Protein AF-A0AAV9QMZ0-F1 (afdb_monomer_lite)

pLDDT: mean 71.25, std 24.31, range [28.06, 98.62]

Foldseek 3Di:
DDDDDDDDDDDDDDDDDDDDDDDDDDDDDDDDPDDDDDDDDDDDDDDDDDDDDDDDDDDDDDDDDDDDDDDDDDDDDDDDDDDDDDDDDDDDDDDDDDDDDDDPPDDPDPPDDDDPPDDPDPPPDPPPDDDDDDDDDDPPPPCPDADAQPFDPVLLVVVLVVQDQDPVLVPDDPVLLVQLLVQLLVLLLLLLVLQLVVLVPQDLVCVVPPPFALFDPQSSVCSPPDDSVVLSVVLSSFFRSLLSNLLSDQVAPVSVLSFAQPQQQDQFKFKKKKWKAFPLFPFPSRTAIDIDIFLGSRGRNVVVVVLVCLLVVVDPFDPPQLVSVSSNDPTIDIRMHTGGGDHNVPDDPVSRLSSSQSVCLSNVQEACDADPQGHPNNSVSSVSSRDPPHDPDGGRHRRPHRSRSDAQADFDFDCAQQQQRDRDDDGQGALGGHDPPGGSHDPVQSVCCSVPVDGDDNVVVVVVVQLPDQPPLQFWPAPPTRAGFDAQAPLVSTGHDPVCNPPNDRPDDDPPDDDPDDQQDQDADPVRHGDFAPDPPGRDHFDHQQPQVRTGHHPVCNPDNDDDDDDDDDDDD

InterPro domains:
  IPR000679 Zinc finger, GATA-type [PS50114] (411-468)
  IPR013088 Zinc finger, NHR/GATA-type [G3DSA:3.30.50.10] (409-474)

Radius of gyration: 40.05 Å; chains: 1; bounding box: 124×95×105 Å

Sequence (573 aa):
MPPRTSLTQRVAGKPQAGRMSRDGDRSEYVPILADVPLDYGLGEGDTTDEEDWPVGHTPVNFRPPGLNHQRVDESEHEDEGKGEDEDEDEGEEEAGAEDEEDGVYLSKDLKIAPKPTDFVVDDEDEEVEEQEQEVGKKRKRSTKAYIPNSTTLLDRQNFLNSCPIPKELSALLWIERQHRLMKYELRLKSILESLQHSAQTISWENFRTGRENGMTVGWWHFLFNMSIKLVLPMLLKAAPETVCLVLGGPLSRKELLLLPAKWKAVTLFGIYLDVVTGETVENDDAMEGYVGSATGATGLNQRLSRYPAVNNRTCKPDPKSAHERLISLKGSNINLRVLAVFDAASTSRPYVMLSELCHTILLQTWEDRPGQHLSPACIDLMRAATPKDIAVKKFKGLNRASQLQQALSAPRKGRFCDNCKRQDPPQYSNAIRGLAFQTIICQPCAMYQNSHGKPRPAELEQRRAERGPKPADGKCGRQDCDRPVVSFNRHLQVWTCIKHRMSTTIVREPRKQRSKTLRDTVPKSADGQPAKCGRPGCDRRATNFNNHMQVWTCRNHSRVKSFPSHKSPANKK

Structure (mmCIF, N/CA/C/O backbone):
data_AF-A0AAV9QMZ0-F1
#
_entry.id   AF-A0AAV9QMZ0-F1
#
loop_
_atom_site.group_PDB
_atom_site.id
_atom_site.type_symbol
_atom_site.label_atom_id
_atom_site.label_alt_id
_atom_site.label_comp_id
_atom_site.label_asym_id
_atom_site.label_entity_id
_atom_site.label_seq_id
_atom_site.pdbx_PDB_ins_code
_atom_site.Cartn_x
_atom_site.Cartn_y
_atom_site.Cartn_z
_atom_site.occupancy
_atom_site.B_iso_or_equiv
_atom_site.auth_seq_id
_atom_site.auth_comp_id
_atom_site.auth_asym_id
_atom_site.auth_atom_id
_atom_site.pdbx_PDB_model_num
ATOM 1 N N . MET A 1 1 ? -49.185 -33.148 0.143 1.00 33.88 1 MET A N 1
ATOM 2 C CA . MET A 1 1 ? -49.763 -34.475 -0.181 1.00 33.88 1 MET A CA 1
ATOM 3 C C . MET A 1 1 ? -50.662 -34.320 -1.400 1.00 33.88 1 MET A C 1
ATOM 5 O O . MET A 1 1 ? -51.379 -33.327 -1.388 1.00 33.88 1 MET A O 1
ATOM 9 N N . PRO A 1 2 ? -50.763 -35.269 -2.355 1.00 50.75 2 PRO A N 1
ATOM 10 C CA . PRO A 1 2 ? -49.819 -36.257 -2.930 1.00 50.75 2 PRO A CA 1
ATOM 11 C C . PRO A 1 2 ? -49.602 -35.964 -4.461 1.00 50.75 2 PRO A C 1
ATOM 13 O O . PRO A 1 2 ? -49.987 -34.874 -4.877 1.00 50.75 2 PRO A O 1
ATOM 16 N N . PRO A 1 3 ? -49.065 -36.853 -5.341 1.00 56.94 3 PRO A N 1
ATOM 17 C CA . PRO A 1 3 ? -48.264 -38.071 -5.153 1.00 56.94 3 PRO A CA 1
ATOM 18 C C . PRO A 1 3 ? -46.901 -38.086 -5.901 1.00 56.94 3 PRO A C 1
ATOM 20 O O . PRO A 1 3 ? -46.615 -37.301 -6.800 1.00 56.94 3 PRO A O 1
ATOM 23 N N . ARG A 1 4 ? -46.082 -39.076 -5.515 1.00 46.41 4 ARG A N 1
ATOM 24 C CA . ARG A 1 4 ? -44.913 -39.623 -6.227 1.00 46.41 4 ARG A CA 1
ATOM 25 C C . ARG A 1 4 ? -45.357 -40.543 -7.376 1.00 46.41 4 ARG A C 1
ATOM 27 O O . ARG A 1 4 ? -46.252 -41.349 -7.152 1.00 46.41 4 ARG A O 1
ATOM 34 N N . THR A 1 5 ? -44.598 -40.580 -8.473 1.00 39.00 5 THR A N 1
ATOM 35 C CA . THR A 1 5 ? -44.352 -41.807 -9.261 1.00 39.00 5 THR A CA 1
ATOM 36 C C . THR A 1 5 ? -42.945 -41.799 -9.852 1.00 39.00 5 THR A C 1
ATOM 38 O O . THR A 1 5 ? -42.325 -40.759 -10.048 1.00 39.00 5 THR A O 1
ATOM 41 N N . SER A 1 6 ? -42.441 -43.005 -10.061 1.00 34.31 6 SER A N 1
ATOM 42 C CA . SER A 1 6 ? -41.044 -43.406 -10.119 1.00 34.31 6 SER A CA 1
ATOM 43 C C . SER A 1 6 ? -40.678 -44.115 -11.430 1.00 34.31 6 SER A C 1
ATOM 45 O O . SER A 1 6 ? -41.556 -44.647 -12.097 1.00 34.31 6 SER A O 1
ATOM 47 N N . LEU A 1 7 ? -39.363 -44.258 -11.642 1.00 30.62 7 LEU A N 1
ATOM 48 C CA . LEU A 1 7 ? -38.644 -45.296 -12.410 1.00 30.62 7 LEU A CA 1
ATOM 49 C C . LEU A 1 7 ? -38.584 -45.236 -13.961 1.00 30.62 7 LEU A C 1
ATOM 51 O O . LEU A 1 7 ? -39.502 -45.603 -14.679 1.00 30.62 7 LEU A O 1
ATOM 55 N N . THR A 1 8 ? -37.381 -44.867 -14.428 1.00 35.12 8 THR A N 1
ATOM 56 C CA . THR A 1 8 ? -36.467 -45.567 -15.370 1.00 35.12 8 THR A CA 1
ATOM 57 C C . THR A 1 8 ? -36.998 -46.547 -16.435 1.00 35.12 8 THR A C 1
ATOM 59 O O . THR A 1 8 ? -37.546 -47.583 -16.076 1.00 35.12 8 THR A O 1
ATOM 62 N N . GLN A 1 9 ? -36.515 -46.402 -17.685 1.00 31.88 9 GLN A N 1
ATOM 63 C CA . GLN A 1 9 ? -35.757 -47.462 -18.383 1.00 31.88 9 GLN A CA 1
ATOM 64 C C . GLN A 1 9 ? -34.946 -46.940 -19.591 1.00 31.88 9 GLN A C 1
ATOM 66 O O . GLN A 1 9 ? -35.307 -45.971 -20.248 1.00 31.88 9 GLN A O 1
ATOM 71 N N . ARG A 1 10 ? -33.798 -47.594 -19.818 1.00 33.94 10 ARG A N 1
ATOM 72 C CA . ARG A 1 10 ? -32.760 -47.341 -20.834 1.00 33.94 10 ARG A CA 1
ATOM 73 C C . ARG A 1 10 ? -33.202 -47.774 -22.236 1.00 33.94 10 ARG A C 1
ATOM 75 O O . ARG A 1 10 ? -33.766 -48.854 -22.352 1.00 33.94 10 ARG A O 1
ATOM 82 N N . VAL A 1 11 ? -32.728 -47.084 -23.280 1.00 33.38 11 VAL A N 1
ATOM 83 C CA . VAL A 1 11 ? -32.398 -47.711 -24.578 1.00 33.38 11 VAL A CA 1
ATOM 84 C C . VAL A 1 11 ? -31.105 -47.106 -25.137 1.00 33.38 11 VAL A C 1
ATOM 86 O O . VAL A 1 11 ? -30.850 -45.910 -25.029 1.00 33.38 11 VAL A O 1
ATOM 89 N N . ALA A 1 12 ? -30.265 -47.992 -25.666 1.00 32.25 12 ALA A N 1
ATOM 90 C CA . ALA A 1 12 ? -28.951 -47.752 -26.238 1.00 32.25 12 ALA A CA 1
ATOM 91 C C . ALA A 1 12 ? -28.998 -47.061 -27.612 1.00 32.25 12 ALA A C 1
ATOM 93 O O . ALA A 1 12 ? -29.906 -47.291 -28.403 1.00 32.25 12 ALA A O 1
ATOM 94 N N . GLY A 1 13 ? -27.943 -46.309 -27.932 1.00 31.12 13 GLY A N 1
ATOM 95 C CA . GLY A 1 13 ? -27.683 -45.828 -29.287 1.00 31.12 13 GLY A CA 1
ATOM 96 C C . GLY A 1 13 ? -26.361 -45.071 -29.387 1.00 31.12 13 GLY A C 1
ATOM 97 O O . GLY A 1 13 ? -26.309 -43.876 -29.125 1.00 31.12 13 GLY A O 1
ATOM 98 N N . LYS A 1 14 ? -25.280 -45.763 -29.770 1.00 36.00 14 LYS A N 1
ATOM 99 C CA . LYS A 1 14 ? -24.125 -45.116 -30.424 1.00 36.00 14 LYS A CA 1
ATOM 100 C C . LYS A 1 14 ? -24.576 -44.688 -31.827 1.00 36.00 14 LYS A C 1
ATOM 102 O O . LYS A 1 14 ? -25.297 -45.459 -32.459 1.00 36.00 14 LYS A O 1
ATOM 107 N N . PRO A 1 15 ? -24.093 -43.552 -32.357 1.00 38.06 15 PRO A N 1
ATOM 108 C CA . PRO A 1 15 ? -23.100 -43.715 -33.420 1.00 38.06 15 PRO A CA 1
ATOM 109 C C . PRO A 1 15 ? -22.004 -42.633 -33.498 1.00 38.06 15 PRO A C 1
ATOM 111 O O . PRO A 1 15 ? -22.190 -41.466 -33.186 1.00 38.06 15 PRO A O 1
ATOM 114 N N . GLN A 1 16 ? -20.858 -43.130 -33.965 1.00 31.42 16 GLN A N 1
ATOM 115 C CA . GLN A 1 16 ? -19.933 -42.588 -34.965 1.00 31.42 16 GLN A CA 1
ATOM 116 C C . GLN A 1 16 ? -19.343 -41.176 -34.840 1.00 31.42 16 GLN A C 1
ATOM 118 O O . GLN A 1 16 ? -19.992 -40.141 -34.926 1.00 31.42 16 GLN A O 1
ATOM 123 N N . ALA A 1 17 ? -18.009 -41.206 -34.807 1.00 34.00 17 ALA A N 1
ATOM 124 C CA . ALA A 1 17 ? -17.108 -40.123 -35.127 1.00 34.00 17 ALA A CA 1
ATOM 125 C C . ALA A 1 17 ? -17.350 -39.588 -36.548 1.00 34.00 17 ALA A C 1
ATOM 127 O O . ALA A 1 17 ? -17.206 -40.317 -37.529 1.00 34.00 17 ALA A O 1
ATOM 128 N N . GLY A 1 18 ? -17.632 -38.291 -36.639 1.00 28.84 18 GLY A N 1
ATOM 129 C CA . GLY A 1 18 ? -17.548 -37.506 -37.863 1.00 28.84 18 GLY A CA 1
ATOM 130 C C . GLY A 1 18 ? -16.492 -36.420 -37.695 1.00 28.84 18 GLY A C 1
ATOM 131 O O . GLY A 1 18 ? -16.692 -35.461 -36.955 1.00 28.84 18 GLY A O 1
ATOM 132 N N . ARG A 1 19 ? -15.354 -36.573 -38.382 1.00 36.16 19 ARG A N 1
ATOM 133 C CA . ARG A 1 19 ? -14.450 -35.461 -38.697 1.00 36.16 19 ARG A CA 1
ATOM 134 C C . ARG A 1 19 ? -15.232 -34.465 -39.552 1.00 36.16 19 ARG A C 1
ATOM 136 O O . ARG A 1 19 ? -15.618 -34.811 -40.663 1.00 36.16 19 ARG A O 1
ATOM 143 N N . MET A 1 20 ? -15.387 -33.234 -39.082 1.00 30.38 20 MET A N 1
ATOM 144 C CA . MET A 1 20 ? -15.682 -32.102 -39.955 1.00 30.38 20 MET A CA 1
ATOM 145 C C . MET A 1 20 ? -14.699 -30.977 -39.668 1.00 30.38 20 MET A C 1
ATOM 147 O O . MET A 1 20 ? -14.664 -30.408 -38.578 1.00 30.38 20 MET A O 1
ATOM 151 N N . SER A 1 21 ? -13.883 -30.701 -40.680 1.00 35.75 21 SER A N 1
ATOM 152 C CA . SER A 1 21 ? -13.169 -29.449 -40.865 1.00 35.75 21 SER A CA 1
ATOM 153 C C . SER A 1 21 ? -14.159 -28.286 -40.826 1.00 35.75 21 SER A C 1
ATOM 155 O O . SER A 1 21 ? -15.197 -28.342 -41.485 1.00 35.75 21 SER A O 1
ATOM 157 N N . ARG A 1 22 ? -13.820 -27.218 -40.105 1.00 34.44 22 ARG A N 1
ATOM 158 C CA . ARG A 1 22 ? -14.378 -25.889 -40.353 1.00 34.44 22 ARG A CA 1
ATOM 159 C C . ARG A 1 22 ? -13.256 -24.867 -40.324 1.00 34.44 22 ARG A C 1
ATOM 161 O O . ARG A 1 22 ? -12.743 -24.503 -39.269 1.00 34.44 22 ARG A O 1
ATOM 168 N N . ASP A 1 23 ? -12.882 -24.481 -41.534 1.00 31.28 23 ASP A N 1
ATOM 169 C CA . ASP A 1 23 ? -12.266 -23.207 -41.840 1.00 31.28 23 ASP A CA 1
ATOM 170 C C . ASP A 1 23 ? -13.194 -22.056 -41.441 1.00 31.28 23 ASP A C 1
ATOM 172 O O . ASP A 1 23 ? -14.414 -22.160 -41.559 1.00 31.28 23 ASP A O 1
ATOM 176 N N . GLY A 1 24 ? -12.559 -20.964 -41.016 1.00 32.78 24 GLY A N 1
ATOM 177 C CA . GLY A 1 24 ? -12.990 -19.595 -41.274 1.00 32.78 24 GLY A CA 1
ATOM 178 C C . GLY A 1 24 ? -14.311 -19.143 -40.666 1.00 32.78 24 GLY A C 1
ATOM 179 O O . GLY A 1 24 ? -15.341 -19.219 -41.320 1.00 32.78 24 GLY A O 1
ATOM 180 N N . ASP A 1 25 ? -14.236 -18.476 -39.512 1.00 30.33 25 ASP A N 1
ATOM 181 C CA . ASP A 1 25 ? -14.899 -17.175 -39.435 1.00 30.33 25 ASP A CA 1
ATOM 182 C C . ASP A 1 25 ? -14.147 -16.212 -38.509 1.00 30.33 25 ASP A C 1
ATOM 184 O O . ASP A 1 25 ? -13.870 -16.493 -37.340 1.00 30.33 25 ASP A O 1
ATOM 188 N N . ARG A 1 26 ? -13.733 -15.084 -39.089 1.00 34.81 26 ARG A N 1
ATOM 189 C CA . ARG A 1 26 ? -13.071 -13.962 -38.419 1.00 34.81 26 ARG A CA 1
ATOM 190 C C . ARG A 1 26 ? -14.183 -13.058 -37.893 1.00 34.81 26 ARG A C 1
ATOM 192 O O . ARG A 1 26 ? -14.663 -12.201 -38.622 1.00 34.81 26 ARG A O 1
ATOM 199 N N . SER A 1 27 ? -14.570 -13.216 -36.630 1.00 31.44 27 SER A N 1
ATOM 200 C CA . SER A 1 27 ? -15.386 -12.203 -35.959 1.00 31.44 27 SER A CA 1
ATOM 201 C C . SER A 1 27 ? -14.487 -11.044 -35.527 1.00 31.44 27 SER A C 1
ATOM 203 O O . SER A 1 27 ? -13.652 -11.184 -34.626 1.00 31.44 27 SER A O 1
ATOM 205 N N . GLU A 1 28 ? -14.639 -9.910 -36.200 1.00 31.58 28 GLU A N 1
ATOM 206 C CA . GLU A 1 28 ? -14.086 -8.621 -35.805 1.00 31.58 28 GLU A CA 1
ATOM 207 C C . GLU A 1 28 ? -14.613 -8.237 -34.417 1.00 31.58 28 GLU A C 1
ATOM 209 O O . GLU A 1 28 ? -15.815 -8.118 -34.189 1.00 31.58 28 GLU A O 1
ATOM 214 N N . TYR A 1 29 ? -13.699 -8.076 -33.462 1.00 28.06 29 TYR A N 1
ATOM 215 C CA . TYR A 1 29 ? -14.005 -7.534 -32.144 1.00 28.06 29 TYR A CA 1
ATOM 216 C C . TYR A 1 29 ? -13.976 -6.006 -32.252 1.00 28.06 29 TYR A C 1
ATOM 218 O O . TYR A 1 29 ? -12.907 -5.394 -32.235 1.00 28.06 29 TYR A O 1
ATOM 226 N N . VAL A 1 30 ? -15.152 -5.397 -32.390 1.00 30.64 30 VAL A N 1
ATOM 227 C CA . VAL A 1 30 ? -15.355 -3.952 -32.229 1.00 30.64 30 VAL A CA 1
ATOM 228 C C . VAL A 1 30 ? -15.586 -3.684 -30.737 1.00 30.64 30 VAL A C 1
ATOM 230 O O . VAL A 1 30 ? -16.527 -4.242 -30.170 1.00 30.64 30 VAL A O 1
ATOM 233 N N . PRO A 1 31 ? -14.761 -2.875 -30.048 1.00 32.69 31 PRO A N 1
ATOM 234 C CA . PRO A 1 31 ? -15.091 -2.440 -28.700 1.00 32.69 31 PRO A CA 1
ATOM 235 C C . PRO A 1 31 ? -16.211 -1.395 -28.770 1.00 32.69 31 PRO A C 1
ATOM 237 O O . PRO A 1 31 ? -16.013 -0.284 -29.256 1.00 32.69 31 PRO A O 1
ATOM 240 N N . ILE A 1 32 ? -17.388 -1.777 -28.275 1.00 28.78 32 ILE A N 1
ATOM 241 C CA . ILE A 1 32 ? -18.517 -0.883 -28.013 1.00 28.78 32 ILE A CA 1
ATOM 242 C C . ILE A 1 32 ? -18.110 0.041 -26.856 1.00 28.78 32 ILE A C 1
ATOM 244 O O . ILE A 1 32 ? -18.040 -0.387 -25.703 1.00 28.78 32 ILE A O 1
ATOM 248 N N . LEU A 1 33 ? -17.811 1.300 -27.173 1.00 30.50 33 LEU A N 1
ATOM 249 C CA . LEU A 1 33 ? -17.896 2.403 -26.221 1.00 30.50 33 LEU A CA 1
ATOM 250 C C . LEU A 1 33 ? -19.381 2.749 -26.107 1.00 30.50 33 LEU A C 1
ATOM 252 O O . LEU A 1 33 ? -19.984 3.217 -27.066 1.00 30.50 33 LEU A O 1
ATOM 256 N N . ALA A 1 34 ? -19.983 2.429 -24.965 1.00 30.95 34 ALA A N 1
ATOM 257 C CA . ALA A 1 34 ? -21.322 2.892 -24.647 1.00 30.95 34 ALA A CA 1
ATOM 258 C C . ALA A 1 34 ? -21.224 4.350 -24.183 1.00 30.95 34 ALA A C 1
ATOM 260 O O . ALA A 1 34 ? -20.704 4.624 -23.099 1.00 30.95 34 ALA A O 1
ATOM 261 N N . ASP A 1 35 ? -21.708 5.256 -25.028 1.00 30.66 35 ASP A N 1
ATOM 262 C CA . ASP A 1 35 ? -22.036 6.629 -24.670 1.00 30.66 35 ASP A CA 1
ATOM 263 C C . ASP A 1 35 ? -23.177 6.618 -23.644 1.00 30.66 35 ASP A C 1
ATOM 265 O O . ASP A 1 35 ? -24.263 6.093 -23.896 1.00 30.66 35 ASP A O 1
ATOM 269 N N . VAL A 1 36 ? -22.919 7.189 -22.469 1.00 33.41 36 VAL A N 1
ATOM 270 C CA . VAL A 1 36 ? -23.947 7.514 -21.477 1.00 33.41 36 VAL A CA 1
ATOM 271 C C . VAL A 1 36 ? -24.183 9.022 -21.572 1.00 33.41 36 VAL A C 1
ATOM 273 O O . VAL A 1 36 ? -23.241 9.777 -21.320 1.00 33.41 36 VAL A O 1
ATOM 276 N N . PRO A 1 37 ? -25.391 9.491 -21.928 1.00 31.78 37 PRO A N 1
ATOM 277 C CA . PRO A 1 37 ? -25.689 10.914 -21.919 1.00 31.78 37 PRO A CA 1
ATOM 278 C C . PRO A 1 37 ? -25.860 11.384 -20.469 1.00 31.78 37 PRO A C 1
ATOM 280 O O . PRO A 1 37 ? -26.714 10.887 -19.735 1.00 31.78 37 PRO A O 1
ATOM 283 N N . LEU A 1 38 ? -25.019 12.331 -20.051 1.00 33.62 38 LEU A N 1
ATOM 284 C CA . LEU A 1 38 ? -25.239 13.131 -18.849 1.00 33.62 38 LEU A CA 1
ATOM 285 C C . LEU A 1 38 ? -26.172 14.281 -19.222 1.00 33.62 38 LEU A C 1
ATOM 287 O O . LEU A 1 38 ? -25.750 15.266 -19.823 1.00 33.62 38 LEU A O 1
ATOM 291 N N . ASP A 1 39 ? -27.441 14.105 -18.884 1.00 29.86 39 ASP A N 1
ATOM 292 C CA . ASP A 1 39 ? -28.481 15.119 -18.972 1.00 29.86 39 ASP A CA 1
ATOM 293 C C . ASP A 1 39 ? -28.348 16.047 -17.751 1.00 29.86 39 ASP A C 1
ATOM 295 O O . ASP A 1 39 ? -28.677 15.669 -16.624 1.00 29.86 39 ASP A O 1
ATOM 299 N N . TYR A 1 40 ? -27.776 17.236 -17.951 1.00 35.25 40 TYR A N 1
ATOM 300 C CA . TYR A 1 40 ? -27.818 18.323 -16.974 1.00 35.25 40 TYR A CA 1
ATOM 301 C C . TYR A 1 40 ? -28.791 19.376 -17.492 1.00 35.25 40 TYR A C 1
ATOM 303 O O . TYR A 1 40 ? -28.468 20.148 -18.394 1.00 35.25 40 TYR A O 1
ATOM 311 N N . GLY A 1 41 ? -29.981 19.404 -16.892 1.00 30.77 41 GLY A N 1
ATOM 312 C CA . GLY A 1 41 ? -30.932 20.493 -17.054 1.00 30.77 41 GLY A CA 1
ATOM 313 C C . GLY A 1 41 ? -30.337 21.790 -16.514 1.00 30.77 41 GLY A C 1
ATOM 314 O O . GLY A 1 41 ? -30.177 21.952 -15.304 1.00 30.77 41 GLY A O 1
ATOM 315 N N . LEU A 1 42 ? -30.002 22.702 -17.422 1.00 34.66 42 LEU A N 1
ATOM 316 C CA . LEU A 1 42 ? -29.725 24.096 -17.111 1.00 34.66 42 LEU A CA 1
ATOM 317 C C . LEU A 1 42 ? -31.053 24.851 -17.164 1.00 34.66 42 LEU A C 1
ATOM 319 O O . LEU A 1 42 ? -31.670 24.963 -18.221 1.00 34.66 42 LEU A O 1
ATOM 323 N N . GLY A 1 43 ? -31.497 25.319 -16.000 1.00 32.25 43 GLY A N 1
ATOM 324 C CA . GLY A 1 43 ? -32.547 26.320 -15.896 1.00 32.25 43 GLY A 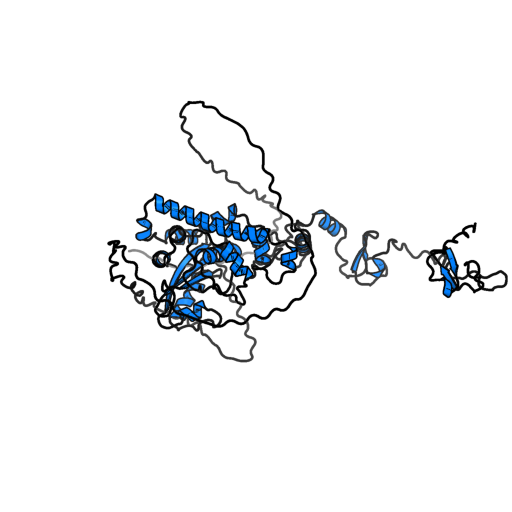CA 1
ATOM 325 C C . GLY A 1 43 ? -31.983 27.684 -16.278 1.00 32.25 43 GLY A C 1
ATOM 326 O O . GLY A 1 43 ? -30.954 28.103 -15.750 1.00 32.25 43 GLY A O 1
ATOM 327 N N . GLU A 1 44 ? -32.661 28.335 -17.214 1.00 36.38 44 GLU A N 1
ATOM 328 C CA . GLU A 1 44 ? -32.452 29.721 -17.611 1.00 36.38 44 GLU A CA 1
ATOM 329 C C . GLU A 1 44 ? -32.785 30.664 -16.444 1.00 36.38 44 GLU A C 1
ATOM 331 O O . GLU A 1 44 ? -33.793 30.496 -15.754 1.00 36.38 44 GLU A O 1
ATOM 336 N N . GLY A 1 45 ? -31.928 31.661 -16.231 1.00 32.19 45 GLY A N 1
ATOM 337 C CA . GLY A 1 45 ? -32.125 32.752 -15.285 1.00 32.19 45 GLY A CA 1
ATOM 338 C C . GLY A 1 45 ? -31.245 33.930 -15.691 1.00 32.19 45 GLY A C 1
ATOM 339 O O . GLY A 1 45 ? -30.024 33.810 -15.716 1.00 32.19 45 GLY A O 1
ATOM 340 N N . ASP A 1 46 ? -31.918 35.006 -16.078 1.00 29.41 46 ASP A N 1
ATOM 341 C CA . ASP A 1 46 ? -31.455 36.213 -16.763 1.00 29.41 46 ASP A CA 1
ATOM 342 C C . ASP A 1 46 ? -30.517 37.124 -15.938 1.00 29.41 46 ASP A C 1
ATOM 344 O O . ASP A 1 46 ? -30.575 37.139 -14.710 1.00 29.41 46 ASP A O 1
ATOM 348 N N . THR A 1 47 ? -29.700 37.875 -16.692 1.00 35.75 47 THR A N 1
ATOM 349 C CA . THR A 1 47 ? -29.027 39.198 -16.522 1.00 35.75 47 THR A CA 1
ATOM 350 C C . THR A 1 47 ? -29.276 40.006 -15.227 1.00 35.75 47 THR A C 1
ATOM 352 O O . THR A 1 47 ? -30.378 39.960 -14.700 1.00 35.75 47 THR A O 1
ATOM 355 N N . THR A 1 48 ? -28.409 40.856 -14.662 1.00 33.00 48 THR A N 1
ATOM 356 C CA . THR A 1 48 ? -27.323 41.780 -15.084 1.00 33.00 48 THR A CA 1
ATOM 357 C C . THR A 1 48 ? -26.333 41.901 -13.882 1.00 33.00 48 THR A C 1
ATOM 359 O O . THR A 1 48 ? -26.628 41.388 -12.809 1.00 33.00 48 THR A O 1
ATOM 362 N N . ASP A 1 49 ? -25.088 42.375 -13.947 1.00 31.17 49 ASP A N 1
ATOM 363 C CA . ASP A 1 49 ? -24.618 43.747 -14.171 1.00 31.17 49 ASP A CA 1
ATOM 364 C C . ASP A 1 49 ? -23.092 43.733 -14.393 1.00 31.17 49 ASP A C 1
ATOM 366 O O . ASP A 1 49 ? -22.358 42.909 -13.837 1.00 31.17 49 ASP A O 1
ATOM 370 N N . GLU A 1 50 ? -22.649 44.664 -15.232 1.00 39.09 50 GLU A N 1
ATOM 371 C CA . GLU A 1 50 ? -21.263 45.047 -15.487 1.00 39.09 50 GLU A CA 1
ATOM 372 C C . GLU A 1 50 ? -20.634 45.689 -14.242 1.00 39.09 50 GLU A C 1
ATOM 374 O O . GLU A 1 50 ? -21.281 46.512 -13.606 1.00 39.09 50 GLU A O 1
ATOM 379 N N . GLU A 1 51 ? -19.360 45.405 -13.949 1.00 33.66 51 GLU A N 1
ATOM 380 C CA . GLU A 1 51 ? -18.446 46.421 -13.411 1.00 33.66 51 GLU A CA 1
ATOM 381 C C . GLU A 1 51 ? -16.965 46.039 -13.614 1.00 33.66 51 GLU A C 1
ATOM 383 O O . GLU A 1 51 ? -16.560 44.877 -13.554 1.00 33.66 51 GLU A O 1
ATOM 388 N N . ASP A 1 52 ? -16.199 47.078 -13.937 1.00 33.91 52 ASP A N 1
ATOM 389 C CA . ASP A 1 52 ? -14.849 47.151 -14.497 1.00 33.91 52 ASP A CA 1
ATOM 390 C C . ASP A 1 52 ? -13.677 46.816 -13.537 1.00 33.91 52 ASP A C 1
ATOM 392 O O . ASP A 1 52 ? -13.829 46.776 -12.317 1.00 33.91 52 ASP A O 1
ATOM 396 N N . TRP A 1 53 ? -12.473 46.755 -14.146 1.00 32.31 53 TRP A N 1
ATOM 397 C CA . TRP A 1 53 ? -11.100 46.968 -13.608 1.00 32.31 53 TRP A CA 1
ATOM 398 C C . TRP A 1 53 ? -10.197 45.723 -13.372 1.00 32.31 53 TRP A C 1
ATOM 400 O O . TRP A 1 53 ? -10.670 44.621 -13.123 1.00 32.31 53 TRP A O 1
ATOM 410 N N . PRO A 1 54 ? -8.849 45.851 -13.463 1.00 39.47 54 PRO A N 1
ATOM 411 C CA . PRO A 1 54 ? -8.106 45.943 -14.717 1.00 39.47 54 PRO A CA 1
ATOM 412 C C . PRO A 1 54 ? -6.968 44.902 -14.830 1.00 39.47 54 PRO A C 1
ATOM 414 O O . PRO A 1 54 ? -6.502 44.292 -13.869 1.00 39.47 54 PRO A O 1
ATOM 417 N N . VAL A 1 55 ? -6.473 44.752 -16.057 1.00 34.34 55 VAL A N 1
ATOM 418 C CA . VAL A 1 55 ? -5.366 43.873 -16.450 1.00 34.34 55 VAL A CA 1
ATOM 419 C C . VAL A 1 55 ? -4.011 44.450 -16.028 1.00 34.34 55 VAL A C 1
ATOM 421 O O . VAL A 1 55 ? -3.646 45.552 -16.430 1.00 34.34 55 VAL A O 1
ATOM 424 N N . GLY A 1 56 ? -3.208 43.647 -15.327 1.00 29.56 56 GLY A N 1
ATOM 425 C CA . GLY A 1 56 ? -1.765 43.850 -15.215 1.00 29.56 56 GLY A CA 1
ATOM 426 C C . GLY A 1 56 ? -1.122 42.924 -14.187 1.00 29.56 56 GLY A C 1
ATOM 427 O O . GLY A 1 56 ? -1.408 43.049 -13.009 1.00 29.56 56 GLY A O 1
ATOM 428 N N . HIS A 1 57 ? -0.274 41.987 -14.626 1.00 31.50 57 HIS A N 1
ATOM 429 C CA . HIS A 1 57 ? 1.105 41.818 -14.143 1.00 31.50 57 HIS A CA 1
ATOM 430 C C . HIS A 1 57 ? 1.787 40.592 -14.780 1.00 31.50 57 HIS A C 1
ATOM 432 O O . HIS A 1 57 ? 1.215 39.524 -14.983 1.00 31.50 57 HIS A O 1
ATOM 438 N N . THR A 1 58 ? 3.043 40.828 -15.138 1.00 32.94 58 THR A N 1
ATOM 439 C CA . THR A 1 58 ? 4.038 39.985 -15.804 1.00 32.94 58 THR A CA 1
ATOM 440 C C . THR A 1 58 ? 4.604 38.870 -14.906 1.00 32.94 58 THR A C 1
ATOM 442 O O . THR A 1 58 ? 4.508 38.950 -13.683 1.00 32.94 58 THR A O 1
ATOM 445 N N . PRO A 1 59 ? 5.241 37.829 -15.484 1.00 32.50 59 PRO A N 1
ATOM 446 C CA . PRO A 1 59 ? 5.720 36.673 -14.729 1.00 32.50 59 PRO A CA 1
ATOM 447 C C . PRO A 1 59 ? 7.088 36.921 -14.069 1.00 32.50 59 PRO A C 1
ATOM 449 O O . PRO A 1 59 ? 8.050 37.341 -14.716 1.00 32.50 59 PRO A O 1
ATOM 452 N N . VAL A 1 60 ? 7.186 36.599 -12.777 1.00 30.88 60 VAL A N 1
ATOM 453 C CA . VAL A 1 60 ? 8.429 36.642 -11.993 1.00 30.88 60 VAL A CA 1
ATOM 454 C C . VAL A 1 60 ? 9.231 35.356 -12.216 1.00 30.88 60 VAL A C 1
ATOM 456 O O . VAL A 1 60 ? 8.800 34.260 -11.864 1.00 30.88 60 VAL A O 1
ATOM 459 N N . ASN A 1 61 ? 10.428 35.507 -12.787 1.00 28.77 61 ASN A N 1
ATOM 460 C CA . ASN A 1 61 ? 11.462 34.476 -12.863 1.00 28.77 61 ASN A CA 1
ATOM 461 C C . ASN A 1 61 ? 12.177 34.346 -11.509 1.00 28.77 61 ASN A C 1
ATOM 463 O O . ASN A 1 61 ? 12.852 35.282 -11.083 1.00 28.77 61 ASN A O 1
ATOM 467 N N . PHE A 1 62 ? 12.117 33.173 -10.876 1.00 30.77 62 PHE A N 1
ATOM 468 C CA . PHE A 1 62 ? 12.979 32.839 -9.738 1.00 30.77 62 PHE A CA 1
ATOM 469 C C . PHE A 1 62 ? 14.268 32.153 -10.221 1.00 30.77 62 PHE A C 1
ATOM 471 O O . PHE A 1 62 ? 14.239 31.062 -10.791 1.00 30.77 62 PHE A O 1
ATOM 478 N N . ARG A 1 63 ? 15.413 32.808 -9.985 1.00 30.28 63 ARG A N 1
ATOM 479 C CA . ARG A 1 63 ? 16.770 32.235 -10.070 1.00 30.28 63 ARG A CA 1
ATOM 480 C C . ARG A 1 63 ? 17.170 31.662 -8.700 1.00 30.28 63 ARG A C 1
ATOM 482 O O . ARG A 1 63 ? 16.919 32.331 -7.700 1.00 30.28 63 ARG A O 1
ATOM 489 N N . PRO A 1 64 ? 17.853 30.506 -8.627 1.00 33.91 64 PRO A N 1
ATOM 490 C CA . PRO A 1 64 ? 18.464 30.035 -7.387 1.00 33.91 64 PRO A CA 1
ATOM 491 C C . PRO A 1 64 ? 19.808 30.749 -7.116 1.00 33.91 64 PRO A C 1
ATOM 493 O O . PRO A 1 64 ? 20.540 31.036 -8.071 1.00 33.91 64 PRO A O 1
ATOM 496 N N . PRO A 1 65 ? 20.161 31.034 -5.847 1.00 38.50 65 PRO A N 1
ATOM 497 C CA . PRO A 1 65 ? 21.436 31.653 -5.497 1.00 38.50 65 PRO A CA 1
ATOM 498 C C . PRO A 1 65 ? 22.595 30.648 -5.558 1.00 38.50 65 PRO A C 1
ATOM 500 O O . PRO A 1 65 ? 22.471 29.486 -5.173 1.00 38.50 65 PRO A O 1
ATOM 503 N N . GLY A 1 66 ? 23.724 31.130 -6.082 1.00 31.55 66 GLY A N 1
ATOM 504 C CA . GLY A 1 66 ? 24.958 30.380 -6.278 1.00 31.55 66 GLY A CA 1
ATOM 505 C C . GLY A 1 66 ? 25.802 30.253 -5.011 1.00 31.55 66 GLY A C 1
ATOM 506 O O . GLY A 1 66 ? 25.914 31.184 -4.218 1.00 31.55 66 GLY A O 1
ATOM 507 N N . LEU A 1 67 ? 26.436 29.089 -4.876 1.00 34.56 67 LEU A N 1
ATOM 508 C CA . LEU A 1 67 ? 27.520 28.817 -3.938 1.00 34.56 67 LEU A CA 1
ATOM 509 C C . LEU A 1 67 ? 28.827 29.381 -4.509 1.00 34.56 67 LEU A C 1
ATOM 511 O O . LEU A 1 67 ? 29.329 28.888 -5.519 1.00 34.56 67 LEU A O 1
ATOM 515 N N . ASN A 1 68 ? 29.374 30.403 -3.852 1.00 33.34 68 ASN A N 1
ATOM 516 C CA . ASN A 1 68 ? 30.737 30.869 -4.079 1.00 33.34 68 ASN A CA 1
ATOM 517 C C . ASN A 1 68 ? 31.695 30.087 -3.175 1.00 33.34 68 ASN A C 1
ATOM 519 O O . ASN A 1 68 ? 31.606 30.146 -1.952 1.00 33.34 68 ASN A O 1
ATOM 523 N N . HIS A 1 69 ? 32.635 29.381 -3.799 1.00 37.53 69 HIS A N 1
ATOM 524 C CA . HIS A 1 69 ? 33.854 28.920 -3.152 1.00 37.53 69 HIS A CA 1
ATOM 525 C C . HIS A 1 69 ? 34.762 30.122 -2.881 1.00 37.53 69 HIS A C 1
ATOM 527 O O . HIS A 1 69 ? 35.242 30.753 -3.823 1.00 37.53 69 HIS A O 1
ATOM 533 N N . GLN A 1 70 ? 35.065 30.385 -1.612 1.00 32.16 70 GLN A N 1
ATOM 534 C CA . GLN A 1 70 ? 36.288 31.081 -1.234 1.00 32.16 70 GLN A CA 1
ATOM 535 C C . GLN A 1 70 ? 37.083 30.221 -0.259 1.00 32.16 70 GLN A C 1
ATOM 537 O O . GLN A 1 70 ? 36.572 29.672 0.712 1.00 32.16 70 GLN A O 1
ATOM 542 N N . ARG A 1 71 ? 38.340 30.060 -0.648 1.00 36.34 71 ARG A N 1
ATOM 543 C CA . ARG A 1 71 ? 39.424 29.328 -0.022 1.00 36.34 71 ARG A CA 1
ATOM 544 C C . ARG A 1 71 ? 40.216 30.366 0.766 1.00 36.34 71 ARG A C 1
ATOM 546 O O . ARG A 1 71 ? 40.644 31.342 0.156 1.00 36.34 71 ARG A O 1
ATOM 553 N N . VAL A 1 72 ? 40.388 30.163 2.066 1.00 37.66 72 VAL A N 1
ATOM 554 C CA . VAL A 1 72 ? 41.332 30.924 2.891 1.00 37.66 72 VAL A CA 1
ATOM 555 C C . VAL A 1 72 ? 42.058 29.906 3.769 1.00 37.66 72 VAL A C 1
ATOM 557 O O . VAL A 1 72 ? 41.416 29.134 4.479 1.00 37.66 72 VAL A O 1
ATOM 560 N N . ASP A 1 73 ? 43.373 29.843 3.569 1.00 39.91 73 ASP A N 1
ATOM 561 C CA . ASP A 1 73 ? 44.368 29.171 4.408 1.00 39.91 73 ASP A CA 1
ATOM 562 C C . ASP A 1 73 ? 44.685 30.040 5.645 1.00 39.91 73 ASP A C 1
ATOM 564 O O . ASP A 1 73 ? 44.350 31.223 5.651 1.00 39.91 73 ASP A O 1
ATOM 568 N N . GLU A 1 74 ? 45.439 29.455 6.590 1.00 35.09 74 GLU A N 1
ATOM 569 C CA . GLU A 1 74 ? 46.132 30.087 7.740 1.00 35.09 74 GLU A CA 1
ATOM 570 C C . GLU A 1 74 ? 45.245 30.305 8.986 1.00 35.09 74 GLU A C 1
ATOM 572 O O . GLU A 1 74 ? 44.092 30.699 8.879 1.00 35.09 74 GLU A O 1
ATOM 577 N N . SER A 1 75 ? 45.665 30.069 10.230 1.00 36.34 75 SER A N 1
ATOM 578 C CA . SER A 1 75 ? 46.904 29.572 10.842 1.00 36.34 75 SER A CA 1
ATOM 579 C C . SER A 1 75 ? 46.620 29.324 12.335 1.00 36.34 75 SER A C 1
ATOM 581 O O . SER A 1 75 ? 45.622 29.794 12.876 1.00 36.34 75 SER A O 1
ATOM 583 N N . GLU A 1 76 ? 47.519 28.587 12.975 1.00 47.09 76 GLU A N 1
ATOM 584 C CA . GLU A 1 76 ? 47.618 28.296 14.409 1.00 47.09 76 GLU A CA 1
ATOM 585 C C . GLU A 1 76 ? 47.484 29.539 15.313 1.00 47.09 76 GLU A C 1
ATOM 587 O O . GLU A 1 76 ? 48.030 30.592 14.991 1.00 47.09 76 GLU A O 1
ATOM 592 N N . HIS A 1 77 ? 46.824 29.392 16.469 1.00 41.78 77 HIS A N 1
ATOM 593 C CA . HIS A 1 77 ? 47.354 29.855 17.757 1.00 41.78 77 HIS A CA 1
ATOM 594 C C . HIS A 1 77 ? 46.577 29.245 18.933 1.00 41.78 77 HIS A C 1
ATOM 596 O O . HIS A 1 77 ? 45.348 29.252 18.976 1.00 41.78 77 HIS A O 1
ATOM 602 N N . GLU A 1 78 ? 47.354 28.682 19.853 1.00 47.00 78 GLU A N 1
ATOM 603 C CA . GLU A 1 78 ? 47.002 28.302 21.218 1.00 47.00 78 GLU A CA 1
ATOM 604 C C . GLU A 1 78 ? 46.540 29.536 22.006 1.00 47.00 78 GLU A C 1
ATOM 606 O O . GLU A 1 78 ? 47.130 30.602 21.838 1.00 47.00 78 GLU A O 1
ATOM 611 N N . ASP A 1 79 ? 45.558 29.386 22.898 1.00 46.62 79 ASP A N 1
ATOM 612 C CA . ASP A 1 79 ? 45.642 30.078 24.185 1.00 46.62 79 ASP A CA 1
ATOM 613 C C . ASP A 1 79 ? 44.825 29.369 25.271 1.00 46.62 79 ASP A C 1
ATOM 615 O O . ASP A 1 79 ? 43.693 28.920 25.069 1.00 46.62 79 ASP A O 1
ATOM 619 N N . GLU A 1 80 ? 45.478 29.235 26.418 1.00 45.38 80 GLU A N 1
ATOM 620 C CA . GLU A 1 80 ? 44.995 28.646 27.657 1.00 45.38 80 GLU A CA 1
ATOM 621 C C . GLU A 1 80 ? 44.087 29.639 28.400 1.00 45.38 80 GLU A C 1
ATOM 623 O O . GLU A 1 80 ? 44.297 30.848 28.360 1.00 45.38 80 GLU A O 1
ATOM 628 N N . GLY A 1 81 ? 43.102 29.144 29.151 1.00 40.22 81 GLY A N 1
ATOM 629 C CA . GLY A 1 81 ? 42.270 30.003 29.995 1.00 40.22 81 GLY A CA 1
ATOM 630 C C . GLY A 1 81 ? 41.472 29.219 31.026 1.00 40.22 81 GLY A C 1
ATOM 631 O O . GLY A 1 81 ? 40.370 28.759 30.746 1.00 40.22 81 GLY A O 1
ATOM 632 N N . LYS A 1 82 ? 42.069 29.056 32.210 1.00 45.12 82 LYS A N 1
ATOM 633 C CA . LYS A 1 82 ? 41.448 28.587 33.459 1.00 45.12 82 LYS A CA 1
ATOM 634 C C . LYS A 1 82 ? 40.556 29.670 34.092 1.00 45.12 82 LYS A C 1
ATOM 636 O O . LYS A 1 82 ? 40.811 30.854 33.897 1.00 45.12 82 LYS A O 1
ATOM 641 N N . GLY A 1 83 ? 39.618 29.228 34.930 1.00 40.19 83 GLY A N 1
ATOM 642 C CA . GLY A 1 83 ? 38.771 30.012 35.845 1.00 40.19 83 GLY A CA 1
ATOM 643 C C . GLY A 1 83 ? 37.441 29.267 35.988 1.00 40.19 83 GLY A C 1
ATOM 644 O O . GLY A 1 83 ? 36.661 29.285 35.043 1.00 40.19 83 GLY A O 1
ATOM 645 N N . GLU A 1 84 ? 37.242 28.333 36.922 1.00 43.28 84 GLU A N 1
ATOM 646 C CA . GLU A 1 84 ? 37.168 28.469 38.393 1.00 43.28 84 GLU A CA 1
ATOM 647 C C . GLU A 1 84 ? 36.161 29.535 38.861 1.00 43.28 84 GLU A C 1
ATOM 649 O O . GLU A 1 84 ? 36.280 30.705 38.502 1.00 43.28 84 GLU A O 1
ATOM 654 N N . ASP A 1 85 ? 35.226 29.029 39.679 1.00 37.75 85 ASP A N 1
ATOM 655 C CA . ASP A 1 85 ? 34.411 29.696 40.700 1.00 37.75 85 ASP A CA 1
ATOM 656 C C . ASP A 1 85 ? 33.212 30.523 40.196 1.00 37.75 85 ASP A C 1
ATOM 658 O O . ASP A 1 85 ? 33.256 31.130 39.133 1.00 37.75 85 ASP A O 1
ATOM 662 N N . GLU A 1 86 ? 32.067 30.629 40.862 1.00 41.66 86 GLU A N 1
ATOM 663 C CA . GLU A 1 86 ? 31.433 30.023 42.038 1.00 41.66 86 GLU A CA 1
ATOM 664 C C . GLU A 1 86 ? 29.983 30.591 42.030 1.00 41.66 86 GLU A C 1
ATOM 666 O O . GLU A 1 86 ? 29.657 31.474 41.233 1.00 41.66 86 GLU A O 1
ATOM 671 N N . ASP A 1 87 ? 29.153 30.089 42.940 1.00 46.91 87 ASP A N 1
ATOM 672 C CA . ASP A 1 87 ? 27.989 30.757 43.539 1.00 46.91 87 ASP A CA 1
ATOM 673 C C . ASP A 1 87 ? 26.578 30.645 42.924 1.00 46.91 87 ASP A C 1
ATOM 675 O O . ASP A 1 87 ? 26.206 31.165 41.871 1.00 46.91 87 ASP A O 1
ATOM 679 N N . GLU A 1 88 ? 25.807 29.899 43.718 1.00 49.09 88 GLU A N 1
ATOM 680 C CA . GLU A 1 88 ? 24.423 30.059 44.150 1.00 49.09 88 GLU A CA 1
ATOM 681 C C . GLU A 1 88 ? 23.816 31.452 43.918 1.00 49.09 88 GLU A C 1
ATOM 683 O O . GLU A 1 88 ? 24.397 32.464 44.299 1.00 49.09 88 GLU A O 1
ATOM 688 N N . ASP A 1 89 ? 22.577 31.488 43.421 1.00 51.47 89 ASP A N 1
ATOM 689 C CA . ASP A 1 89 ? 21.643 32.512 43.884 1.00 51.47 89 ASP A CA 1
ATOM 690 C C . ASP A 1 89 ? 20.218 31.950 43.933 1.00 51.47 89 ASP A C 1
ATOM 692 O O . ASP A 1 89 ? 19.673 31.418 42.957 1.00 51.47 89 ASP A O 1
ATOM 696 N N . GLU A 1 90 ? 19.664 32.017 45.138 1.00 52.78 90 GLU A N 1
ATOM 697 C CA . GLU A 1 90 ? 18.261 31.823 45.466 1.00 52.78 90 GLU A CA 1
ATOM 698 C C . GLU A 1 90 ? 17.481 33.052 44.983 1.00 52.78 90 GLU A C 1
ATOM 700 O O . GLU A 1 90 ? 17.970 34.174 45.080 1.00 52.78 90 GLU A O 1
ATOM 705 N N . GLY A 1 91 ? 16.245 32.892 44.503 1.00 36.81 91 GLY A N 1
ATOM 706 C CA . GLY A 1 91 ? 15.473 34.080 44.148 1.00 36.81 91 GLY A CA 1
ATOM 707 C C . GLY A 1 91 ? 14.094 33.843 43.562 1.00 36.81 91 GLY A C 1
ATOM 708 O O . GLY A 1 91 ? 13.940 33.740 42.353 1.00 36.81 91 GLY A O 1
ATOM 709 N N . GLU A 1 92 ? 13.119 33.859 44.466 1.00 46.16 92 GLU A N 1
ATOM 710 C CA . GLU A 1 92 ? 11.829 34.549 44.326 1.00 46.16 92 GLU A CA 1
ATOM 711 C C . GLU A 1 92 ? 10.711 33.935 43.458 1.00 46.16 92 GLU A C 1
ATOM 713 O O . GLU A 1 92 ? 10.678 33.946 42.230 1.00 46.16 92 GLU A O 1
ATOM 718 N N . GLU A 1 93 ? 9.736 33.428 44.215 1.00 44.94 93 GLU A N 1
ATOM 719 C CA . GLU A 1 93 ? 8.292 33.633 44.092 1.00 44.94 93 GLU A CA 1
ATOM 720 C C . GLU A 1 93 ? 7.838 34.712 43.087 1.00 44.94 93 GLU A C 1
ATOM 722 O O . GLU A 1 93 ? 8.105 35.895 43.270 1.00 44.94 93 GLU A O 1
ATOM 727 N N . GLU A 1 94 ? 6.971 34.334 42.143 1.00 47.41 94 GLU A N 1
ATOM 728 C CA . GLU A 1 94 ? 5.860 35.207 41.760 1.00 47.41 94 GLU A CA 1
ATOM 729 C C . GLU A 1 94 ? 4.544 34.434 41.679 1.00 47.41 94 GLU A C 1
ATOM 731 O O . GLU A 1 94 ? 4.447 33.291 41.224 1.00 47.41 94 GLU A O 1
ATOM 736 N N . ALA A 1 95 ? 3.535 35.110 42.210 1.00 37.28 95 ALA A N 1
ATOM 737 C CA . ALA A 1 95 ? 2.179 34.672 42.418 1.00 37.28 95 ALA A CA 1
ATOM 738 C C . ALA A 1 95 ? 1.320 34.781 41.150 1.00 37.28 95 ALA A C 1
ATOM 740 O O . ALA A 1 95 ? 1.516 35.655 40.314 1.00 37.28 95 ALA A O 1
ATOM 741 N N . GLY A 1 96 ? 0.255 33.979 41.131 1.00 36.75 96 GLY A N 1
ATOM 742 C CA . GLY A 1 96 ? -1.053 34.441 40.671 1.00 36.75 96 GLY A CA 1
ATOM 743 C C . GLY A 1 96 ? -1.335 34.362 39.172 1.00 36.75 96 GLY A C 1
ATOM 744 O O . GLY A 1 96 ? -1.120 35.314 38.434 1.00 36.75 96 GLY A O 1
ATOM 745 N N . ALA A 1 97 ? -2.008 33.287 38.774 1.00 40.66 97 ALA A N 1
ATOM 746 C CA . ALA A 1 97 ? -3.163 33.400 37.890 1.00 40.66 97 ALA A CA 1
ATOM 747 C C . ALA A 1 97 ? -4.104 32.230 38.196 1.00 40.66 97 ALA A C 1
ATOM 749 O O . ALA A 1 97 ? -3.853 31.081 37.834 1.00 40.66 97 ALA A O 1
ATOM 750 N N . GLU A 1 98 ? -5.142 32.548 38.961 1.00 42.72 98 GLU A N 1
ATOM 751 C CA . GLU A 1 98 ? -6.361 31.764 39.063 1.00 42.72 98 GLU A CA 1
ATOM 752 C C . GLU A 1 98 ? -7.032 31.785 37.686 1.00 42.72 98 GLU A C 1
ATOM 754 O O . GLU A 1 98 ? -7.373 32.859 37.202 1.00 42.72 98 GLU A O 1
ATOM 759 N N . ASP A 1 99 ? -7.219 30.619 37.071 1.00 48.16 99 ASP A N 1
ATOM 760 C CA . ASP A 1 99 ? -8.240 30.431 36.044 1.00 48.16 99 ASP A CA 1
ATOM 761 C C . ASP A 1 99 ? -9.067 29.205 36.434 1.00 48.16 99 ASP A C 1
ATOM 763 O O . ASP A 1 99 ? -8.594 28.064 36.498 1.00 48.16 99 ASP A O 1
ATOM 767 N N . GLU A 1 100 ? -10.311 29.511 36.780 1.00 40.78 100 GLU A N 1
ATOM 768 C CA . GLU A 1 100 ? -11.374 28.600 37.153 1.00 40.78 100 GLU A CA 1
ATOM 769 C C . GLU A 1 100 ? -11.794 27.706 35.971 1.00 40.78 100 GLU A C 1
ATOM 771 O O . GLU A 1 100 ? -11.924 28.141 34.832 1.00 40.78 100 GLU A O 1
ATOM 776 N N . GLU A 1 101 ? -12.018 26.437 36.313 1.00 39.34 101 GLU A N 1
ATOM 777 C CA . GLU A 1 101 ? -13.091 25.553 35.842 1.00 39.34 101 GLU A CA 1
ATOM 778 C C . GLU A 1 101 ? -13.426 25.459 34.337 1.00 39.34 101 GLU A C 1
ATOM 780 O O . GLU A 1 101 ? -14.107 26.293 33.758 1.00 39.34 101 GLU A O 1
ATOM 785 N N . ASP A 1 102 ? -13.156 24.277 33.767 1.00 32.25 102 ASP A N 1
ATOM 786 C CA . ASP A 1 102 ? -14.250 23.461 33.216 1.00 32.25 102 ASP A CA 1
ATOM 787 C C . ASP A 1 102 ? -13.858 21.971 33.205 1.00 32.25 102 ASP A C 1
ATOM 789 O O . ASP A 1 102 ? -13.377 21.378 32.231 1.00 32.25 102 ASP A O 1
ATOM 793 N N . GLY A 1 103 ? -14.021 21.348 34.373 1.00 29.72 103 GLY A N 1
ATOM 794 C CA . GLY A 1 103 ? -13.811 19.921 34.581 1.00 29.72 103 GLY A CA 1
ATOM 795 C C . GLY A 1 103 ? -14.938 19.100 33.960 1.00 29.72 103 GLY A C 1
ATOM 796 O O . GLY A 1 103 ? -15.934 18.793 34.614 1.00 29.72 103 GLY A O 1
ATOM 797 N N . VAL A 1 104 ? -14.760 18.659 32.714 1.00 31.52 104 VAL A N 1
ATOM 798 C CA . VAL A 1 104 ? -15.597 17.601 32.133 1.00 31.52 104 VAL A CA 1
ATOM 799 C C . VAL A 1 104 ? -15.312 16.293 32.876 1.00 31.52 104 VAL A C 1
ATOM 801 O O . VAL A 1 104 ? -14.322 15.604 32.624 1.00 31.52 104 VAL A O 1
ATOM 804 N N . TYR A 1 105 ? -16.210 15.935 33.795 1.00 30.53 105 TYR A N 1
ATOM 805 C CA . TYR A 1 105 ? -16.264 14.621 34.431 1.00 30.53 105 TYR A CA 1
ATOM 806 C C . TYR A 1 105 ? -16.435 13.532 33.360 1.00 30.53 105 TYR A C 1
ATOM 808 O O . TYR A 1 105 ? -17.538 13.239 32.894 1.00 30.53 105 TYR A O 1
ATOM 816 N N . LEU A 1 106 ? -15.330 12.898 32.968 1.00 33.66 106 LEU A N 1
ATOM 817 C CA . LEU A 1 106 ? -15.359 11.675 32.175 1.00 33.66 106 LEU A CA 1
ATOM 818 C C . LEU A 1 106 ? -15.824 10.521 33.070 1.00 33.66 106 LEU A C 1
ATOM 820 O O . LEU A 1 106 ? -15.140 10.095 34.000 1.00 33.66 106 LEU A O 1
ATOM 824 N N . SER A 1 107 ? -17.020 10.019 32.772 1.00 35.84 107 SER A N 1
ATOM 825 C CA . SER A 1 107 ? -17.630 8.847 33.396 1.00 35.84 107 SER A CA 1
ATOM 826 C C . SER A 1 107 ? -16.668 7.650 33.420 1.00 35.84 107 SER A C 1
ATOM 828 O O . SER A 1 107 ? -16.226 7.186 32.367 1.00 35.84 107 SER A O 1
ATOM 830 N N . LYS A 1 108 ? -16.419 7.096 34.614 1.00 34.19 108 LYS A N 1
ATOM 831 C CA . LYS A 1 108 ? -15.604 5.892 34.885 1.00 34.19 108 LYS A CA 1
ATOM 832 C C . LYS A 1 108 ? -16.201 4.565 34.364 1.00 34.19 108 LYS A C 1
ATOM 834 O O . LYS A 1 108 ? -15.684 3.504 34.691 1.00 34.19 108 LYS A O 1
ATOM 839 N N . ASP A 1 109 ? -17.220 4.602 33.503 1.00 33.75 109 ASP A N 1
ATOM 840 C CA . ASP A 1 109 ? -17.992 3.424 33.076 1.00 33.75 109 ASP A CA 1
ATOM 841 C C . ASP A 1 109 ? -17.890 3.109 31.571 1.00 33.75 109 ASP A C 1
ATOM 843 O O . ASP A 1 109 ? -18.875 2.759 30.915 1.00 33.75 109 ASP A O 1
ATOM 847 N N . LEU A 1 110 ? -16.684 3.156 30.995 1.00 31.75 110 LEU A N 1
ATOM 848 C CA . LEU A 1 110 ? -16.431 2.468 29.722 1.00 31.75 110 LEU A CA 1
ATOM 849 C C . LEU A 1 110 ? -16.310 0.962 29.985 1.00 31.75 110 LEU A C 1
ATOM 851 O O . LEU A 1 110 ? -15.222 0.410 30.140 1.00 31.75 110 LEU A O 1
ATOM 855 N N . LYS A 1 111 ? -17.466 0.293 30.047 1.00 30.17 111 LYS A N 1
ATOM 856 C CA . LYS A 1 111 ? -17.553 -1.168 30.092 1.00 30.17 111 LYS A CA 1
ATOM 857 C C . LYS A 1 111 ? -16.817 -1.757 28.887 1.00 30.17 111 LYS A C 1
ATOM 859 O O . LYS A 1 111 ? -17.138 -1.464 27.736 1.00 30.17 111 LYS A O 1
ATOM 864 N N . ILE A 1 112 ? -15.832 -2.595 29.197 1.00 33.84 112 ILE A N 1
ATOM 865 C CA . ILE A 1 112 ? -15.133 -3.505 28.288 1.00 33.84 112 ILE A CA 1
ATOM 866 C C . ILE A 1 112 ? -16.163 -4.142 27.346 1.00 33.84 112 ILE A C 1
ATOM 868 O O . ILE A 1 112 ? -17.179 -4.670 27.805 1.00 33.84 112 ILE A O 1
ATOM 872 N N . ALA A 1 113 ? -15.915 -4.070 26.034 1.00 32.84 113 ALA A N 1
ATOM 873 C CA . ALA A 1 113 ? -16.757 -4.724 25.039 1.00 32.84 113 ALA A CA 1
ATOM 874 C C . ALA A 1 113 ? -16.952 -6.203 25.426 1.00 32.84 113 ALA A C 1
ATOM 876 O O . ALA A 1 113 ? -15.972 -6.856 25.802 1.00 32.84 113 ALA A O 1
ATOM 877 N N . PRO A 1 114 ? -18.183 -6.743 25.370 1.00 29.97 114 PRO A N 1
ATOM 878 C CA . PRO A 1 114 ? -18.423 -8.129 25.738 1.00 29.97 114 PRO A CA 1
ATOM 879 C C . PRO A 1 114 ? -17.509 -9.035 24.911 1.00 29.97 114 PRO A C 1
ATOM 881 O O . PRO A 1 114 ? -17.431 -8.897 23.686 1.00 29.97 114 PRO A O 1
ATOM 884 N N . LYS A 1 115 ? -16.802 -9.950 25.592 1.00 31.05 115 LYS A N 1
ATOM 885 C CA . LYS A 1 115 ? -16.105 -11.053 24.925 1.00 31.05 115 LYS A CA 1
ATOM 886 C C . LYS A 1 115 ? -17.099 -11.695 23.949 1.00 31.05 115 LYS A C 1
ATOM 888 O O . LYS A 1 115 ? -18.248 -11.905 24.348 1.00 31.05 115 LYS A O 1
ATOM 893 N N . PRO A 1 116 ? -16.702 -11.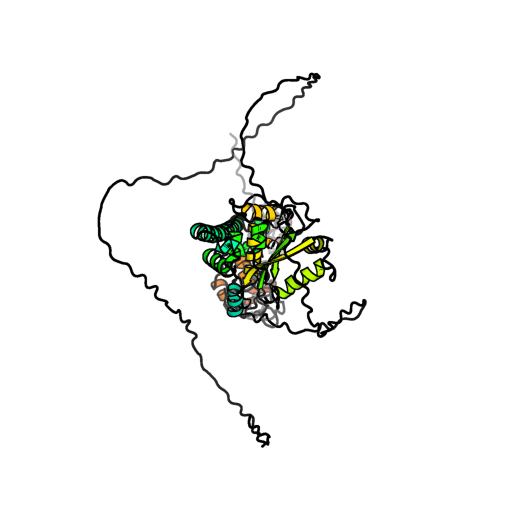979 22.696 1.00 32.88 116 PRO A N 1
ATOM 894 C CA . PRO A 1 116 ? -17.564 -12.717 21.793 1.00 32.88 116 PRO A CA 1
ATOM 895 C C . PRO A 1 116 ? -17.916 -14.028 22.488 1.00 32.88 116 PRO A C 1
ATOM 897 O O . PRO A 1 116 ? -17.026 -14.802 22.826 1.00 32.88 116 PRO A O 1
ATOM 900 N N . THR A 1 117 ? -19.202 -14.203 22.778 1.00 29.30 117 THR A N 1
ATOM 901 C CA . THR A 1 117 ? -19.752 -15.423 23.359 1.00 29.30 117 THR A CA 1
ATOM 902 C C . THR A 1 117 ? -19.306 -16.606 22.519 1.00 29.30 117 THR A C 1
ATOM 904 O O . THR A 1 117 ? -19.409 -16.545 21.289 1.00 29.30 117 THR A O 1
ATOM 907 N N . ASP A 1 118 ? -18.812 -17.639 23.199 1.00 33.00 118 ASP A N 1
ATOM 908 C CA . ASP A 1 118 ? -18.459 -18.935 22.637 1.00 33.00 118 ASP A CA 1
ATOM 909 C C . ASP A 1 118 ? -19.622 -19.452 21.785 1.00 33.00 118 ASP A C 1
ATOM 911 O O . ASP A 1 118 ? -20.615 -19.979 22.282 1.00 33.00 118 ASP A O 1
ATOM 915 N N . PHE A 1 119 ? -19.515 -19.251 20.474 1.00 29.92 119 PHE A N 1
ATOM 916 C CA . PHE A 1 119 ? -20.250 -20.060 19.526 1.00 29.92 119 PHE A CA 1
ATOM 917 C C . PHE A 1 119 ? -19.501 -21.380 19.464 1.00 29.92 119 PHE A C 1
ATOM 919 O O . PHE A 1 119 ? -18.384 -21.432 18.948 1.00 29.92 119 PHE A O 1
ATOM 926 N N . VAL A 1 120 ? -20.124 -22.412 20.028 1.00 30.75 120 VAL A N 1
ATOM 927 C CA . VAL A 1 120 ? -19.792 -23.805 19.748 1.00 30.75 120 VAL A CA 1
ATOM 928 C C . VAL A 1 120 ? -19.907 -23.961 18.235 1.00 30.75 120 VAL A C 1
ATOM 930 O O . VAL A 1 120 ? -20.998 -23.903 17.669 1.00 30.75 120 VAL A O 1
ATOM 933 N N . VAL A 1 121 ? -18.758 -24.013 17.571 1.00 37.81 121 VAL A N 1
ATOM 934 C CA . VAL A 1 121 ? -18.668 -24.541 16.219 1.00 37.81 121 VAL A CA 1
ATOM 935 C C . VAL A 1 121 ? -18.726 -26.046 16.421 1.00 37.81 121 VAL A C 1
ATOM 937 O O . VAL A 1 121 ? -17.874 -26.591 17.119 1.00 37.81 121 VAL A O 1
ATOM 940 N N . ASP A 1 122 ? -19.768 -26.691 15.899 1.00 31.00 122 ASP A N 1
ATOM 941 C CA . ASP A 1 122 ? -19.738 -28.134 15.681 1.00 31.00 122 ASP A CA 1
ATOM 942 C C . ASP A 1 122 ? -18.605 -28.392 14.679 1.00 31.00 122 ASP A C 1
ATOM 944 O O . ASP A 1 122 ? -18.768 -28.240 13.465 1.00 31.00 122 ASP A O 1
ATOM 948 N N . ASP A 1 123 ? -17.420 -28.668 15.221 1.00 40.25 123 ASP A N 1
ATOM 949 C CA . ASP A 1 123 ? -16.268 -29.183 14.499 1.00 40.25 123 ASP A CA 1
ATOM 950 C C . ASP A 1 123 ? -16.599 -30.631 14.098 1.00 40.25 123 ASP A C 1
ATOM 952 O O . ASP A 1 123 ? -16.242 -31.584 14.783 1.00 40.25 123 ASP A O 1
ATOM 956 N N . GLU A 1 124 ? -17.319 -30.808 12.987 1.00 37.72 124 GLU A N 1
ATOM 957 C CA . GLU A 1 124 ? -17.226 -32.053 12.222 1.00 37.72 124 GLU A CA 1
ATOM 958 C C . GLU A 1 124 ? -15.895 -32.038 11.456 1.00 37.72 124 GLU A C 1
ATOM 960 O O . GLU A 1 124 ? -15.775 -31.542 10.335 1.00 37.72 124 GLU A O 1
ATOM 965 N N . ASP A 1 125 ? -14.882 -32.523 12.171 1.00 42.31 125 ASP A N 1
ATOM 966 C CA . ASP A 1 125 ? -13.587 -33.065 11.768 1.00 42.31 125 ASP A CA 1
ATOM 967 C C . ASP A 1 125 ? -13.315 -33.204 10.250 1.00 42.31 125 ASP A C 1
ATOM 969 O O . ASP A 1 125 ? -13.623 -34.216 9.617 1.00 42.31 125 ASP A O 1
ATOM 973 N N . GLU A 1 126 ? -12.563 -32.254 9.682 1.00 40.38 126 GLU A N 1
ATOM 974 C CA . GLU A 1 126 ? -11.531 -32.587 8.689 1.00 40.38 126 GLU A CA 1
ATOM 975 C C . GLU A 1 126 ? -10.168 -32.487 9.384 1.00 40.38 126 GLU A C 1
ATOM 977 O O . GLU A 1 126 ? -9.524 -31.434 9.405 1.00 40.38 126 GLU A O 1
ATOM 982 N N . GLU A 1 127 ? -9.729 -33.604 9.971 1.00 36.06 127 GLU A N 1
ATOM 983 C CA . GLU A 1 127 ? -8.368 -33.800 10.468 1.00 36.06 127 GLU A CA 1
ATOM 984 C C . GLU A 1 127 ? -7.355 -33.540 9.340 1.00 36.06 127 GLU A C 1
ATOM 986 O O . GLU A 1 127 ? -7.057 -34.389 8.495 1.00 36.06 127 GLU A O 1
ATOM 991 N N . VAL A 1 128 ? -6.787 -32.336 9.313 1.00 40.34 128 VAL A N 1
ATOM 992 C CA . VAL A 1 128 ? -5.583 -32.057 8.533 1.00 40.34 128 VAL A CA 1
ATOM 993 C C . VAL A 1 128 ? -4.401 -32.548 9.362 1.00 40.34 128 VAL A C 1
ATOM 995 O O . VAL A 1 128 ? -3.853 -31.806 10.170 1.00 40.34 128 VAL A O 1
ATOM 998 N N . GLU A 1 129 ? -4.024 -33.815 9.172 1.00 38.38 129 GLU A N 1
ATOM 999 C CA . GLU A 1 129 ? -2.830 -34.413 9.778 1.00 38.38 129 GLU A CA 1
ATOM 1000 C C . GLU A 1 129 ? -1.577 -33.550 9.515 1.00 38.38 129 GLU A C 1
ATOM 1002 O O . GLU A 1 129 ? -0.996 -33.537 8.422 1.00 38.38 129 GLU A O 1
ATOM 1007 N N . GLU A 1 130 ? -1.112 -32.852 10.551 1.00 47.50 130 GLU A N 1
ATOM 1008 C CA . GLU A 1 130 ? 0.228 -32.280 10.611 1.00 47.50 130 GLU A CA 1
ATOM 1009 C C . GLU A 1 130 ? 1.234 -33.381 10.978 1.00 47.50 130 GLU A C 1
ATOM 1011 O O . GLU A 1 130 ? 1.508 -33.647 12.144 1.00 47.50 130 GLU A O 1
ATOM 1016 N N . GLN A 1 131 ? 1.837 -34.021 9.971 1.00 34.94 131 GLN A N 1
ATOM 1017 C CA . GLN A 1 131 ? 3.058 -34.808 10.176 1.00 34.94 131 GLN A CA 1
ATOM 1018 C C . GLN A 1 131 ? 4.307 -33.952 9.930 1.00 34.94 131 GLN A C 1
ATOM 1020 O O . GLN A 1 131 ? 4.824 -33.851 8.805 1.00 34.94 131 GLN A O 1
ATOM 1025 N N . GLU A 1 132 ? 4.831 -33.390 11.018 1.00 48.38 132 GLU A N 1
ATOM 1026 C CA . GLU A 1 132 ? 6.262 -33.151 11.193 1.00 48.38 132 GLU A CA 1
ATOM 1027 C C . GLU A 1 132 ? 6.927 -34.447 11.676 1.00 48.38 132 GLU A C 1
ATOM 1029 O O . GLU A 1 132 ? 6.801 -34.835 12.832 1.00 48.38 132 GLU A O 1
ATOM 1034 N N . GLN A 1 133 ? 7.672 -35.112 10.790 1.00 35.09 133 GLN A N 1
ATOM 1035 C CA . GLN A 1 133 ? 8.822 -35.909 11.206 1.00 35.09 133 GLN A CA 1
ATOM 1036 C C . GLN A 1 133 ? 9.936 -35.831 10.162 1.00 35.09 133 GLN A C 1
ATOM 1038 O O . GLN A 1 133 ? 9.726 -35.806 8.946 1.00 35.09 133 GLN A O 1
ATOM 1043 N N . GLU A 1 134 ? 11.127 -35.708 10.718 1.00 42.81 134 GLU A N 1
ATOM 1044 C CA . GLU A 1 134 ? 12.403 -35.375 10.122 1.00 42.81 134 GLU A CA 1
ATOM 1045 C C . GLU A 1 134 ? 13.008 -36.463 9.212 1.00 42.81 134 GLU A C 1
ATOM 1047 O O . GLU A 1 134 ? 12.721 -37.652 9.305 1.00 42.81 134 GLU A O 1
ATOM 1052 N N . VAL A 1 135 ? 13.941 -35.986 8.380 1.00 42.66 135 VAL A N 1
ATOM 1053 C CA . VAL A 1 135 ? 15.054 -36.696 7.723 1.00 42.66 135 VAL A CA 1
ATOM 1054 C C . VAL A 1 135 ? 14.719 -37.584 6.506 1.00 42.66 135 VAL A C 1
ATOM 1056 O O . VAL A 1 135 ? 14.350 -38.752 6.576 1.00 42.66 135 VAL A O 1
ATOM 1059 N N . GLY A 1 136 ? 15.029 -37.040 5.321 1.00 44.41 136 GLY A N 1
ATOM 1060 C CA . GLY A 1 136 ? 15.702 -37.827 4.278 1.00 44.41 136 GLY A CA 1
ATOM 1061 C C . GLY A 1 136 ? 14.876 -38.428 3.137 1.00 44.41 136 GLY A C 1
ATOM 1062 O O . GLY A 1 136 ? 15.448 -39.147 2.320 1.00 44.41 136 GLY A O 1
ATOM 1063 N N . LYS A 1 137 ? 13.579 -38.132 2.986 1.00 42.22 137 LYS A N 1
ATOM 1064 C CA . LYS A 1 137 ? 12.802 -38.587 1.813 1.00 42.22 137 LYS A CA 1
ATOM 1065 C C . LYS A 1 137 ? 12.261 -37.405 1.018 1.00 42.22 137 LYS A C 1
ATOM 1067 O O . LYS A 1 137 ? 11.529 -36.571 1.541 1.00 42.22 137 LYS A O 1
ATOM 1072 N N . LYS A 1 138 ? 12.623 -37.333 -0.273 1.00 45.03 138 LYS A N 1
ATOM 1073 C CA . LYS A 1 138 ? 12.077 -36.383 -1.257 1.00 45.03 138 LYS A CA 1
ATOM 1074 C C . LYS A 1 138 ? 10.546 -36.496 -1.263 1.00 45.03 138 LYS A C 1
ATOM 1076 O O . LYS A 1 138 ? 9.994 -37.338 -1.968 1.00 45.03 138 LYS A O 1
ATOM 1081 N N . ARG A 1 139 ? 9.865 -35.662 -0.468 1.00 41.31 139 ARG A N 1
ATOM 1082 C CA . ARG A 1 139 ? 8.404 -35.543 -0.473 1.00 41.31 139 ARG A CA 1
ATOM 1083 C C . ARG A 1 139 ? 7.977 -35.204 -1.901 1.00 41.31 139 ARG A C 1
ATOM 1085 O O . ARG A 1 139 ? 8.338 -34.150 -2.430 1.00 41.31 139 ARG A O 1
ATOM 1092 N N . LYS A 1 140 ? 7.223 -36.112 -2.532 1.00 44.16 140 LYS A N 1
ATOM 1093 C CA . LYS A 1 140 ? 6.424 -35.803 -3.720 1.00 44.16 140 LYS A CA 1
ATOM 1094 C C . LYS A 1 140 ? 5.503 -34.663 -3.301 1.00 44.16 140 LYS A C 1
ATOM 1096 O O . LYS A 1 140 ? 4.552 -34.888 -2.561 1.00 44.16 140 LYS A O 1
ATOM 1101 N N . ARG A 1 141 ? 5.841 -33.429 -3.690 1.00 40.84 141 ARG A N 1
ATOM 1102 C CA . ARG A 1 141 ? 4.968 -32.272 -3.494 1.00 40.84 141 ARG A CA 1
ATOM 1103 C C . ARG A 1 141 ? 3.651 -32.618 -4.174 1.00 40.84 141 ARG A C 1
ATOM 1105 O O . ARG A 1 141 ? 3.602 -32.671 -5.399 1.00 40.84 141 ARG A O 1
ATOM 1112 N N . SER A 1 142 ? 2.630 -32.904 -3.373 1.00 39.34 142 SER A N 1
ATOM 1113 C CA . SER A 1 142 ? 1.251 -32.919 -3.831 1.00 39.34 142 SER A CA 1
ATOM 1114 C C . SER A 1 142 ? 1.002 -31.550 -4.455 1.00 39.34 142 SER A C 1
ATOM 1116 O O . SER A 1 142 ? 0.926 -30.536 -3.763 1.00 39.34 142 SER A O 1
ATOM 1118 N N . THR A 1 143 ? 0.992 -31.495 -5.784 1.00 41.38 143 THR A N 1
ATOM 1119 C CA . THR A 1 143 ? 0.497 -30.359 -6.555 1.00 41.38 143 THR A CA 1
ATOM 1120 C C . THR A 1 143 ? -1.013 -30.310 -6.361 1.00 41.38 143 THR A C 1
ATOM 1122 O O . THR A 1 143 ? -1.766 -30.636 -7.275 1.00 41.38 143 THR A O 1
ATOM 1125 N N . LYS A 1 144 ? -1.463 -29.943 -5.152 1.00 47.00 144 LYS A N 1
ATOM 1126 C CA . LYS A 1 144 ? -2.839 -29.501 -4.929 1.00 47.00 144 LYS A CA 1
ATOM 1127 C C . LYS A 1 144 ? -3.036 -28.352 -5.917 1.00 47.00 144 LYS A C 1
ATOM 1129 O O . LYS A 1 144 ? -2.279 -27.377 -5.888 1.00 47.00 144 LYS A O 1
ATOM 1134 N N . ALA A 1 145 ? -3.919 -28.558 -6.892 1.00 45.47 145 ALA A N 1
ATOM 1135 C CA . ALA A 1 145 ? -4.110 -27.622 -7.986 1.00 45.47 145 ALA A CA 1
ATOM 1136 C C . ALA A 1 145 ? -4.402 -26.235 -7.403 1.00 45.47 145 ALA A C 1
ATOM 1138 O O . ALA A 1 145 ? -5.194 -26.105 -6.472 1.00 45.47 145 ALA A O 1
ATOM 1139 N N . TYR A 1 146 ? -3.719 -25.211 -7.914 1.00 48.50 146 TYR A N 1
ATOM 1140 C CA . TYR A 1 146 ? -3.996 -23.829 -7.546 1.00 48.50 146 TYR A CA 1
ATOM 1141 C C . TYR A 1 146 ? -5.435 -23.517 -7.961 1.00 48.50 146 TYR A C 1
ATOM 1143 O O . TYR A 1 146 ? -5.702 -23.377 -9.153 1.00 48.50 146 TYR A O 1
ATOM 1151 N N . ILE A 1 147 ? -6.352 -23.460 -6.995 1.00 52.31 147 ILE A N 1
ATOM 1152 C CA . ILE A 1 147 ? -7.713 -22.981 -7.227 1.00 52.31 147 ILE A CA 1
ATOM 1153 C C . ILE A 1 147 ? -7.608 -21.452 -7.279 1.00 52.31 147 ILE A C 1
ATOM 1155 O O . ILE A 1 147 ? -7.215 -20.842 -6.278 1.00 52.31 147 ILE A O 1
ATOM 1159 N N . PRO A 1 148 ? -7.859 -20.818 -8.437 1.00 57.44 148 PRO A N 1
ATOM 1160 C CA . PRO A 1 148 ? -7.849 -19.367 -8.533 1.00 57.44 148 PRO A CA 1
ATOM 1161 C C . PRO A 1 148 ? -8.912 -18.793 -7.598 1.00 57.44 148 PRO A C 1
ATOM 1163 O O . PRO A 1 148 ? -10.000 -19.353 -7.485 1.00 57.44 148 PRO A O 1
ATOM 1166 N N . ASN A 1 149 ? -8.606 -17.669 -6.952 1.00 63.94 149 ASN A N 1
ATOM 1167 C CA . ASN A 1 149 ? -9.610 -16.918 -6.207 1.00 63.94 149 ASN A CA 1
ATOM 1168 C C . ASN A 1 149 ? -10.719 -16.506 -7.194 1.00 63.94 149 ASN A C 1
ATOM 1170 O O . ASN A 1 149 ? -10.447 -15.747 -8.123 1.00 63.94 149 ASN A O 1
ATOM 1174 N N . SER A 1 150 ? -11.923 -17.060 -7.038 1.00 66.56 150 SER A N 1
ATOM 1175 C CA . SER A 1 150 ? -13.068 -16.842 -7.933 1.00 66.56 150 SER A CA 1
ATOM 1176 C C . SER A 1 150 ? -13.975 -15.703 -7.471 1.00 66.56 150 SER A C 1
ATOM 1178 O O . SER A 1 150 ? -15.131 -15.645 -7.884 1.00 66.56 150 SER A O 1
ATOM 1180 N N . THR A 1 151 ? -13.487 -14.845 -6.573 1.00 77.50 151 THR A N 1
ATOM 1181 C CA . THR A 1 151 ? -14.251 -13.687 -6.108 1.00 77.50 151 THR A CA 1
ATOM 1182 C C . THR A 1 151 ? -14.602 -12.754 -7.259 1.00 77.50 151 THR A C 1
ATOM 1184 O O . THR A 1 151 ? -13.875 -12.648 -8.246 1.00 77.50 151 THR A O 1
ATOM 1187 N N . THR A 1 152 ? -15.761 -12.119 -7.127 1.00 80.62 152 THR A N 1
ATOM 1188 C CA . THR A 1 152 ? -16.379 -11.279 -8.150 1.00 80.62 152 THR A CA 1
ATOM 1189 C C . THR A 1 152 ? -16.579 -9.847 -7.654 1.00 80.62 152 THR A C 1
ATOM 1191 O O . THR A 1 152 ? -16.543 -9.549 -6.456 1.00 80.62 152 THR A O 1
ATOM 1194 N N . LEU A 1 153 ? -16.879 -8.933 -8.584 1.00 85.00 153 LEU A N 1
ATOM 1195 C CA . LEU A 1 153 ? -17.335 -7.579 -8.248 1.00 85.00 153 LEU A CA 1
ATOM 1196 C C . LEU A 1 153 ? -18.605 -7.579 -7.379 1.00 85.00 153 LEU A C 1
ATOM 1198 O O . LEU A 1 153 ? -18.770 -6.674 -6.560 1.00 85.00 153 LEU A O 1
ATOM 1202 N N . LEU A 1 154 ? -19.474 -8.585 -7.528 1.00 87.62 154 LEU A N 1
ATOM 1203 C CA . LEU A 1 154 ? -20.682 -8.726 -6.718 1.00 87.62 154 LEU A CA 1
ATOM 1204 C C . LEU A 1 154 ? -20.338 -9.072 -5.266 1.00 87.62 154 LEU A C 1
ATOM 1206 O O . LEU A 1 154 ? -20.879 -8.447 -4.360 1.00 87.62 154 LEU A O 1
ATOM 1210 N N . ASP A 1 155 ? -19.389 -9.983 -5.032 1.00 87.19 155 ASP A N 1
ATOM 1211 C CA . ASP A 1 155 ? -18.931 -10.331 -3.676 1.00 87.19 155 ASP A CA 1
ATOM 1212 C C . ASP A 1 155 ? -18.364 -9.110 -2.949 1.00 87.19 155 ASP A C 1
ATOM 1214 O O . ASP A 1 155 ? -18.649 -8.871 -1.773 1.00 87.19 155 ASP A O 1
ATOM 1218 N N . ARG A 1 156 ? -17.607 -8.283 -3.680 1.00 90.69 156 ARG A N 1
ATOM 1219 C CA . ARG A 1 156 ? -17.124 -6.996 -3.180 1.00 90.69 156 ARG A CA 1
ATOM 1220 C C . ARG A 1 156 ? -18.275 -6.066 -2.812 1.00 90.69 156 ARG A C 1
ATOM 1222 O O . ARG A 1 156 ? -18.263 -5.518 -1.714 1.00 90.69 156 ARG A O 1
ATOM 1229 N N . GLN A 1 157 ? -19.249 -5.875 -3.698 1.00 90.81 157 GLN A N 1
ATOM 1230 C CA . GLN A 1 157 ? -20.377 -4.986 -3.419 1.00 90.81 157 GLN A CA 1
ATOM 1231 C C . GLN A 1 157 ? -21.210 -5.485 -2.231 1.00 90.81 157 GLN A C 1
ATOM 1233 O O . GLN A 1 157 ? -21.583 -4.691 -1.371 1.00 90.81 157 GLN A O 1
ATOM 1238 N N . ASN A 1 158 ? -21.434 -6.796 -2.140 1.00 92.00 158 ASN A N 1
ATOM 1239 C CA . ASN A 1 158 ? -22.127 -7.431 -1.023 1.00 92.00 158 ASN A CA 1
ATOM 1240 C C . ASN A 1 158 ? -21.404 -7.171 0.299 1.00 92.00 158 ASN A C 1
ATOM 1242 O O . ASN A 1 158 ? -22.044 -6.801 1.282 1.00 92.00 158 ASN A O 1
ATOM 1246 N N . PHE A 1 159 ? -20.072 -7.294 0.322 1.00 92.75 159 PHE A N 1
ATOM 1247 C CA . PHE A 1 159 ? -19.286 -6.946 1.502 1.00 92.75 159 PHE A CA 1
ATOM 1248 C C . PHE A 1 159 ? -19.467 -5.474 1.888 1.00 92.75 159 PHE A C 1
ATOM 1250 O O . PHE A 1 159 ? -19.833 -5.201 3.031 1.00 92.75 159 PHE A O 1
ATOM 1257 N N . LEU A 1 160 ? -19.272 -4.544 0.944 1.00 91.69 160 LEU A N 1
ATOM 1258 C CA . LEU A 1 160 ? -19.388 -3.103 1.201 1.00 91.69 160 LEU A CA 1
ATOM 1259 C C . LEU A 1 160 ? -20.781 -2.732 1.732 1.00 91.69 160 LEU A C 1
ATOM 1261 O O . LEU A 1 160 ? -20.885 -2.011 2.720 1.00 91.69 160 LEU A O 1
ATOM 1265 N N . ASN A 1 161 ? -21.840 -3.296 1.146 1.00 90.38 161 ASN A N 1
ATOM 1266 C CA . ASN A 1 161 ? -23.222 -3.092 1.591 1.00 90.38 161 ASN A CA 1
ATOM 1267 C C . ASN A 1 161 ? -23.496 -3.702 2.980 1.00 90.38 161 ASN A C 1
ATOM 1269 O O . ASN A 1 161 ? -24.381 -3.245 3.698 1.00 90.38 161 ASN A O 1
ATOM 1273 N N . SER A 1 162 ? -22.749 -4.738 3.374 1.00 90.88 162 SER A N 1
ATOM 1274 C CA . SER A 1 162 ? -22.909 -5.426 4.664 1.00 90.88 162 SER A CA 1
ATOM 1275 C C . SER A 1 162 ? -22.183 -4.753 5.840 1.00 90.88 162 SER A C 1
ATOM 1277 O O . SER A 1 162 ? -22.279 -5.240 6.980 1.00 90.88 162 SER A O 1
ATOM 1279 N N . CYS A 1 163 ? -21.441 -3.671 5.578 1.00 91.81 163 CYS A N 1
ATOM 1280 C CA . CYS A 1 163 ? -20.733 -2.861 6.565 1.00 91.81 163 CYS A CA 1
ATOM 1281 C C . CYS A 1 163 ? -21.618 -1.687 7.020 1.00 91.81 163 CYS A C 1
ATOM 1283 O O . CYS A 1 163 ? -21.526 -0.610 6.431 1.00 91.81 163 CYS A O 1
ATOM 1285 N N . PRO A 1 164 ? -22.468 -1.850 8.055 1.00 91.31 164 PRO A N 1
ATOM 1286 C CA . PRO A 1 164 ? -23.267 -0.739 8.551 1.00 91.31 164 PRO A CA 1
ATOM 1287 C C . PRO A 1 164 ? -22.358 0.370 9.086 1.00 91.31 164 PRO A C 1
ATOM 1289 O O . PRO A 1 164 ? -21.318 0.098 9.694 1.00 91.31 164 PRO A O 1
ATOM 1292 N N . ILE A 1 165 ? -22.782 1.616 8.890 1.00 95.56 165 ILE A N 1
ATOM 1293 C CA . ILE A 1 165 ? -22.165 2.775 9.533 1.00 95.56 165 ILE A CA 1
ATOM 1294 C C . ILE A 1 165 ? -22.546 2.727 11.025 1.00 95.56 165 ILE A C 1
ATOM 1296 O O . ILE A 1 165 ? -23.741 2.699 11.330 1.00 95.56 165 ILE A O 1
ATOM 1300 N N . PRO A 1 166 ? -21.577 2.678 11.960 1.00 96.62 166 PRO A N 1
ATOM 1301 C CA . PRO A 1 166 ? -21.848 2.706 13.398 1.00 96.62 166 PRO A CA 1
ATOM 1302 C C . PRO A 1 166 ? -22.664 3.931 13.816 1.00 96.62 166 PRO A C 1
ATOM 1304 O O . PRO A 1 166 ? -22.580 4.981 13.175 1.00 96.62 166 PRO A O 1
ATOM 1307 N N . LYS A 1 167 ? -23.427 3.814 14.911 1.00 96.94 167 LYS A N 1
ATOM 1308 C CA . LYS A 1 167 ? -24.345 4.871 15.370 1.00 96.94 167 LYS A CA 1
ATOM 1309 C C . LYS A 1 167 ? -23.626 6.205 15.569 1.00 96.94 167 LYS A C 1
ATOM 1311 O O . LYS A 1 167 ? -24.126 7.239 15.142 1.00 96.94 167 LYS A O 1
ATOM 1316 N N . GLU A 1 168 ? -22.426 6.152 16.131 1.00 96.75 168 GLU A N 1
ATOM 1317 C CA . GLU A 1 168 ? -21.541 7.284 16.390 1.00 96.75 168 GLU A CA 1
ATOM 1318 C C . GLU A 1 168 ? -21.188 8.048 15.109 1.00 96.75 168 GLU A C 1
ATOM 1320 O O . GLU A 1 168 ? -21.193 9.273 15.106 1.00 96.75 168 GLU A O 1
ATOM 1325 N N . LEU A 1 169 ? -20.931 7.336 14.006 1.00 96.81 169 LEU A N 1
ATOM 1326 C CA . LEU A 1 169 ? -20.636 7.955 12.710 1.00 96.81 169 LEU A CA 1
ATOM 1327 C C . LEU A 1 169 ? -21.910 8.371 11.966 1.00 96.81 169 LEU A C 1
ATOM 1329 O O . LEU A 1 169 ? -21.894 9.331 11.202 1.00 96.81 169 LEU A O 1
ATOM 1333 N N . SER A 1 170 ? -23.021 7.664 12.186 1.00 96.62 170 SER A N 1
ATOM 1334 C CA . SER A 1 170 ? -24.318 8.025 11.603 1.00 96.62 170 SER A CA 1
ATOM 1335 C C . SER A 1 170 ? -24.920 9.288 12.226 1.00 96.62 170 SER A C 1
ATOM 1337 O O . SER A 1 170 ? -25.707 9.964 11.573 1.00 96.62 170 SER A O 1
ATOM 1339 N N . ALA A 1 171 ? -24.532 9.604 13.465 1.00 97.19 171 ALA A N 1
ATOM 1340 C CA . ALA A 1 171 ? -24.961 10.790 14.199 1.00 97.19 171 ALA A CA 1
ATOM 1341 C C . ALA A 1 171 ? -24.163 12.053 13.833 1.00 97.19 171 ALA A C 1
ATOM 1343 O O . ALA A 1 171 ? -24.503 13.138 14.302 1.00 97.19 171 ALA A O 1
ATOM 1344 N N . LEU A 1 172 ? -23.111 11.928 13.014 1.00 97.56 172 LEU A N 1
ATOM 1345 C CA . LEU A 1 172 ? -22.355 13.081 12.535 1.00 97.56 172 LEU A CA 1
ATOM 1346 C C . LEU A 1 172 ? -23.266 14.013 11.739 1.00 97.56 172 LEU A C 1
ATOM 1348 O O . LEU A 1 172 ? -24.058 13.571 10.900 1.00 97.56 172 LEU A O 1
ATOM 1352 N N . LEU A 1 173 ? -23.098 15.318 11.955 1.00 98.00 173 LEU A N 1
ATOM 1353 C CA . LEU A 1 173 ? -23.749 16.324 11.127 1.00 98.00 173 LEU A CA 1
ATOM 1354 C C . LEU A 1 173 ? -23.354 16.112 9.662 1.00 98.00 173 LEU A C 1
ATOM 1356 O O . LEU A 1 173 ? -22.217 15.745 9.359 1.00 98.00 173 LEU A O 1
ATOM 1360 N N . TRP A 1 174 ? -24.277 16.386 8.737 1.00 97.56 174 TRP A N 1
ATOM 1361 C CA . TRP A 1 174 ? -24.031 16.189 7.305 1.00 97.56 174 TRP A CA 1
ATOM 1362 C C . TRP A 1 174 ? -22.753 16.902 6.831 1.00 97.56 174 TRP A C 1
ATOM 1364 O O . TRP A 1 174 ? -21.951 16.303 6.117 1.00 97.56 174 TRP A O 1
ATOM 1374 N N . ILE A 1 175 ? -22.519 18.134 7.300 1.00 98.12 175 ILE A N 1
ATOM 1375 C CA . ILE A 1 175 ? -21.319 18.923 6.978 1.00 98.12 175 ILE A CA 1
ATOM 1376 C C . ILE A 1 175 ? -20.049 18.211 7.462 1.00 98.12 175 ILE A C 1
ATOM 1378 O O . ILE A 1 175 ? -19.084 18.085 6.710 1.00 98.12 175 ILE A O 1
ATOM 1382 N N . GLU A 1 176 ? -20.049 17.697 8.694 1.00 98.06 176 GLU A N 1
ATOM 1383 C CA . GLU A 1 176 ? -18.900 16.975 9.242 1.00 98.06 176 GLU A CA 1
ATOM 1384 C C . GLU A 1 176 ? -18.643 15.668 8.481 1.00 98.06 176 GLU A C 1
ATOM 1386 O O . GLU A 1 176 ? -17.496 15.348 8.164 1.00 98.06 176 GLU A O 1
ATOM 1391 N N . ARG A 1 177 ? -19.706 14.937 8.123 1.00 98.12 177 ARG A N 1
ATOM 1392 C CA . ARG A 1 177 ? -19.611 13.725 7.302 1.00 98.12 177 ARG A CA 1
ATOM 1393 C C . ARG A 1 177 ? -18.942 14.024 5.960 1.00 98.12 177 ARG A C 1
ATOM 1395 O O . ARG A 1 177 ? -17.978 13.347 5.610 1.00 98.12 177 ARG A O 1
ATOM 1402 N N . GLN A 1 178 ? -19.401 15.051 5.238 1.00 98.31 178 GLN A N 1
ATOM 1403 C CA . GLN A 1 178 ? -18.796 15.457 3.962 1.00 98.31 178 GLN A CA 1
ATOM 1404 C C . GLN A 1 178 ? -17.338 15.884 4.133 1.00 98.31 178 GLN A C 1
ATOM 1406 O O . GLN A 1 178 ? -16.475 15.458 3.364 1.00 98.31 178 GLN A O 1
ATOM 1411 N N . HIS A 1 179 ? -17.042 16.661 5.177 1.00 98.38 179 HIS A N 1
ATOM 1412 C CA . HIS A 1 179 ? -15.680 17.086 5.469 1.00 98.38 179 HIS A CA 1
ATOM 1413 C C . HIS A 1 179 ? -14.749 15.888 5.702 1.00 98.38 179 HIS A C 1
ATOM 1415 O O . HIS A 1 179 ? -13.668 15.843 5.120 1.00 98.38 179 HIS A O 1
ATOM 1421 N N . ARG A 1 180 ? -15.172 14.878 6.475 1.00 98.25 180 ARG A N 1
ATOM 1422 C CA . ARG A 1 180 ? -14.383 13.655 6.702 1.00 98.25 180 ARG A CA 1
ATOM 1423 C C . ARG A 1 180 ? -14.176 12.857 5.411 1.00 98.25 180 ARG A C 1
ATOM 1425 O O . ARG A 1 180 ? -13.050 12.450 5.137 1.00 98.25 180 ARG A O 1
ATOM 1432 N N . LEU A 1 181 ? -15.212 12.677 4.587 1.00 98.38 181 LEU A N 1
ATOM 1433 C CA . LEU A 1 181 ? -15.082 11.990 3.293 1.00 98.38 181 LEU A CA 1
ATOM 1434 C C . LEU A 1 181 ? -14.063 12.689 2.380 1.00 98.38 181 LEU A C 1
ATOM 1436 O O . LEU A 1 181 ? -13.138 12.046 1.882 1.00 98.38 181 LEU A O 1
ATOM 1440 N N . MET A 1 182 ? -14.183 14.011 2.234 1.00 98.44 182 MET A N 1
ATOM 1441 C CA . MET A 1 182 ? -13.246 14.824 1.456 1.00 98.44 182 MET A CA 1
ATOM 1442 C C . MET A 1 182 ? -11.827 14.745 2.032 1.00 98.44 182 MET A C 1
ATOM 1444 O O . MET A 1 182 ? -10.854 14.606 1.294 1.00 98.44 182 MET A O 1
ATOM 1448 N N . LYS A 1 183 ? -11.689 14.796 3.359 1.00 98.31 183 LYS A N 1
ATOM 1449 C CA . LYS A 1 183 ? -10.394 14.746 4.040 1.00 98.31 183 LYS A CA 1
ATOM 1450 C C . LYS A 1 183 ? -9.694 13.401 3.847 1.00 98.31 183 LYS A C 1
ATOM 1452 O O . LYS A 1 183 ? -8.488 13.383 3.615 1.00 98.31 183 LYS A O 1
ATOM 1457 N N . TYR A 1 184 ? -10.424 12.285 3.866 1.00 98.50 184 TYR A N 1
ATOM 1458 C CA . TYR A 1 184 ? -9.869 10.971 3.524 1.00 98.50 184 TYR A CA 1
ATOM 1459 C C . TYR A 1 184 ? -9.329 10.932 2.088 1.00 98.50 184 TYR A C 1
ATOM 1461 O O . TYR A 1 184 ? -8.197 10.497 1.865 1.00 98.50 184 TYR A O 1
ATOM 1469 N N . GLU A 1 185 ? -10.101 11.443 1.126 1.00 98.56 185 GLU A N 1
ATOM 1470 C CA . GLU A 1 185 ? -9.665 11.552 -0.268 1.00 98.56 185 GLU A CA 1
ATOM 1471 C C . GLU A 1 185 ? -8.406 12.412 -0.414 1.00 98.56 185 GLU A C 1
ATOM 1473 O O . GLU A 1 185 ? -7.427 11.971 -1.023 1.00 98.56 185 GLU A O 1
ATOM 1478 N N . LEU A 1 186 ? -8.393 13.605 0.185 1.00 98.50 186 LEU A N 1
ATOM 1479 C CA . LEU A 1 186 ? -7.253 14.521 0.139 1.00 98.50 186 LEU A CA 1
ATOM 1480 C C . LEU A 1 186 ? -6.000 13.916 0.784 1.00 98.50 186 LEU A C 1
ATOM 1482 O O . LEU A 1 186 ? -4.906 14.058 0.236 1.00 98.50 186 LEU A O 1
ATOM 1486 N N . ARG A 1 187 ? -6.142 13.196 1.903 1.00 98.44 187 ARG A N 1
ATOM 1487 C CA . ARG A 1 187 ? -5.036 12.488 2.566 1.00 98.44 187 ARG A CA 1
ATOM 1488 C C . ARG A 1 187 ? -4.443 11.407 1.666 1.00 98.44 187 ARG A C 1
ATOM 1490 O O . ARG A 1 187 ? -3.227 11.371 1.486 1.00 98.44 187 ARG A O 1
ATOM 1497 N N . LEU A 1 188 ? -5.276 10.559 1.055 1.00 98.50 188 LEU A N 1
ATOM 1498 C CA . LEU A 1 188 ? -4.798 9.543 0.110 1.00 98.50 188 LEU A CA 1
ATOM 1499 C C . LEU A 1 188 ? -4.126 10.173 -1.110 1.00 98.50 188 LEU A C 1
ATOM 1501 O O . LEU A 1 188 ? -3.055 9.726 -1.517 1.00 98.50 188 LEU A O 1
ATOM 1505 N N . LYS A 1 189 ? -4.734 11.218 -1.678 1.00 98.50 189 LYS A N 1
ATOM 1506 C CA . LYS A 1 189 ? -4.170 11.958 -2.806 1.00 98.50 189 LYS A CA 1
ATOM 1507 C C . LYS A 1 189 ? -2.792 12.525 -2.461 1.00 98.50 189 LYS A C 1
ATOM 1509 O O . LYS A 1 189 ? -1.852 12.273 -3.206 1.00 98.50 189 LYS A O 1
ATOM 1514 N N . SER A 1 190 ? -2.664 13.188 -1.312 1.00 98.50 190 SER A N 1
ATOM 1515 C CA . SER A 1 190 ? -1.405 13.750 -0.809 1.00 98.50 190 SER A CA 1
ATOM 1516 C C . SER A 1 190 ? -0.313 12.684 -0.668 1.00 98.50 190 SER A C 1
ATOM 1518 O O . SER A 1 190 ? 0.796 12.865 -1.167 1.00 98.50 190 SER A O 1
ATOM 1520 N N . ILE A 1 191 ? -0.636 11.519 -0.089 1.00 98.62 191 ILE A N 1
ATOM 1521 C CA . ILE A 1 191 ? 0.311 10.396 0.019 1.00 98.62 191 ILE A CA 1
ATOM 1522 C C . ILE A 1 191 ? 0.780 9.941 -1.372 1.00 98.62 191 ILE A C 1
ATOM 1524 O O . ILE A 1 191 ? 1.977 9.758 -1.599 1.00 98.62 191 ILE A O 1
ATOM 1528 N N . LEU A 1 192 ? -0.151 9.748 -2.312 1.00 98.31 192 LEU A N 1
ATOM 1529 C CA . LEU A 1 192 ? 0.165 9.295 -3.669 1.00 98.31 192 LEU A CA 1
ATOM 1530 C C . LEU A 1 192 ? 1.019 10.315 -4.433 1.00 98.31 192 LEU A C 1
ATOM 1532 O O . LEU A 1 192 ? 1.977 9.916 -5.096 1.00 98.31 192 LEU A O 1
ATOM 1536 N N . GLU A 1 193 ? 0.684 11.603 -4.335 1.00 98.12 193 GLU A N 1
ATOM 1537 C CA . GLU A 1 193 ? 1.420 12.708 -4.959 1.00 98.12 193 GLU A CA 1
ATOM 1538 C C . GLU A 1 193 ? 2.838 12.804 -4.401 1.00 98.12 193 GLU A C 1
ATOM 1540 O O . GLU A 1 193 ? 3.789 12.841 -5.180 1.00 98.12 193 GLU A O 1
ATOM 1545 N N . SER A 1 194 ? 3.002 12.739 -3.079 1.00 98.19 194 SER A N 1
ATOM 1546 C CA . SER A 1 194 ? 4.314 12.762 -2.430 1.00 98.19 194 SER A CA 1
ATOM 1547 C C . SER A 1 194 ? 5.182 11.573 -2.840 1.00 98.19 194 SER A C 1
ATOM 1549 O O . SER A 1 194 ? 6.322 11.762 -3.261 1.00 98.19 194 SER A O 1
ATOM 1551 N N . LEU A 1 195 ? 4.646 10.347 -2.809 1.00 97.38 195 LEU A N 1
ATOM 1552 C CA . LEU A 1 195 ? 5.390 9.151 -3.226 1.00 97.38 195 LEU A CA 1
ATOM 1553 C C . LEU A 1 195 ? 5.769 9.187 -4.715 1.00 97.38 195 LEU A C 1
ATOM 1555 O O . LEU A 1 195 ? 6.885 8.805 -5.081 1.00 97.38 195 LEU A O 1
ATOM 1559 N N . GLN A 1 196 ? 4.858 9.642 -5.581 1.00 95.81 196 GLN A N 1
ATOM 1560 C CA . GLN A 1 196 ? 5.137 9.827 -7.005 1.00 95.81 196 GLN A CA 1
ATOM 1561 C C . GLN A 1 196 ? 6.208 10.897 -7.227 1.00 95.81 196 GLN A C 1
ATOM 1563 O O . GLN A 1 196 ? 7.145 10.665 -7.993 1.00 95.81 196 GLN A O 1
ATOM 1568 N N . HIS A 1 197 ? 6.097 12.035 -6.546 1.00 96.00 197 HIS A N 1
ATOM 1569 C CA . HIS A 1 197 ? 7.064 13.118 -6.634 1.00 96.00 197 HIS A CA 1
ATOM 1570 C C . HIS A 1 197 ? 8.456 12.641 -6.210 1.00 96.00 197 HIS A C 1
ATOM 1572 O O . HIS A 1 197 ? 9.414 12.828 -6.955 1.00 96.00 197 HIS A O 1
ATOM 1578 N N . SER A 1 198 ? 8.569 11.925 -5.087 1.00 94.06 198 SER A N 1
ATOM 1579 C CA . SER A 1 198 ? 9.837 11.330 -4.654 1.00 94.06 198 SER A CA 1
ATOM 1580 C C . SER A 1 198 ? 10.424 10.364 -5.685 1.00 94.06 198 SER A C 1
ATOM 1582 O O . SER A 1 198 ? 11.632 10.349 -5.899 1.00 94.06 198 SER A O 1
ATOM 1584 N N . ALA A 1 199 ? 9.600 9.561 -6.363 1.00 91.44 199 ALA A N 1
ATOM 1585 C CA . ALA A 1 199 ? 10.094 8.708 -7.441 1.00 91.44 199 ALA A CA 1
ATOM 1586 C C . ALA A 1 199 ? 10.594 9.532 -8.644 1.00 91.44 199 ALA A C 1
ATOM 1588 O O . ALA A 1 199 ? 11.603 9.182 -9.250 1.00 91.44 199 ALA A O 1
ATOM 1589 N N . GLN A 1 200 ? 9.923 10.634 -8.981 1.00 89.38 200 GLN A N 1
ATOM 1590 C CA . GLN A 1 200 ? 10.284 11.496 -10.111 1.00 89.38 200 GLN A CA 1
ATOM 1591 C C . GLN A 1 200 ? 11.537 12.346 -9.863 1.00 89.38 200 GLN A C 1
ATOM 1593 O O . GLN A 1 200 ? 12.256 12.646 -10.816 1.00 89.38 200 GLN A O 1
ATOM 1598 N N . THR A 1 201 ? 11.824 12.715 -8.613 1.00 90.31 201 THR A N 1
ATOM 1599 C CA . THR A 1 201 ? 13.011 13.511 -8.257 1.00 90.31 201 THR A CA 1
ATOM 1600 C C . THR A 1 201 ? 14.289 12.680 -8.177 1.00 90.31 201 THR A C 1
ATOM 1602 O O . THR A 1 201 ? 15.380 13.203 -8.411 1.00 90.31 201 THR A O 1
ATOM 1605 N N . ILE A 1 202 ? 14.187 11.377 -7.901 1.00 85.00 202 ILE A N 1
ATOM 1606 C CA . ILE A 1 202 ? 15.350 10.488 -7.893 1.00 85.00 202 ILE A CA 1
ATOM 1607 C C . ILE A 1 202 ? 15.747 10.160 -9.338 1.00 85.00 202 ILE A C 1
ATOM 1609 O O . ILE A 1 202 ? 15.031 9.462 -10.059 1.00 85.00 202 ILE A O 1
ATOM 1613 N N . SER A 1 203 ? 16.923 10.634 -9.762 1.00 81.06 203 SER A N 1
ATOM 1614 C CA . SER A 1 203 ? 17.459 10.313 -11.088 1.00 81.06 203 SER A CA 1
ATOM 1615 C C . SER A 1 203 ? 17.737 8.812 -11.221 1.00 81.06 203 SER A C 1
ATOM 1617 O O . SER A 1 203 ? 18.173 8.156 -10.273 1.00 81.06 203 SER A O 1
ATOM 1619 N N . TRP A 1 204 ? 17.538 8.259 -12.421 1.00 75.81 204 TRP A N 1
ATOM 1620 C CA . TRP A 1 204 ? 17.819 6.842 -12.676 1.00 75.81 204 TRP A CA 1
ATOM 1621 C C . TRP A 1 204 ? 19.275 6.467 -12.380 1.00 75.81 204 TRP A C 1
ATOM 1623 O O . TRP A 1 204 ? 19.537 5.375 -11.882 1.00 75.81 204 TRP A O 1
ATOM 1633 N N . GLU A 1 205 ? 20.229 7.361 -12.654 1.00 74.69 205 GLU A N 1
ATOM 1634 C CA . GLU A 1 205 ? 21.645 7.077 -12.407 1.00 74.69 205 GLU A CA 1
ATOM 1635 C C . GLU A 1 205 ? 21.956 7.033 -10.907 1.00 74.69 205 GLU A C 1
ATOM 1637 O O . GLU A 1 205 ? 22.643 6.112 -10.460 1.00 74.69 205 GLU A O 1
ATOM 1642 N N . ASN A 1 206 ? 21.365 7.934 -10.115 1.00 71.75 206 ASN A N 1
ATOM 1643 C CA . ASN A 1 206 ? 21.451 7.886 -8.653 1.00 71.75 206 ASN A CA 1
ATOM 1644 C C . ASN A 1 206 ? 20.768 6.627 -8.114 1.00 71.75 206 ASN A C 1
ATOM 1646 O O . ASN A 1 206 ? 21.311 5.955 -7.245 1.00 71.75 206 ASN A O 1
ATOM 1650 N N . PHE A 1 207 ? 19.624 6.246 -8.685 1.00 72.00 207 PHE A N 1
ATOM 1651 C CA . PHE A 1 207 ? 18.924 5.027 -8.295 1.00 72.00 207 PHE A CA 1
ATOM 1652 C C . PHE A 1 207 ? 19.749 3.766 -8.605 1.00 72.00 207 PHE A C 1
ATOM 1654 O O . PHE A 1 207 ? 19.819 2.837 -7.805 1.00 72.00 207 PHE A O 1
ATOM 1661 N N . ARG A 1 208 ? 20.405 3.718 -9.768 1.00 68.25 208 ARG A N 1
ATOM 1662 C CA . ARG A 1 208 ? 21.200 2.567 -10.222 1.00 68.25 208 ARG A CA 1
ATOM 1663 C C . ARG A 1 208 ? 22.503 2.397 -9.440 1.00 68.25 208 ARG A C 1
ATOM 1665 O O . ARG A 1 208 ? 22.977 1.270 -9.303 1.00 68.25 208 ARG A O 1
ATOM 1672 N N . THR A 1 209 ? 23.097 3.498 -8.989 1.00 68.81 209 THR A N 1
ATOM 1673 C CA . THR A 1 209 ? 24.406 3.518 -8.317 1.00 68.81 209 THR A CA 1
ATOM 1674 C C . THR A 1 209 ? 24.302 3.617 -6.792 1.00 68.81 209 THR A C 1
ATOM 1676 O O . THR A 1 209 ? 25.235 3.217 -6.094 1.00 68.81 209 THR A O 1
ATOM 1679 N N . GLY A 1 210 ? 23.172 4.098 -6.269 1.00 59.94 210 GLY A N 1
ATOM 1680 C CA . GLY A 1 210 ? 22.942 4.343 -4.850 1.00 59.94 210 GLY A CA 1
ATOM 1681 C C . GLY A 1 210 ? 22.640 3.078 -4.045 1.00 59.94 210 GLY A C 1
ATOM 1682 O O . GLY A 1 210 ? 21.855 2.223 -4.455 1.00 59.94 210 GLY A O 1
ATOM 1683 N N . ARG A 1 211 ? 23.252 2.974 -2.858 1.00 56.16 211 ARG A N 1
ATOM 1684 C CA . ARG A 1 211 ? 23.012 1.894 -1.880 1.00 56.16 211 ARG A CA 1
ATOM 1685 C C . ARG A 1 211 ? 21.847 2.176 -0.920 1.00 56.16 211 ARG A C 1
ATOM 1687 O O . ARG A 1 211 ? 21.510 1.309 -0.124 1.00 56.16 211 ARG A O 1
ATOM 1694 N N . GLU A 1 212 ? 21.212 3.343 -1.018 1.00 65.19 212 GLU A N 1
ATOM 1695 C CA . GLU A 1 212 ? 20.259 3.848 -0.016 1.00 65.19 212 GLU A CA 1
ATOM 1696 C C . GLU A 1 212 ? 18.913 4.263 -0.616 1.00 65.19 212 GLU A C 1
ATOM 1698 O O . GLU A 1 212 ? 18.256 5.188 -0.149 1.00 65.19 212 GLU A O 1
ATOM 1703 N N . ASN A 1 213 ? 18.455 3.580 -1.663 1.00 73.50 213 ASN A N 1
ATOM 1704 C CA . ASN A 1 213 ? 17.130 3.884 -2.189 1.00 73.50 213 ASN A CA 1
ATOM 1705 C C . ASN A 1 213 ? 16.063 3.423 -1.184 1.00 73.50 213 ASN A C 1
ATOM 1707 O O . ASN A 1 213 ? 15.966 2.242 -0.839 1.00 73.50 213 ASN A O 1
ATOM 1711 N N . GLY A 1 214 ? 15.215 4.353 -0.744 1.00 86.69 214 GLY A N 1
ATOM 1712 C CA . GLY A 1 214 ? 14.073 4.064 0.128 1.00 86.69 214 GLY A CA 1
ATOM 1713 C C . GLY A 1 214 ? 12.999 3.168 -0.509 1.00 86.69 214 GLY A C 1
ATOM 1714 O O . GLY A 1 214 ? 12.034 2.806 0.156 1.00 86.69 214 GLY A O 1
ATOM 1715 N N . MET A 1 215 ? 13.175 2.738 -1.764 1.00 90.69 215 MET A N 1
ATOM 1716 C CA . MET A 1 215 ? 12.281 1.828 -2.483 1.00 90.69 215 MET A CA 1
ATOM 1717 C C . MET A 1 215 ? 13.040 0.919 -3.465 1.00 90.69 215 MET A C 1
ATOM 1719 O O . MET A 1 215 ? 14.164 1.224 -3.861 1.00 90.69 215 MET A O 1
ATOM 1723 N N . THR A 1 216 ? 12.429 -0.187 -3.903 1.00 86.69 216 THR A N 1
ATOM 1724 C CA . THR A 1 216 ? 12.987 -1.056 -4.959 1.00 86.69 216 THR A CA 1
ATOM 1725 C C . THR A 1 216 ? 12.813 -0.457 -6.360 1.00 86.69 216 THR A C 1
ATOM 1727 O O . THR A 1 216 ? 11.942 0.381 -6.583 1.00 86.69 216 THR A O 1
ATOM 1730 N N . VAL A 1 217 ? 13.588 -0.940 -7.347 1.00 82.38 217 VAL A N 1
ATOM 1731 C CA . VAL A 1 217 ? 13.439 -0.561 -8.776 1.00 82.38 217 VAL A CA 1
ATOM 1732 C C . VAL A 1 217 ? 11.988 -0.719 -9.253 1.00 82.38 217 VAL A C 1
ATOM 1734 O O . VAL A 1 217 ? 11.482 0.103 -10.015 1.00 82.38 217 VAL A O 1
ATOM 1737 N N . GLY A 1 218 ? 11.312 -1.780 -8.792 1.00 81.94 218 GLY A N 1
ATOM 1738 C CA . GLY A 1 218 ? 9.913 -2.052 -9.117 1.00 81.94 218 GLY A CA 1
ATOM 1739 C C . GLY A 1 218 ? 8.983 -0.937 -8.663 1.00 81.94 218 GLY A C 1
ATOM 1740 O O . GLY A 1 218 ? 8.181 -0.449 -9.457 1.00 81.94 218 GLY A O 1
ATOM 1741 N N . TRP A 1 219 ? 9.130 -0.513 -7.409 1.00 88.88 219 TRP A N 1
ATOM 1742 C CA . TRP A 1 219 ? 8.356 0.585 -6.838 1.00 88.88 219 TRP A CA 1
ATOM 1743 C C . TRP A 1 219 ? 8.692 1.934 -7.450 1.00 88.88 219 TRP A C 1
ATOM 1745 O O . TRP A 1 219 ? 7.773 2.686 -7.757 1.00 88.88 219 TRP A O 1
ATOM 1755 N N . TRP A 1 220 ? 9.971 2.210 -7.704 1.00 88.50 220 TRP A N 1
ATOM 1756 C CA . TRP A 1 220 ? 10.384 3.449 -8.359 1.00 88.50 220 TRP A CA 1
ATOM 1757 C C . TRP A 1 220 ? 9.677 3.624 -9.700 1.00 88.50 220 TRP A C 1
ATOM 1759 O O . TRP A 1 220 ? 8.950 4.591 -9.901 1.00 88.50 220 TRP A O 1
ATOM 1769 N N . HIS A 1 221 ? 9.775 2.634 -10.588 1.00 83.69 221 HIS A N 1
ATOM 1770 C CA . HIS A 1 221 ? 9.098 2.707 -11.879 1.00 83.69 221 HIS A CA 1
ATOM 1771 C C . HIS A 1 221 ? 7.571 2.729 -11.765 1.00 83.69 221 HIS A C 1
ATOM 1773 O O . HIS A 1 221 ? 6.918 3.374 -12.586 1.00 83.69 221 HIS A O 1
ATOM 1779 N N . PHE A 1 222 ? 6.996 2.015 -10.795 1.00 86.06 222 PHE A N 1
ATOM 1780 C CA . PHE A 1 222 ? 5.556 2.031 -10.550 1.00 86.06 222 PHE A CA 1
ATOM 1781 C C . PHE A 1 222 ? 5.062 3.431 -10.229 1.00 86.06 222 PHE A C 1
ATOM 1783 O O . PHE A 1 222 ? 4.210 3.948 -10.942 1.00 86.06 222 PHE A O 1
ATOM 1790 N N . LEU A 1 223 ? 5.635 4.038 -9.191 1.00 91.75 223 LEU A N 1
ATOM 1791 C CA . LEU A 1 223 ? 5.260 5.356 -8.696 1.00 91.75 223 LEU A CA 1
ATOM 1792 C C . LEU A 1 223 ? 5.557 6.433 -9.744 1.00 91.75 223 LEU A C 1
ATOM 1794 O O . LEU A 1 223 ? 4.714 7.293 -9.994 1.00 91.75 223 LEU A O 1
ATOM 1798 N N . PHE A 1 224 ? 6.692 6.320 -10.442 1.00 87.44 224 PHE A N 1
ATOM 1799 C CA . PHE A 1 224 ? 7.078 7.233 -11.518 1.00 87.44 224 PHE A CA 1
ATOM 1800 C C . PHE A 1 224 ? 6.033 7.294 -12.643 1.00 87.44 224 PHE A C 1
ATOM 1802 O O . PHE A 1 224 ? 5.754 8.371 -13.162 1.00 87.44 224 PHE A O 1
ATOM 1809 N N . ASN A 1 225 ? 5.446 6.150 -13.021 1.00 82.62 225 ASN A N 1
ATOM 1810 C CA . ASN A 1 225 ? 4.533 6.038 -14.171 1.00 82.62 225 ASN A CA 1
ATOM 1811 C C . ASN A 1 225 ? 3.047 5.956 -13.785 1.00 82.62 225 ASN A C 1
ATOM 1813 O O . ASN A 1 225 ? 2.187 5.811 -14.656 1.00 82.62 225 ASN A O 1
ATOM 1817 N N . MET A 1 226 ? 2.726 5.978 -12.495 1.00 87.88 226 MET A N 1
ATOM 1818 C CA . MET A 1 226 ? 1.355 5.848 -12.019 1.00 87.88 226 MET A CA 1
ATOM 1819 C C . MET A 1 226 ? 0.508 7.060 -12.431 1.00 87.88 226 MET A C 1
ATOM 1821 O O . MET A 1 226 ? 0.950 8.199 -12.344 1.00 87.88 226 MET A O 1
ATOM 1825 N N . SER A 1 227 ? -0.747 6.839 -12.823 1.00 89.38 227 SER A N 1
ATOM 1826 C CA . SER A 1 227 ? -1.715 7.931 -12.973 1.00 89.38 227 SER A CA 1
ATOM 1827 C C . SER A 1 227 ? -2.546 8.060 -11.702 1.00 89.38 227 SER A C 1
ATOM 1829 O O . SER A 1 227 ? -3.382 7.199 -11.421 1.00 89.38 227 SER A O 1
ATOM 1831 N N . ILE A 1 228 ? -2.349 9.142 -10.946 1.00 93.25 228 ILE A N 1
ATOM 1832 C CA . ILE A 1 228 ? -3.105 9.407 -9.710 1.00 93.25 228 ILE A CA 1
ATOM 1833 C C . ILE A 1 228 ? -4.604 9.528 -10.007 1.00 93.25 228 ILE A C 1
ATOM 1835 O O . ILE A 1 228 ? -5.412 8.959 -9.280 1.00 93.25 228 ILE A O 1
ATOM 1839 N N . LYS A 1 229 ? -4.971 10.149 -11.139 1.00 91.38 229 LYS A N 1
ATOM 1840 C CA . LYS A 1 229 ? -6.366 10.260 -11.607 1.00 91.38 229 LYS A CA 1
ATOM 1841 C C . LYS A 1 229 ? -7.055 8.904 -11.795 1.00 91.38 229 LYS A C 1
ATOM 1843 O O . LYS A 1 229 ? -8.270 8.829 -11.674 1.00 91.38 229 LYS A O 1
ATOM 1848 N N . LEU A 1 230 ? -6.300 7.845 -12.100 1.00 89.06 230 LEU A N 1
ATOM 1849 C CA . LEU A 1 230 ? -6.840 6.487 -12.239 1.00 89.06 230 LEU A CA 1
ATOM 1850 C C . LEU A 1 230 ? -6.783 5.706 -10.922 1.00 89.06 230 LEU A C 1
ATOM 1852 O O . LEU A 1 230 ? -7.705 4.960 -10.601 1.00 89.06 230 LEU A O 1
ATOM 1856 N N . VAL A 1 231 ? -5.698 5.859 -10.162 1.00 92.62 231 VAL A N 1
ATOM 1857 C CA . VAL A 1 231 ? -5.462 5.067 -8.951 1.00 92.62 231 VAL A CA 1
ATOM 1858 C C . VAL A 1 231 ? -6.307 5.537 -7.776 1.00 92.62 231 VAL A C 1
ATOM 1860 O O . VAL A 1 231 ? -6.872 4.696 -7.081 1.00 92.62 231 VAL A O 1
ATOM 1863 N N . LEU A 1 232 ? -6.433 6.847 -7.561 1.00 96.69 232 LEU A N 1
ATOM 1864 C CA . LEU A 1 232 ? -7.161 7.388 -6.415 1.00 96.69 232 LEU A CA 1
ATOM 1865 C C . LEU A 1 232 ? -8.634 6.927 -6.393 1.00 96.69 232 LEU A C 1
ATOM 1867 O O . LEU A 1 232 ? -9.021 6.319 -5.394 1.00 96.69 232 LEU A O 1
ATOM 1871 N N . PRO A 1 233 ? -9.434 7.058 -7.475 1.00 96.00 233 PRO A N 1
ATOM 1872 C CA . PRO A 1 233 ? -10.818 6.572 -7.471 1.00 96.00 233 PRO A CA 1
ATOM 1873 C C . PRO A 1 233 ? -10.936 5.064 -7.221 1.00 96.00 233 PRO A C 1
ATOM 1875 O O . PRO A 1 233 ? -11.870 4.604 -6.566 1.00 96.00 233 PRO A O 1
ATOM 1878 N N . MET A 1 234 ? -9.980 4.274 -7.717 1.00 94.38 234 MET A N 1
ATOM 1879 C CA . MET A 1 234 ? -9.948 2.830 -7.484 1.00 94.38 234 MET A CA 1
ATOM 1880 C C . MET A 1 234 ? -9.714 2.498 -6.002 1.00 94.38 234 MET A C 1
ATOM 1882 O O . MET A 1 234 ? -10.381 1.597 -5.489 1.00 94.38 234 MET A O 1
ATOM 1886 N N . LEU A 1 235 ? -8.801 3.208 -5.324 1.00 96.56 235 LEU A N 1
ATOM 1887 C CA . LEU A 1 235 ? -8.559 3.036 -3.887 1.00 96.56 235 LEU A CA 1
ATOM 1888 C C . LEU A 1 235 ? -9.768 3.484 -3.058 1.00 96.56 235 LEU A C 1
ATOM 1890 O O . LEU A 1 235 ? -10.202 2.738 -2.185 1.00 96.56 235 LEU A O 1
ATOM 1894 N N . LEU A 1 236 ? -10.360 4.638 -3.383 1.00 97.12 236 LEU A N 1
ATOM 1895 C CA . LEU A 1 236 ? -11.553 5.153 -2.702 1.00 97.12 236 LEU A CA 1
ATOM 1896 C C . LEU A 1 236 ? -12.730 4.184 -2.813 1.00 97.12 236 LEU A C 1
ATOM 1898 O O . LEU A 1 236 ? -13.347 3.841 -1.812 1.00 97.12 236 LEU A O 1
ATOM 1902 N N . LYS A 1 237 ? -12.992 3.650 -4.013 1.00 95.38 237 LYS A N 1
ATOM 1903 C CA . LYS A 1 237 ? -14.070 2.674 -4.225 1.00 95.38 237 LYS A CA 1
ATOM 1904 C C . LYS A 1 237 ? -13.850 1.379 -3.430 1.00 95.38 237 LYS A C 1
ATOM 1906 O O . LYS A 1 237 ? -14.782 0.594 -3.263 1.00 95.38 237 LYS A O 1
ATOM 1911 N N . ALA A 1 238 ? -12.608 1.043 -3.072 1.00 96.38 238 ALA A N 1
ATOM 1912 C CA . ALA A 1 238 ? -12.277 -0.194 -2.357 1.00 96.38 238 ALA A CA 1
ATOM 1913 C C . ALA A 1 238 ? -12.523 -0.093 -0.845 1.00 96.38 238 ALA A C 1
ATOM 1915 O O . ALA A 1 238 ? -12.680 -1.127 -0.192 1.00 96.38 238 ALA A O 1
ATOM 1916 N N . ALA A 1 239 ? -12.573 1.125 -0.305 1.00 97.31 239 ALA A N 1
ATOM 1917 C CA . ALA A 1 239 ? -12.834 1.390 1.099 1.00 97.31 239 ALA A CA 1
ATOM 1918 C C . ALA A 1 239 ? -14.352 1.458 1.381 1.00 97.31 239 ALA A C 1
ATOM 1920 O O . ALA A 1 239 ? -15.079 2.156 0.672 1.00 97.31 239 ALA A O 1
ATOM 1921 N N . PRO A 1 240 ? -14.861 0.753 2.409 1.00 96.88 240 PRO A N 1
ATOM 1922 C CA . PRO A 1 240 ? -16.200 0.995 2.945 1.00 96.88 240 PRO A CA 1
ATOM 1923 C C . PRO A 1 240 ? -16.353 2.438 3.435 1.00 96.88 240 PRO A C 1
ATOM 1925 O O . PRO A 1 240 ? -15.403 3.010 3.967 1.00 96.88 240 PRO A O 1
ATOM 1928 N N . GLU A 1 241 ? -17.563 2.999 3.371 1.00 97.12 241 GLU A N 1
ATOM 1929 C CA . GLU A 1 241 ? -17.802 4.380 3.814 1.00 97.12 241 GLU A CA 1
ATOM 1930 C C . GLU A 1 241 ? -17.391 4.611 5.280 1.00 97.12 241 GLU A C 1
ATOM 1932 O O . GLU A 1 241 ? -16.756 5.616 5.590 1.00 97.12 241 GLU A O 1
ATOM 1937 N N . THR A 1 242 ? -17.649 3.646 6.170 1.00 98.00 242 THR A N 1
ATOM 1938 C CA . THR A 1 242 ? -17.177 3.671 7.567 1.00 98.00 242 THR A CA 1
ATOM 1939 C C . THR A 1 242 ? -15.671 3.923 7.665 1.00 98.00 242 THR A C 1
ATOM 1941 O O . THR A 1 242 ? -15.227 4.671 8.531 1.00 98.00 242 THR A O 1
ATOM 1944 N N . VAL A 1 243 ? -14.877 3.331 6.768 1.00 98.19 243 VAL A N 1
ATOM 1945 C CA . VAL A 1 243 ? -13.423 3.529 6.730 1.00 98.19 243 VAL A CA 1
ATOM 1946 C C . VAL A 1 243 ? -13.093 4.946 6.282 1.00 98.19 243 VAL A C 1
ATOM 1948 O O . VAL A 1 243 ? -12.279 5.595 6.929 1.00 98.19 243 VAL A O 1
ATOM 1951 N N . CYS A 1 244 ? -13.755 5.459 5.245 1.00 98.31 244 CYS A N 1
ATOM 1952 C CA . CYS A 1 244 ? -13.568 6.838 4.790 1.00 98.31 244 CYS A CA 1
ATOM 1953 C C . CYS A 1 244 ? -13.888 7.854 5.902 1.00 98.31 244 CYS A C 1
ATOM 1955 O O . CYS A 1 244 ? -13.145 8.809 6.102 1.00 98.31 244 CYS A O 1
ATOM 1957 N N . LEU A 1 245 ? -14.957 7.627 6.672 1.00 98.50 245 LEU A N 1
ATOM 1958 C CA . LEU A 1 245 ? -15.363 8.509 7.772 1.00 98.50 245 LEU A CA 1
ATOM 1959 C C . LEU A 1 245 ? -14.398 8.467 8.962 1.00 98.50 245 LEU A C 1
ATOM 1961 O O . LEU A 1 245 ? -14.060 9.516 9.511 1.00 98.50 245 LEU A O 1
ATOM 1965 N N . VAL A 1 246 ? -13.939 7.275 9.355 1.00 97.81 246 VAL A N 1
ATOM 1966 C CA . VAL A 1 246 ? -12.952 7.122 10.436 1.00 97.81 246 VAL A CA 1
ATOM 1967 C C . VAL A 1 246 ? -11.604 7.692 10.007 1.00 97.81 246 VAL A C 1
ATOM 1969 O O . VAL A 1 246 ? -11.019 8.501 10.719 1.00 97.81 246 VAL A O 1
ATOM 1972 N N . LEU A 1 247 ? -11.118 7.320 8.821 1.00 97.62 247 LEU A N 1
ATOM 1973 C CA . LEU A 1 247 ? -9.790 7.711 8.351 1.00 97.62 247 LEU A CA 1
ATOM 1974 C C . LEU A 1 247 ? -9.710 9.154 7.834 1.00 97.62 247 LEU A C 1
ATOM 1976 O O . LEU A 1 247 ? -8.617 9.702 7.689 1.00 97.62 247 LEU A O 1
ATOM 1980 N N . GLY A 1 248 ? -10.855 9.787 7.588 1.00 97.81 248 GLY A N 1
ATOM 1981 C CA . GLY A 1 248 ? -10.991 11.230 7.412 1.00 97.81 248 GLY A CA 1
ATOM 1982 C C . GLY A 1 248 ? -11.131 12.006 8.725 1.00 97.81 248 GLY A C 1
ATOM 1983 O O . GLY A 1 248 ? -11.087 13.233 8.714 1.00 97.81 248 GLY A O 1
ATOM 1984 N N . GLY A 1 249 ? -11.298 11.310 9.851 1.00 96.19 249 GLY A N 1
ATOM 1985 C CA . GLY A 1 249 ? -11.486 11.888 11.177 1.00 96.19 249 GLY A CA 1
ATOM 1986 C C . GLY A 1 249 ? -10.186 12.128 11.963 1.00 96.19 249 GLY A C 1
ATOM 1987 O O . GLY A 1 249 ? -9.086 12.138 11.391 1.00 96.19 249 GLY A O 1
ATOM 1988 N N . PRO A 1 250 ? -10.317 12.343 13.286 1.00 92.31 250 PRO A N 1
ATOM 1989 C CA . PRO A 1 250 ? -9.217 12.470 14.248 1.00 92.31 250 PRO A CA 1
ATOM 1990 C C . PRO A 1 250 ? -8.299 11.249 14.418 1.00 92.31 250 PRO A C 1
ATOM 1992 O O . PRO A 1 250 ? -7.234 11.402 15.008 1.00 92.31 250 PRO A O 1
ATOM 1995 N N . LEU A 1 251 ? -8.682 10.055 13.942 1.00 91.88 251 LEU A N 1
ATOM 1996 C CA . LEU A 1 251 ? -7.891 8.814 14.078 1.00 91.88 251 LEU A CA 1
ATOM 1997 C C . LEU A 1 251 ? -7.633 8.380 15.535 1.00 91.88 251 LEU A C 1
ATOM 1999 O O . LEU A 1 251 ? -6.643 7.710 15.827 1.00 91.88 251 LEU A O 1
ATOM 2003 N N . SER A 1 252 ? -8.521 8.741 16.465 1.00 90.38 252 SER A N 1
ATOM 2004 C CA . SER A 1 252 ? -8.402 8.296 17.860 1.00 90.38 252 SER A CA 1
ATOM 2005 C C . SER A 1 252 ? -8.607 6.783 17.986 1.00 90.38 252 SER A C 1
ATOM 2007 O O . SER A 1 252 ? -9.302 6.170 17.172 1.00 90.38 252 SER A O 1
ATOM 2009 N N . ARG A 1 253 ? -8.096 6.175 19.066 1.00 88.69 253 ARG A N 1
ATOM 2010 C CA . ARG A 1 253 ? -8.346 4.757 19.383 1.00 88.69 253 ARG A CA 1
ATOM 2011 C C . ARG A 1 253 ? -9.830 4.395 19.305 1.00 88.69 253 ARG A C 1
ATOM 2013 O O . ARG A 1 253 ? -10.186 3.375 18.717 1.00 88.69 253 ARG A O 1
ATOM 2020 N N . LYS A 1 254 ? -10.694 5.236 19.884 1.00 91.19 254 LYS A N 1
ATOM 2021 C CA . LYS A 1 254 ? -12.148 5.033 19.879 1.00 91.19 254 LYS A CA 1
ATOM 2022 C C . LYS A 1 254 ? -12.685 4.956 18.451 1.00 91.19 254 LYS A C 1
ATOM 2024 O O . LYS A 1 254 ? -13.457 4.052 18.157 1.00 91.19 254 LYS A O 1
ATOM 2029 N N . GLU A 1 255 ? -12.246 5.850 17.566 1.00 93.25 255 GLU A N 1
ATOM 2030 C CA . GLU A 1 255 ? -12.677 5.841 16.166 1.00 93.25 255 GLU A CA 1
ATOM 2031 C C . GLU A 1 255 ? -12.125 4.649 15.380 1.00 93.25 255 GLU A C 1
ATOM 2033 O O . GLU A 1 255 ? -12.864 4.028 14.621 1.00 93.25 255 GLU A O 1
ATOM 2038 N N . LEU A 1 256 ? -10.864 4.260 15.588 1.00 94.25 256 LEU A N 1
ATOM 2039 C CA . LEU A 1 256 ? -10.288 3.090 14.912 1.00 94.25 256 LEU A CA 1
ATOM 2040 C C . LEU A 1 256 ? -11.030 1.791 15.272 1.00 94.25 256 LEU A C 1
ATOM 2042 O O . LEU A 1 256 ? -11.161 0.892 14.440 1.00 94.25 256 LEU A O 1
ATOM 2046 N N . LEU A 1 257 ? -11.585 1.693 16.482 1.00 94.19 257 LEU A N 1
ATOM 2047 C CA . LEU A 1 257 ? -12.410 0.553 16.891 1.00 94.19 257 LEU A CA 1
ATOM 2048 C C . LEU A 1 257 ? -13.809 0.534 16.244 1.00 94.19 257 LEU A C 1
ATOM 2050 O O . LEU A 1 257 ? -14.465 -0.511 16.281 1.00 94.19 257 LEU A O 1
ATOM 2054 N N . LEU A 1 258 ? -14.243 1.626 15.599 1.00 96.38 258 LEU A N 1
ATOM 2055 C CA . LEU A 1 258 ? -15.477 1.685 14.800 1.00 96.38 258 LEU A CA 1
ATOM 2056 C C . LEU A 1 258 ? -15.310 1.068 13.402 1.00 96.38 258 LEU A C 1
ATOM 2058 O O . LEU A 1 258 ? -16.301 0.839 12.707 1.00 96.38 258 LEU A O 1
ATOM 2062 N N . LEU A 1 259 ? -14.076 0.781 12.974 1.00 97.00 259 LEU A N 1
ATOM 2063 C CA . LEU A 1 259 ? -13.814 0.190 11.664 1.00 97.00 259 LEU A CA 1
ATOM 2064 C C . LEU A 1 259 ? -14.466 -1.209 11.521 1.00 97.00 259 LEU A C 1
ATOM 2066 O O . LEU A 1 259 ? -14.630 -1.937 12.514 1.00 97.00 259 LEU A O 1
ATOM 2070 N N . PRO A 1 260 ? -14.811 -1.639 10.289 1.00 96.25 260 PRO A N 1
ATOM 2071 C CA . PRO A 1 260 ? -15.491 -2.913 10.053 1.00 96.25 260 PRO A CA 1
ATOM 2072 C C . PRO A 1 260 ? -14.723 -4.130 10.595 1.00 96.25 260 PRO A C 1
ATOM 2074 O O . PRO A 1 260 ? -13.603 -4.393 10.177 1.00 96.25 260 PRO A O 1
ATOM 2077 N N . ALA A 1 261 ? -15.339 -4.926 11.475 1.00 94.31 261 ALA A N 1
ATOM 2078 C CA . ALA A 1 261 ? -14.725 -6.133 12.060 1.00 94.31 261 ALA A CA 1
ATOM 2079 C C . ALA A 1 261 ? -15.058 -7.441 11.314 1.00 94.31 261 ALA A C 1
ATOM 2081 O O . ALA A 1 261 ? -14.556 -8.513 11.653 1.00 94.31 261 ALA A O 1
ATOM 2082 N N . LYS A 1 262 ? -15.961 -7.392 10.328 1.00 88.81 262 LYS A N 1
ATOM 2083 C CA . LYS A 1 262 ? -16.519 -8.583 9.668 1.00 88.81 262 LYS A CA 1
ATOM 2084 C C . LYS A 1 262 ? -15.551 -9.163 8.632 1.00 88.81 262 LYS A C 1
ATOM 2086 O O . LYS A 1 262 ? -15.757 -8.998 7.442 1.00 88.81 262 LYS A O 1
ATOM 2091 N N . TRP A 1 263 ? -14.502 -9.858 9.060 1.00 88.25 263 TRP A N 1
ATOM 2092 C CA . TRP A 1 263 ? -13.514 -10.436 8.136 1.00 88.25 263 TRP A CA 1
ATOM 2093 C C . TRP A 1 263 ? -13.687 -11.940 7.872 1.00 88.25 263 TRP A C 1
ATOM 2095 O O . TRP A 1 263 ? -13.219 -12.435 6.848 1.00 88.25 263 TRP A O 1
ATOM 2105 N N . LYS A 1 264 ? -14.370 -12.680 8.761 1.00 85.00 264 LYS A N 1
ATOM 2106 C CA . LYS A 1 264 ? -14.447 -14.156 8.714 1.00 85.00 264 LYS A CA 1
ATOM 2107 C C . LYS A 1 264 ? -15.060 -14.719 7.425 1.00 85.00 264 LYS A C 1
ATOM 2109 O O . LYS A 1 264 ? -14.722 -15.830 7.056 1.00 85.00 264 LYS A O 1
ATOM 2114 N N . ALA A 1 265 ? -15.898 -13.973 6.709 1.00 81.31 265 ALA A N 1
ATOM 2115 C CA . ALA A 1 265 ? -16.487 -14.418 5.438 1.00 81.31 265 ALA A CA 1
ATOM 2116 C C . ALA A 1 265 ? -15.802 -13.814 4.194 1.00 81.31 265 ALA A C 1
ATOM 2118 O O . ALA A 1 265 ? -16.252 -14.027 3.072 1.00 81.31 265 ALA A O 1
ATOM 2119 N N . VAL A 1 266 ? -14.735 -13.028 4.369 1.00 84.94 266 VAL A N 1
ATOM 2120 C CA . VAL A 1 266 ? -14.161 -12.220 3.286 1.00 84.94 266 VAL A CA 1
ATOM 2121 C C . VAL A 1 266 ? -13.036 -12.975 2.587 1.00 84.94 266 VAL A C 1
ATOM 2123 O O . VAL A 1 266 ? -11.899 -13.009 3.056 1.00 84.94 266 VAL A O 1
ATOM 2126 N N . THR A 1 267 ? -13.340 -13.548 1.425 1.00 87.00 267 THR A N 1
ATOM 2127 C CA . THR A 1 267 ? -12.372 -14.235 0.548 1.00 87.00 267 THR A CA 1
ATOM 2128 C C . THR A 1 267 ? -11.702 -13.300 -0.468 1.00 87.00 267 THR A C 1
ATOM 2130 O O . THR A 1 267 ? -10.834 -13.722 -1.236 1.00 87.00 267 THR A O 1
ATOM 2133 N N . LEU A 1 268 ? -12.071 -12.016 -0.462 1.00 89.25 268 LEU A N 1
ATOM 2134 C CA . LEU A 1 268 ? -11.531 -10.969 -1.330 1.00 89.25 268 LEU A CA 1
ATOM 2135 C C . LEU A 1 268 ? -10.069 -10.655 -1.004 1.00 89.25 268 LEU A C 1
ATOM 2137 O O . LEU A 1 268 ? -9.603 -10.847 0.125 1.00 89.25 268 LEU A O 1
ATOM 2141 N N . PHE A 1 269 ? -9.354 -10.094 -1.982 1.00 94.06 269 PHE A N 1
ATOM 2142 C CA . PHE A 1 269 ? -8.128 -9.369 -1.664 1.00 94.06 269 PHE A CA 1
ATOM 2143 C C . PHE A 1 269 ? -8.480 -8.189 -0.765 1.00 94.06 269 PHE A C 1
ATOM 2145 O O . PHE A 1 269 ? -9.543 -7.588 -0.915 1.00 94.06 269 PHE A O 1
ATOM 2152 N N . GLY A 1 270 ? -7.599 -7.818 0.153 1.00 95.88 270 GLY A N 1
ATOM 2153 C CA . GLY A 1 270 ? -7.918 -6.695 1.018 1.00 95.88 270 GLY A CA 1
ATOM 2154 C C . GLY A 1 270 ? -6.804 -6.259 1.938 1.00 95.88 270 GLY A C 1
ATOM 2155 O O . GLY A 1 270 ? -5.760 -6.907 2.030 1.00 95.88 270 GLY A O 1
ATOM 2156 N N . ILE A 1 271 ? -7.073 -5.136 2.592 1.00 98.00 271 ILE A N 1
ATOM 2157 C CA . ILE A 1 271 ? -6.222 -4.481 3.579 1.00 98.00 271 ILE A CA 1
ATOM 2158 C C . ILE A 1 271 ? -6.919 -4.563 4.923 1.00 98.00 271 ILE A C 1
ATOM 2160 O O . ILE A 1 271 ? -8.133 -4.356 5.012 1.00 98.00 271 ILE A O 1
ATOM 2164 N N . TYR A 1 272 ? -6.149 -4.836 5.963 1.00 98.06 272 TYR A N 1
ATOM 2165 C CA . TYR A 1 272 ? -6.632 -4.862 7.330 1.00 98.06 272 TYR A CA 1
ATOM 2166 C C . TYR A 1 272 ? -5.728 -4.048 8.249 1.00 98.06 272 TYR A C 1
ATOM 2168 O O . TYR A 1 272 ? -4.553 -3.831 7.957 1.00 98.06 272 TYR A O 1
ATOM 2176 N N . LEU A 1 273 ? -6.306 -3.636 9.369 1.00 97.75 273 LEU A N 1
ATOM 2177 C CA . LEU A 1 273 ? -5.640 -3.068 10.528 1.00 97.75 273 LEU A CA 1
ATOM 2178 C C . LEU A 1 273 ? -5.893 -3.998 11.713 1.00 97.75 273 LEU A C 1
ATOM 2180 O O . LEU A 1 273 ? -7.040 -4.338 11.983 1.00 97.75 273 LEU A O 1
ATOM 2184 N N . ASP A 1 274 ? -4.850 -4.391 12.428 1.00 96.94 274 ASP A N 1
ATOM 2185 C CA . ASP A 1 274 ? -4.986 -4.916 13.782 1.00 96.94 274 ASP A CA 1
ATOM 2186 C C . ASP A 1 274 ? -4.674 -3.800 14.779 1.00 96.94 274 ASP A C 1
ATOM 2188 O O . ASP A 1 274 ? -3.572 -3.244 14.758 1.00 96.94 274 ASP A O 1
ATOM 2192 N N . VAL A 1 275 ? -5.656 -3.460 15.617 1.00 94.75 275 VAL A N 1
ATOM 2193 C CA . VAL A 1 275 ? -5.468 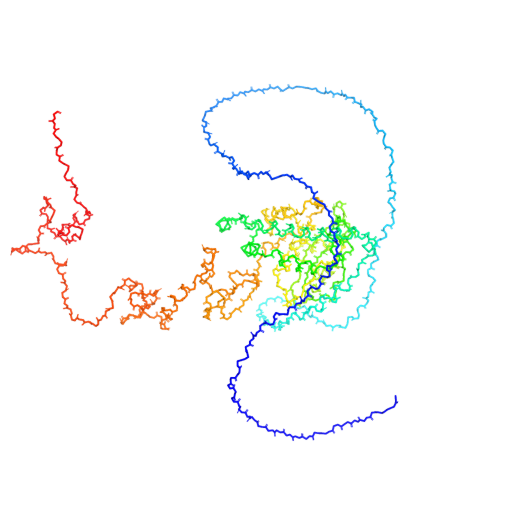-2.554 16.755 1.00 94.75 275 VAL A CA 1
ATOM 2194 C C . VAL A 1 275 ? -5.218 -3.412 17.990 1.00 94.75 275 VAL A C 1
ATOM 2196 O O . VAL A 1 275 ? -6.152 -3.905 18.629 1.00 94.75 275 VAL A O 1
ATOM 2199 N N . VAL A 1 276 ? -3.948 -3.606 18.323 1.00 93.94 276 VAL A N 1
ATOM 2200 C CA . VAL A 1 276 ? -3.549 -4.389 19.491 1.00 93.94 276 VAL A CA 1
ATOM 2201 C C . VAL A 1 276 ? -3.695 -3.519 20.733 1.00 93.94 276 VAL A C 1
ATOM 2203 O O . VAL A 1 276 ? -3.237 -2.381 20.764 1.00 93.94 276 VAL A O 1
ATOM 2206 N N . THR A 1 277 ? -4.363 -4.046 21.753 1.00 92.00 277 THR A N 1
ATOM 2207 C CA . THR A 1 277 ? -4.650 -3.348 23.017 1.00 92.00 277 THR A CA 1
ATOM 2208 C C . THR A 1 277 ? -4.373 -4.273 24.198 1.00 92.00 277 THR A C 1
ATOM 2210 O O . THR A 1 277 ? -4.264 -5.481 24.008 1.00 92.00 277 THR A O 1
ATOM 2213 N N . GLY A 1 278 ? -4.300 -3.745 25.419 1.00 88.00 278 GLY A N 1
ATOM 2214 C CA . GLY A 1 278 ? -4.172 -4.554 26.636 1.00 88.00 278 GLY A CA 1
ATOM 2215 C C . GLY A 1 278 ? -3.049 -4.090 27.554 1.00 88.00 278 GLY A C 1
ATOM 2216 O O . GLY A 1 278 ? -2.389 -3.098 27.269 1.00 88.00 278 GLY A O 1
ATOM 2217 N N . GLU A 1 279 ? -2.834 -4.826 28.645 1.00 84.12 279 GLU A N 1
ATOM 2218 C CA . GLU A 1 279 ? -1.870 -4.481 29.709 1.00 84.12 279 GLU A CA 1
ATOM 2219 C C . GLU A 1 279 ? -0.416 -4.445 29.220 1.00 84.12 279 GLU A C 1
ATOM 2221 O O . GLU A 1 279 ? 0.422 -3.761 29.789 1.00 84.12 279 GLU A O 1
ATOM 2226 N N . THR A 1 280 ? -0.113 -5.171 28.145 1.00 77.94 280 THR A N 1
ATOM 2227 C CA . THR A 1 280 ? 1.237 -5.274 27.575 1.00 77.94 280 THR A CA 1
ATOM 2228 C C . THR A 1 280 ? 1.565 -4.169 26.573 1.00 77.94 280 THR A C 1
ATOM 2230 O O . THR A 1 280 ? 2.606 -4.237 25.922 1.00 77.94 280 THR A O 1
ATOM 2233 N N . VAL A 1 281 ? 0.664 -3.206 26.363 1.00 80.25 281 VAL A N 1
ATOM 2234 C CA . VAL A 1 281 ? 0.872 -2.100 25.425 1.00 80.25 281 VAL A CA 1
ATOM 2235 C C . VAL A 1 281 ? 1.218 -0.835 26.206 1.00 80.25 281 VAL A C 1
ATOM 2237 O O . VAL A 1 281 ? 0.341 -0.195 26.772 1.00 80.25 281 VAL A O 1
ATOM 2240 N N . GLU A 1 282 ? 2.502 -0.480 26.207 1.00 64.75 282 GLU A N 1
ATOM 2241 C CA . GLU A 1 282 ? 3.100 0.576 27.045 1.00 64.75 282 GLU A CA 1
ATOM 2242 C C . GLU A 1 282 ? 2.929 2.014 26.504 1.00 64.75 282 GLU A C 1
ATOM 2244 O O . GLU A 1 282 ? 3.524 2.939 27.043 1.00 64.75 282 GLU A O 1
ATOM 2249 N N . ASN A 1 283 ? 2.155 2.233 25.434 1.00 65.38 283 ASN A N 1
ATOM 2250 C CA . ASN A 1 283 ? 2.034 3.562 24.810 1.00 65.38 283 ASN A CA 1
ATOM 2251 C C . ASN A 1 283 ? 0.947 4.434 25.452 1.00 65.38 283 ASN A C 1
ATOM 2253 O O . ASN A 1 283 ? -0.033 3.906 25.975 1.00 65.38 283 ASN A O 1
ATOM 2257 N N . ASP A 1 284 ? 1.055 5.754 25.265 1.00 56.16 284 ASP A N 1
ATOM 2258 C CA . ASP A 1 284 ? 0.152 6.787 25.806 1.00 56.16 284 ASP A CA 1
ATOM 2259 C C . ASP A 1 284 ? -1.344 6.539 25.517 1.00 56.16 284 ASP A C 1
ATOM 2261 O O . ASP A 1 284 ? -2.198 6.813 26.357 1.00 56.16 284 ASP A O 1
ATOM 2265 N N . ASP A 1 285 ? -1.683 5.957 24.359 1.00 64.94 285 ASP A N 1
ATOM 2266 C CA . ASP A 1 285 ? -3.072 5.619 23.986 1.00 64.94 285 ASP A CA 1
ATOM 2267 C C . ASP A 1 285 ? -3.480 4.164 24.349 1.00 64.94 285 ASP A C 1
ATOM 2269 O O . ASP A 1 285 ? -4.597 3.707 24.049 1.00 64.94 285 ASP A O 1
ATOM 2273 N N . ALA A 1 286 ? -2.566 3.397 24.954 1.00 77.81 286 ALA A N 1
ATOM 2274 C CA . ALA A 1 286 ? -2.665 1.961 25.229 1.00 77.81 286 ALA A CA 1
ATOM 2275 C C . ALA A 1 286 ? -3.087 1.132 23.993 1.00 77.81 286 ALA A C 1
ATOM 2277 O O . ALA A 1 286 ? -3.901 0.201 24.082 1.00 77.81 286 ALA A O 1
ATOM 2278 N N . MET A 1 287 ? -2.559 1.499 22.816 1.00 87.31 287 MET A N 1
ATOM 2279 C CA . MET A 1 287 ? -2.742 0.762 21.563 1.00 87.31 287 MET A CA 1
ATOM 2280 C C . MET A 1 287 ? -1.477 0.706 20.694 1.00 87.31 287 MET A C 1
ATOM 2282 O O . MET A 1 287 ? -0.606 1.573 20.764 1.00 87.31 287 MET A O 1
ATOM 2286 N N . GLU A 1 288 ? -1.410 -0.322 19.849 1.00 91.38 288 GLU A N 1
ATOM 2287 C CA . GLU A 1 288 ? -0.437 -0.485 18.768 1.00 91.38 288 GLU A CA 1
ATOM 2288 C C . GLU A 1 288 ? -1.151 -0.856 17.469 1.00 91.38 288 GLU A C 1
ATOM 2290 O O . GLU A 1 288 ? -2.113 -1.628 17.472 1.00 91.38 288 GLU A O 1
ATOM 2295 N N . GLY A 1 289 ? -0.668 -0.323 16.348 1.00 93.25 289 GLY A N 1
ATOM 2296 C CA . GLY A 1 289 ? -1.243 -0.568 15.029 1.00 93.25 289 GLY A CA 1
ATOM 2297 C C . GLY A 1 289 ? -0.367 -1.464 14.156 1.00 93.25 289 GLY A C 1
ATOM 2298 O O . GLY A 1 289 ? 0.845 -1.257 14.053 1.00 93.25 289 GLY A O 1
ATOM 2299 N N . TYR A 1 290 ? -0.995 -2.417 13.467 1.00 96.38 290 TYR A N 1
ATOM 2300 C CA . TYR A 1 290 ? -0.393 -3.174 12.368 1.00 96.38 290 TYR A CA 1
ATOM 2301 C C . TYR A 1 290 ? -1.299 -3.145 11.137 1.00 96.38 290 TYR A C 1
ATOM 2303 O O . TYR A 1 290 ? -2.429 -3.626 11.195 1.00 96.38 290 TYR A O 1
ATOM 2311 N N . VAL A 1 291 ? -0.799 -2.639 10.011 1.00 97.69 291 VAL A N 1
ATOM 2312 C CA . VAL A 1 291 ? -1.493 -2.716 8.718 1.00 97.69 291 VAL A CA 1
ATOM 2313 C C . VAL A 1 291 ? -0.920 -3.871 7.908 1.00 97.69 291 VAL A C 1
ATOM 2315 O O . VAL A 1 291 ? 0.293 -4.025 7.802 1.00 97.69 291 VAL A O 1
ATOM 2318 N N . GLY A 1 292 ? -1.779 -4.683 7.306 1.00 96.88 292 GLY A N 1
ATOM 2319 C CA . GLY A 1 292 ? -1.350 -5.751 6.410 1.00 96.88 292 GLY A CA 1
ATOM 2320 C C . GLY A 1 292 ? -2.284 -5.916 5.224 1.00 96.88 292 GLY A C 1
ATOM 2321 O O . GLY A 1 292 ? -3.397 -5.388 5.203 1.00 96.88 292 GLY A O 1
ATOM 2322 N N . SER A 1 293 ? -1.840 -6.680 4.229 1.00 95.69 293 SER A N 1
ATOM 2323 C CA . SER A 1 293 ? -2.675 -7.083 3.099 1.00 95.69 293 SER A CA 1
ATOM 2324 C C . SER A 1 293 ? -2.758 -8.596 2.933 1.00 95.69 293 SER A C 1
ATOM 2326 O O . SER A 1 293 ? -1.922 -9.363 3.419 1.00 95.69 293 SER A O 1
ATOM 2328 N N . ALA A 1 294 ? -3.787 -9.039 2.214 1.00 93.94 294 ALA A N 1
ATOM 2329 C CA . ALA A 1 294 ? -3.944 -10.421 1.794 1.00 93.94 294 ALA A CA 1
ATOM 2330 C C . ALA A 1 294 ? -4.301 -10.493 0.304 1.00 93.94 294 ALA A C 1
ATOM 2332 O O . ALA A 1 294 ? -5.298 -9.925 -0.136 1.00 93.94 294 ALA A O 1
ATOM 2333 N N . THR A 1 295 ? -3.486 -11.211 -0.478 1.00 89.00 295 THR A N 1
ATOM 2334 C CA . THR A 1 295 ? -3.679 -11.425 -1.932 1.00 89.00 295 THR A CA 1
ATOM 2335 C C . THR A 1 295 ? -3.611 -12.909 -2.341 1.00 89.00 295 THR A C 1
ATOM 2337 O O . THR A 1 295 ? -3.315 -13.263 -3.494 1.00 89.00 295 THR A O 1
ATOM 2340 N N . GLY A 1 296 ? -3.824 -13.793 -1.359 1.00 83.12 296 GLY A N 1
ATOM 2341 C CA . GLY A 1 296 ? -3.856 -15.248 -1.518 1.00 83.12 296 GLY A CA 1
ATOM 2342 C C . GLY A 1 296 ? -5.155 -15.758 -2.149 1.00 83.12 296 GLY A C 1
ATOM 2343 O O . GLY A 1 296 ? -6.088 -14.994 -2.393 1.00 83.12 296 GLY A O 1
ATOM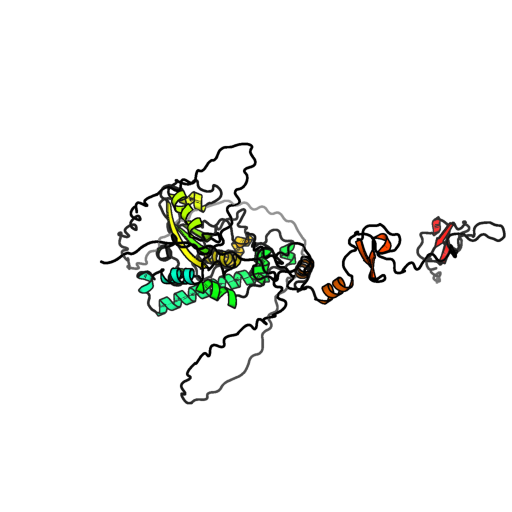 2344 N N . ALA A 1 297 ? -5.219 -17.069 -2.406 1.00 78.50 297 ALA A N 1
ATOM 2345 C CA . ALA A 1 297 ? -6.380 -17.717 -3.031 1.00 78.50 297 ALA A CA 1
ATOM 2346 C C . ALA A 1 297 ? -7.680 -17.533 -2.225 1.00 78.50 297 ALA A C 1
ATOM 2348 O O . ALA A 1 297 ? -8.754 -17.434 -2.798 1.00 78.50 297 ALA A O 1
ATOM 2349 N N . THR A 1 298 ? -7.558 -17.426 -0.907 1.00 81.62 298 THR A N 1
ATOM 2350 C CA . THR A 1 298 ? -8.655 -17.274 0.061 1.00 81.62 298 THR A CA 1
ATOM 2351 C C . THR A 1 298 ? -8.674 -15.885 0.711 1.00 81.62 298 THR A C 1
ATOM 2353 O O . THR A 1 298 ? -9.345 -15.683 1.721 1.00 81.62 298 THR A O 1
ATOM 2356 N N . GLY A 1 299 ? -7.923 -14.929 0.150 1.00 87.75 299 GLY A N 1
ATOM 2357 C CA . GLY A 1 299 ? -7.991 -13.516 0.521 1.00 87.75 299 GLY A CA 1
ATOM 2358 C C . GLY A 1 299 ? -7.743 -13.220 2.002 1.00 87.75 299 GLY A C 1
ATOM 2359 O O . GLY A 1 299 ? -6.860 -13.815 2.627 1.00 87.75 299 GLY A O 1
ATOM 2360 N N . LEU A 1 300 ? -8.512 -12.270 2.544 1.00 91.56 300 LEU A N 1
ATOM 2361 C CA . LEU A 1 300 ? -8.424 -11.813 3.935 1.00 91.56 300 LEU A CA 1
ATOM 2362 C C . LEU A 1 300 ? -8.688 -12.923 4.958 1.00 91.56 300 LEU A C 1
ATOM 2364 O O . LEU A 1 300 ? -7.941 -13.008 5.932 1.00 91.56 300 LEU A O 1
ATOM 2368 N N . ASN A 1 301 ? -9.689 -13.783 4.738 1.00 91.00 301 ASN A N 1
ATOM 2369 C CA . ASN A 1 301 ? -10.071 -14.839 5.681 1.00 91.00 301 ASN A CA 1
ATOM 2370 C C . ASN A 1 301 ? -8.867 -15.698 6.105 1.00 91.00 301 ASN A C 1
ATOM 2372 O O . ASN A 1 301 ? -8.609 -15.824 7.298 1.00 91.00 301 ASN A O 1
ATOM 2376 N N . GLN A 1 302 ? -8.089 -16.214 5.149 1.00 89.25 302 GLN A N 1
ATOM 2377 C CA . GLN A 1 302 ? -6.946 -17.084 5.455 1.00 89.25 302 GLN A CA 1
ATOM 2378 C C . GLN A 1 302 ? -5.832 -16.368 6.213 1.00 89.25 302 GLN A C 1
ATOM 2380 O O . GLN A 1 302 ? -5.166 -16.969 7.051 1.00 89.25 302 GLN A O 1
ATOM 2385 N N . ARG A 1 303 ? -5.572 -15.098 5.887 1.00 90.88 303 ARG A N 1
ATOM 2386 C CA . ARG A 1 303 ? -4.518 -14.338 6.565 1.00 90.88 303 ARG A CA 1
ATOM 2387 C C . ARG A 1 303 ? -4.928 -14.025 8.001 1.00 90.88 303 ARG A C 1
ATOM 2389 O O . ARG A 1 303 ? -4.111 -14.159 8.905 1.00 90.88 303 ARG A O 1
ATOM 2396 N N . LEU A 1 304 ? -6.181 -13.621 8.189 1.00 94.50 304 LEU A N 1
ATOM 2397 C CA . LEU A 1 304 ? -6.708 -13.149 9.463 1.00 94.50 304 LEU A CA 1
ATOM 2398 C C . LEU A 1 304 ? -7.102 -14.279 10.417 1.00 94.50 304 LEU A C 1
ATOM 2400 O O . LEU A 1 304 ? -6.999 -14.086 11.624 1.00 94.50 304 LEU A O 1
ATOM 2404 N N . SER A 1 305 ? -7.465 -15.465 9.918 1.00 93.88 305 SER A N 1
ATOM 2405 C CA . SER A 1 305 ? -7.783 -16.635 10.754 1.00 93.88 305 SER A CA 1
ATOM 2406 C C . SER A 1 305 ? -6.600 -17.133 11.583 1.00 93.88 305 SER A C 1
ATOM 2408 O O . SER A 1 305 ? -6.796 -17.716 12.648 1.00 93.88 305 SER A O 1
ATOM 2410 N N . ARG A 1 306 ? -5.370 -16.836 11.151 1.00 94.06 306 ARG A N 1
ATOM 2411 C CA . ARG A 1 306 ? -4.148 -17.159 11.891 1.00 94.06 306 ARG A CA 1
ATOM 2412 C C . ARG A 1 306 ? -4.020 -16.372 13.198 1.00 94.06 306 ARG A C 1
ATOM 2414 O O . ARG A 1 306 ? -3.546 -16.921 14.187 1.00 94.06 306 ARG A O 1
ATOM 2421 N N . TYR A 1 307 ? -4.413 -15.099 13.223 1.00 95.62 307 TYR A N 1
ATOM 2422 C CA . TYR A 1 307 ? -4.125 -14.228 14.368 1.00 95.62 307 TYR A CA 1
ATOM 2423 C C . TYR A 1 307 ? -4.872 -14.600 15.651 1.00 95.62 307 TYR A C 1
ATOM 2425 O O . TYR A 1 307 ? -4.220 -14.613 16.692 1.00 95.62 307 TYR A O 1
ATOM 2433 N N . PRO A 1 308 ? -6.162 -14.994 15.625 1.00 95.62 308 PRO A N 1
ATOM 2434 C CA . PRO A 1 308 ? -6.818 -15.564 16.798 1.00 95.62 308 PRO A CA 1
ATOM 2435 C C . PRO A 1 308 ? -6.084 -16.782 17.367 1.00 95.62 308 PRO A C 1
ATOM 2437 O O . PRO A 1 308 ? -5.924 -16.871 18.578 1.00 95.62 308 PRO A O 1
ATOM 2440 N N . ALA A 1 309 ? -5.577 -17.683 16.519 1.00 94.81 309 ALA A N 1
ATOM 2441 C CA . ALA A 1 309 ? -4.834 -18.860 16.972 1.00 94.81 309 ALA A CA 1
ATOM 2442 C C . ALA A 1 309 ? -3.487 -18.490 17.620 1.00 94.81 309 ALA A C 1
ATOM 2444 O O . ALA A 1 309 ? -3.108 -19.056 18.643 1.00 94.81 309 ALA A O 1
ATOM 2445 N N . VAL A 1 310 ? -2.775 -17.501 17.068 1.00 95.75 310 VAL A N 1
ATOM 2446 C CA . VAL A 1 310 ? -1.540 -16.974 17.678 1.00 95.75 310 VAL A CA 1
ATOM 2447 C C . VAL A 1 310 ? -1.836 -16.274 19.011 1.00 95.75 310 VAL A C 1
ATOM 2449 O O . VAL A 1 310 ? -1.153 -16.532 19.999 1.00 95.75 310 VAL A O 1
ATOM 2452 N N . ASN A 1 311 ? -2.880 -15.441 19.065 1.00 95.31 311 ASN A N 1
ATOM 2453 C CA . ASN A 1 311 ? -3.305 -14.723 20.272 1.00 95.31 311 ASN A CA 1
ATOM 2454 C C . ASN A 1 311 ? -3.750 -15.684 21.388 1.00 95.31 311 ASN A C 1
ATOM 2456 O O . ASN A 1 311 ? -3.390 -15.516 22.550 1.00 95.31 311 ASN A O 1
ATOM 2460 N N . ASN A 1 312 ? -4.455 -16.756 21.019 1.00 94.69 312 ASN A N 1
ATOM 2461 C CA . ASN A 1 312 ? -4.871 -17.824 21.930 1.00 94.69 312 ASN A CA 1
ATOM 2462 C C . ASN A 1 312 ? -3.759 -18.851 22.201 1.00 94.69 312 ASN A C 1
ATOM 2464 O O . ASN A 1 312 ? -3.981 -19.804 22.945 1.00 94.69 312 ASN A O 1
ATOM 2468 N N . ARG A 1 313 ? -2.567 -18.667 21.615 1.00 93.31 313 ARG A N 1
ATOM 2469 C CA . ARG A 1 313 ? -1.383 -19.530 21.775 1.00 93.31 313 ARG A CA 1
ATOM 2470 C C . ARG A 1 313 ? -1.590 -20.978 21.332 1.00 93.31 313 ARG A C 1
ATOM 2472 O O . ARG A 1 313 ? -0.821 -21.854 21.720 1.00 93.31 313 ARG A O 1
ATOM 2479 N N . THR A 1 314 ? -2.586 -21.225 20.487 1.00 94.62 314 THR A N 1
ATOM 2480 C CA . THR A 1 314 ? -2.788 -22.516 19.818 1.00 94.62 314 THR A CA 1
ATOM 2481 C C . THR A 1 314 ? -1.910 -22.647 18.573 1.00 94.62 314 THR A C 1
ATOM 2483 O O . THR A 1 314 ? -1.693 -23.748 18.082 1.00 94.62 314 THR A O 1
ATOM 2486 N N . CYS A 1 315 ? -1.341 -21.537 18.087 1.00 93.88 315 CYS A N 1
ATOM 2487 C CA . CYS A 1 315 ? -0.350 -21.510 17.016 1.00 93.88 315 CYS A CA 1
ATOM 2488 C C . CYS A 1 315 ? 0.915 -20.763 17.463 1.00 93.88 315 CYS A C 1
ATOM 2490 O O . CYS A 1 315 ? 0.834 -19.711 18.102 1.00 93.88 315 CYS A O 1
ATOM 2492 N N . LYS A 1 316 ? 2.098 -21.277 17.096 1.00 94.19 316 LYS A N 1
ATOM 2493 C CA . LYS A 1 316 ? 3.369 -20.595 17.376 1.00 94.19 316 LYS A CA 1
ATOM 2494 C C . LYS A 1 316 ? 3.483 -19.307 16.540 1.00 94.19 316 LYS A C 1
ATOM 2496 O O . LYS A 1 316 ? 3.272 -19.365 15.320 1.00 94.19 316 LYS A O 1
ATOM 2501 N N . PRO A 1 317 ? 3.853 -18.167 17.157 1.00 94.81 317 PRO A N 1
ATOM 2502 C CA . PRO A 1 317 ? 4.109 -16.939 16.417 1.00 94.81 317 PRO A CA 1
ATOM 2503 C C . PRO A 1 317 ? 5.345 -17.100 15.527 1.00 94.81 317 PRO A C 1
ATOM 2505 O O . PRO A 1 317 ? 6.313 -17.766 15.903 1.00 94.81 317 PRO A O 1
ATOM 2508 N N . ASP A 1 318 ? 5.348 -16.452 14.364 1.00 91.69 318 ASP A N 1
ATOM 2509 C CA . ASP A 1 318 ? 6.555 -16.298 13.556 1.00 91.69 318 ASP A CA 1
ATOM 2510 C C . ASP A 1 318 ? 7.587 -15.489 14.365 1.00 91.69 318 ASP A C 1
ATOM 2512 O O . ASP A 1 318 ? 7.340 -14.316 14.678 1.00 91.69 318 ASP A O 1
ATOM 2516 N N . PRO A 1 319 ? 8.766 -16.060 14.683 1.00 88.38 319 PRO A N 1
ATOM 2517 C CA . PRO A 1 319 ? 9.769 -15.386 15.499 1.00 88.38 319 PRO A CA 1
ATOM 2518 C C . PRO A 1 319 ? 10.271 -14.082 14.869 1.00 88.38 319 PRO A C 1
ATOM 2520 O O . PRO A 1 319 ? 10.789 -13.227 15.586 1.00 88.38 319 PRO A O 1
ATOM 2523 N N . LYS A 1 320 ? 10.107 -13.881 13.555 1.00 87.69 320 LYS A N 1
ATOM 2524 C CA . LYS A 1 320 ? 10.497 -12.650 12.854 1.00 87.69 320 LYS A CA 1
ATOM 2525 C C . LYS A 1 320 ? 9.397 -11.585 12.856 1.00 87.69 320 LYS A C 1
ATOM 2527 O O . LYS A 1 320 ? 9.712 -10.402 12.721 1.00 87.69 320 LYS A O 1
ATOM 2532 N N . SER A 1 321 ? 8.139 -11.962 13.075 1.00 90.62 321 SER A N 1
ATOM 2533 C CA . SER A 1 321 ? 6.998 -11.044 13.059 1.00 90.62 321 SER A CA 1
ATOM 2534 C C . SER A 1 321 ? 6.830 -10.339 14.408 1.00 90.62 321 SER A C 1
ATOM 2536 O O . SER A 1 321 ? 6.427 -10.944 15.396 1.00 90.62 321 SER A O 1
ATOM 2538 N N . ALA A 1 322 ? 7.125 -9.036 14.466 1.00 90.88 322 ALA A N 1
ATOM 2539 C CA . ALA A 1 322 ? 6.901 -8.243 15.681 1.00 90.88 322 ALA A CA 1
ATOM 2540 C C . ALA A 1 322 ? 5.427 -8.204 16.096 1.00 90.88 322 ALA A C 1
ATOM 2542 O O . ALA A 1 322 ? 5.134 -8.278 17.285 1.00 90.88 322 ALA A O 1
ATOM 2543 N N . HIS A 1 323 ? 4.529 -8.156 15.111 1.00 94.81 323 HIS A N 1
ATOM 2544 C CA . HIS A 1 323 ? 3.090 -8.242 15.318 1.00 94.81 323 HIS A CA 1
ATOM 2545 C C . HIS A 1 323 ? 2.689 -9.571 15.969 1.00 94.81 323 HIS A C 1
ATOM 2547 O O . HIS A 1 323 ? 2.089 -9.548 17.038 1.00 94.81 323 HIS A O 1
ATOM 2553 N N . GLU A 1 324 ? 3.097 -10.719 15.406 1.00 95.94 324 GLU A N 1
ATOM 2554 C CA . GLU A 1 324 ? 2.736 -12.029 15.980 1.00 95.94 324 GLU A CA 1
ATOM 2555 C C . GLU A 1 324 ? 3.350 -12.241 17.372 1.00 95.94 324 GLU A C 1
ATOM 2557 O O . GLU A 1 324 ? 2.707 -12.819 18.247 1.00 95.94 324 GLU A O 1
ATOM 2562 N N . ARG A 1 325 ? 4.566 -11.730 17.615 1.00 94.12 325 ARG A N 1
ATOM 2563 C CA . ARG A 1 325 ? 5.167 -11.761 18.956 1.00 94.12 325 ARG A CA 1
ATOM 2564 C C . ARG A 1 325 ? 4.351 -10.955 19.962 1.00 94.12 325 ARG A C 1
ATOM 2566 O O . ARG A 1 325 ? 4.083 -11.482 21.036 1.00 94.12 325 ARG A O 1
ATOM 2573 N N . LEU A 1 326 ? 3.945 -9.727 19.624 1.00 93.38 326 LEU A N 1
ATOM 2574 C CA . LEU A 1 326 ? 3.163 -8.885 20.533 1.00 93.38 326 LEU A CA 1
ATOM 2575 C C . LEU A 1 326 ? 1.822 -9.539 20.872 1.00 93.38 326 LEU A C 1
ATOM 2577 O O . LEU A 1 326 ? 1.532 -9.732 22.044 1.00 93.38 326 LEU A O 1
ATOM 2581 N N . ILE A 1 327 ? 1.050 -9.963 19.867 1.00 95.50 327 ILE A N 1
ATOM 2582 C CA . ILE A 1 327 ? -0.276 -10.555 20.109 1.00 95.50 327 ILE A CA 1
ATOM 2583 C C . ILE A 1 327 ? -0.200 -11.900 20.850 1.00 95.50 327 ILE A C 1
ATOM 2585 O O . ILE A 1 327 ? -1.179 -12.324 21.440 1.00 95.50 327 ILE A O 1
ATOM 2589 N N . SER A 1 328 ? 0.950 -12.583 20.862 1.00 95.62 328 SER A N 1
ATOM 2590 C CA . SER A 1 328 ? 1.129 -13.813 21.651 1.00 95.62 328 SER A CA 1
ATOM 2591 C C . SER A 1 328 ? 1.319 -13.568 23.164 1.00 95.62 328 SER A C 1
ATOM 2593 O O . SER A 1 328 ? 1.227 -14.505 23.975 1.00 95.62 328 SER A O 1
ATOM 2595 N N . LEU A 1 329 ? 1.593 -12.321 23.577 1.00 94.00 329 LEU A N 1
ATOM 2596 C CA . LEU A 1 329 ? 1.813 -11.965 24.981 1.00 94.00 329 LEU A CA 1
ATOM 2597 C C . LEU A 1 329 ? 0.522 -12.059 25.804 1.00 94.00 329 LEU A C 1
ATOM 2599 O O . LEU A 1 329 ? -0.589 -11.892 25.310 1.00 94.00 329 LEU A O 1
ATOM 2603 N N . LYS A 1 330 ? 0.665 -12.374 27.097 1.00 92.81 330 LYS A N 1
ATOM 2604 C CA . LYS A 1 330 ? -0.492 -12.557 27.987 1.00 92.81 330 LYS A CA 1
ATOM 2605 C C . LYS A 1 330 ? -1.099 -11.182 28.237 1.00 92.81 330 LYS A C 1
ATOM 2607 O O . LYS A 1 330 ? -0.360 -10.281 28.596 1.00 92.81 330 LYS A O 1
ATOM 2612 N N . GLY A 1 331 ? -2.412 -11.040 28.080 1.00 90.50 331 GLY A N 1
ATOM 2613 C CA . GLY A 1 331 ? -3.094 -9.757 28.286 1.00 90.50 331 GLY A CA 1
ATOM 2614 C C . GLY A 1 331 ? -3.162 -8.868 27.041 1.00 90.50 331 GLY A C 1
ATOM 2615 O O . GLY A 1 331 ? -3.797 -7.818 27.104 1.00 90.50 331 GLY A O 1
ATOM 2616 N N . SER A 1 332 ? -2.583 -9.289 25.910 1.00 93.06 332 SER A N 1
ATOM 2617 C CA . SER A 1 332 ? -2.835 -8.668 24.605 1.00 93.06 332 SER A CA 1
ATOM 2618 C C . SER A 1 332 ? -4.218 -9.041 24.063 1.00 93.06 332 SER A C 1
ATOM 2620 O O . SER A 1 332 ? -4.686 -10.168 24.215 1.00 93.06 332 SER A O 1
ATOM 2622 N N . ASN A 1 333 ? -4.866 -8.085 23.402 1.00 93.38 333 ASN A N 1
ATOM 2623 C CA . ASN A 1 333 ? -6.145 -8.245 22.722 1.00 93.38 333 ASN A CA 1
ATOM 2624 C C . ASN A 1 333 ? -6.025 -7.727 21.290 1.00 93.38 333 ASN A C 1
ATOM 2626 O O . ASN A 1 333 ? -5.689 -6.558 21.075 1.00 93.38 333 ASN A O 1
ATOM 2630 N N . ILE A 1 334 ? -6.344 -8.587 20.326 1.00 95.00 334 ILE A N 1
ATOM 2631 C CA . ILE A 1 334 ? -6.386 -8.237 18.904 1.00 95.00 334 ILE A CA 1
ATOM 2632 C C . ILE A 1 334 ? -7.736 -7.627 18.529 1.00 95.00 334 ILE A C 1
ATOM 2634 O O . ILE A 1 334 ? -8.787 -8.066 18.999 1.00 95.00 334 ILE A O 1
ATOM 2638 N N . ASN A 1 335 ? -7.721 -6.646 17.632 1.00 96.25 335 ASN A N 1
ATOM 2639 C CA . ASN A 1 335 ? -8.923 -6.032 17.077 1.00 96.25 335 ASN A CA 1
ATOM 2640 C C . ASN A 1 335 ? -8.746 -5.897 15.568 1.00 96.25 335 ASN A C 1
ATOM 2642 O O . ASN A 1 335 ? -8.327 -4.855 15.066 1.00 96.25 335 ASN A O 1
ATOM 2646 N N . LEU A 1 336 ? -9.091 -6.962 14.848 1.00 97.06 336 LEU A N 1
ATOM 2647 C CA . LEU A 1 336 ? -8.946 -7.037 13.398 1.00 97.06 336 LEU A CA 1
ATOM 2648 C C . LEU A 1 336 ? -10.043 -6.232 12.692 1.00 97.06 336 LEU A C 1
ATOM 2650 O O . LEU A 1 336 ? -11.236 -6.503 12.853 1.00 97.06 336 LEU A O 1
ATOM 2654 N N . ARG A 1 337 ? -9.625 -5.265 11.879 1.00 97.06 337 ARG A N 1
ATOM 2655 C CA . ARG A 1 337 ? -10.468 -4.324 11.138 1.00 97.06 337 ARG A CA 1
ATOM 2656 C C . ARG A 1 337 ? -10.160 -4.393 9.650 1.00 97.06 337 ARG A C 1
ATOM 2658 O O . ARG A 1 337 ? -8.999 -4.413 9.262 1.00 97.06 337 ARG A O 1
ATOM 2665 N N . VAL A 1 338 ? -11.180 -4.402 8.803 1.00 97.50 338 VAL A N 1
ATOM 2666 C CA . VAL A 1 338 ? -11.031 -4.362 7.344 1.00 97.50 338 VAL A CA 1
ATOM 2667 C C . VAL A 1 338 ? -11.015 -2.907 6.885 1.00 97.50 338 VAL A C 1
ATOM 2669 O O . VAL A 1 338 ? -11.940 -2.157 7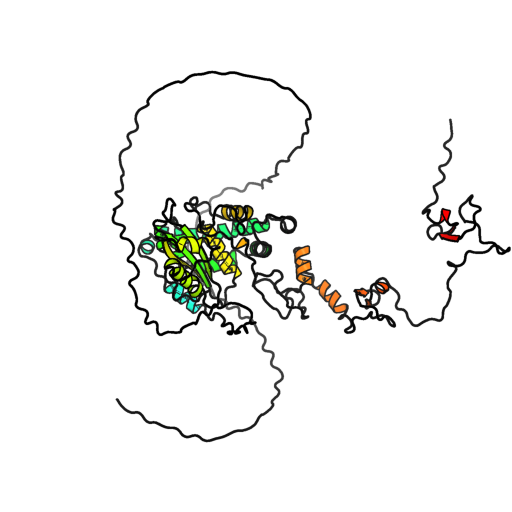.185 1.00 97.50 338 VAL A O 1
ATOM 2672 N N . LEU A 1 339 ? -9.972 -2.520 6.150 1.00 98.19 339 LEU A N 1
ATOM 2673 C CA . LEU A 1 339 ? -9.791 -1.163 5.623 1.00 98.19 339 LEU A CA 1
ATOM 2674 C C . LEU A 1 339 ? -10.238 -1.044 4.163 1.00 98.19 339 LEU A C 1
ATOM 2676 O O . LEU A 1 339 ? -10.872 -0.069 3.779 1.00 98.19 339 LEU A O 1
ATOM 2680 N N . ALA A 1 340 ? -9.927 -2.043 3.341 1.00 97.69 340 ALA A N 1
ATOM 2681 C CA . ALA A 1 340 ? -10.298 -2.041 1.931 1.00 97.69 340 ALA A CA 1
ATOM 2682 C C . ALA A 1 340 ? -10.439 -3.464 1.399 1.00 97.69 340 ALA A C 1
ATOM 2684 O O . ALA A 1 340 ? -9.731 -4.371 1.845 1.00 97.69 340 ALA A O 1
ATOM 2685 N N . VAL A 1 341 ? -11.314 -3.646 0.411 1.00 96.75 341 VAL A N 1
ATOM 2686 C CA . VAL A 1 341 ? -11.479 -4.908 -0.316 1.00 96.75 341 VAL A CA 1
ATOM 2687 C C . VAL A 1 341 ? -11.407 -4.700 -1.823 1.00 96.75 341 VAL A C 1
ATOM 2689 O O . VAL A 1 341 ? -11.944 -3.746 -2.387 1.00 96.75 341 VAL A O 1
ATOM 2692 N N . PHE A 1 342 ? -10.753 -5.640 -2.488 1.00 93.62 342 PHE A N 1
ATOM 2693 C CA . PHE A 1 342 ? -10.514 -5.635 -3.916 1.00 93.62 342 PHE A CA 1
ATOM 2694 C C . PHE A 1 342 ? -11.001 -6.945 -4.519 1.00 93.62 342 PHE A C 1
ATOM 2696 O O . PHE A 1 342 ? -10.785 -8.028 -3.972 1.00 93.62 342 PHE A O 1
ATOM 2703 N N . ASP A 1 343 ? -11.627 -6.831 -5.683 1.00 86.31 343 ASP A N 1
ATOM 2704 C CA . ASP A 1 343 ? -11.933 -7.984 -6.517 1.00 86.31 343 ASP A CA 1
ATOM 2705 C C . ASP A 1 343 ? -10.627 -8.523 -7.122 1.00 86.31 343 ASP A C 1
ATOM 2707 O O . ASP A 1 343 ? -9.889 -7.785 -7.786 1.00 86.31 343 ASP A O 1
ATOM 2711 N N . ALA A 1 344 ? -10.339 -9.801 -6.876 1.00 82.56 344 ALA A N 1
ATOM 2712 C CA . ALA A 1 344 ? -9.120 -10.452 -7.341 1.00 82.56 344 ALA A CA 1
ATOM 2713 C C . ALA A 1 344 ? -9.070 -10.581 -8.872 1.00 82.56 344 ALA A C 1
ATOM 2715 O O . ALA A 1 344 ? -7.975 -10.627 -9.439 1.00 82.56 344 ALA A O 1
ATOM 2716 N N . ALA A 1 345 ? -10.229 -10.620 -9.541 1.00 79.00 345 ALA A N 1
ATOM 2717 C CA . ALA A 1 345 ? -10.309 -10.751 -10.992 1.00 79.00 345 ALA A CA 1
ATOM 2718 C C . ALA A 1 345 ? -9.928 -9.448 -11.717 1.00 79.00 345 ALA A C 1
ATOM 2720 O O . ALA A 1 345 ? -9.249 -9.484 -12.746 1.00 79.00 345 ALA A O 1
ATOM 2721 N N . SER A 1 346 ? -10.330 -8.296 -11.173 1.00 79.56 346 SER A N 1
ATOM 2722 C CA . SER A 1 346 ? -10.095 -6.978 -11.783 1.00 79.56 346 SER A CA 1
ATOM 2723 C C . SER A 1 346 ? -8.913 -6.202 -11.194 1.00 79.56 346 SER A C 1
ATOM 2725 O O . SER A 1 346 ? -8.399 -5.289 -11.842 1.00 79.56 346 SER A O 1
ATOM 2727 N N . THR A 1 347 ? -8.441 -6.554 -9.993 1.00 84.81 347 THR A N 1
ATOM 2728 C CA . THR A 1 347 ? -7.405 -5.783 -9.290 1.00 84.81 347 THR A CA 1
ATOM 2729 C C . THR A 1 347 ? -6.065 -6.502 -9.248 1.00 84.81 347 THR A C 1
ATOM 2731 O O . THR A 1 347 ? -5.919 -7.604 -8.721 1.00 84.81 347 THR A O 1
ATOM 2734 N N . SER A 1 348 ? -5.023 -5.825 -9.728 1.00 83.69 348 SER A N 1
ATOM 2735 C CA . SER A 1 348 ? -3.664 -6.347 -9.628 1.00 83.69 348 SER A CA 1
ATOM 2736 C C . SER A 1 348 ? -3.056 -6.174 -8.231 1.00 83.69 348 SER A C 1
ATOM 2738 O O . SER A 1 348 ? -3.241 -5.145 -7.583 1.00 83.69 348 SER A O 1
ATOM 2740 N N . ARG A 1 349 ? -2.254 -7.157 -7.792 1.00 86.38 349 ARG A N 1
ATOM 2741 C CA . ARG A 1 349 ? -1.578 -7.150 -6.478 1.00 86.38 349 ARG A CA 1
ATOM 2742 C C . ARG A 1 349 ? -0.811 -5.859 -6.147 1.00 86.38 349 ARG A C 1
ATOM 2744 O O . ARG A 1 349 ? -0.929 -5.424 -5.008 1.00 86.38 349 ARG A O 1
ATOM 2751 N N . PRO A 1 350 ? -0.075 -5.213 -7.075 1.00 88.38 350 PRO A N 1
ATOM 2752 C CA . PRO A 1 350 ? 0.616 -3.954 -6.780 1.00 88.38 350 PRO A CA 1
ATOM 2753 C C . PRO A 1 350 ? -0.296 -2.843 -6.275 1.00 88.38 350 PRO A C 1
ATOM 2755 O O . PRO A 1 350 ? 0.122 -2.060 -5.435 1.00 88.38 350 PRO A O 1
ATOM 2758 N N . TYR A 1 351 ? -1.542 -2.781 -6.748 1.00 91.25 351 TYR A N 1
ATOM 2759 C CA . TYR A 1 351 ? -2.500 -1.791 -6.261 1.00 91.25 351 TYR A CA 1
ATOM 2760 C C . TYR A 1 351 ? -2.993 -2.105 -4.850 1.00 91.25 351 TYR A C 1
ATOM 2762 O O . TYR A 1 351 ? -3.191 -1.188 -4.060 1.00 91.25 351 TYR A O 1
ATOM 2770 N N . VAL A 1 352 ? -3.117 -3.390 -4.508 1.00 94.12 352 VAL A N 1
ATOM 2771 C CA . VAL A 1 352 ? -3.386 -3.814 -3.128 1.00 94.12 352 VAL A CA 1
ATOM 2772 C C . VAL A 1 352 ? -2.200 -3.437 -2.235 1.00 94.12 352 VAL A C 1
ATOM 2774 O O . VAL A 1 352 ? -2.390 -2.802 -1.209 1.00 94.12 352 VAL A O 1
ATOM 2777 N N . MET A 1 353 ? -0.964 -3.718 -2.656 1.00 94.75 353 MET A N 1
ATOM 2778 C CA . MET A 1 353 ? 0.236 -3.336 -1.896 1.00 94.75 353 MET A CA 1
ATOM 2779 C C . MET A 1 353 ? 0.403 -1.816 -1.772 1.00 94.75 353 MET A C 1
ATOM 2781 O O . MET A 1 353 ? 0.862 -1.331 -0.744 1.00 94.75 353 MET A O 1
ATOM 2785 N N . LEU A 1 354 ? 0.024 -1.049 -2.799 1.00 96.50 354 LEU A N 1
ATOM 2786 C CA . LEU A 1 354 ? 0.005 0.411 -2.730 1.00 96.50 354 LEU A CA 1
ATOM 2787 C C . LEU A 1 354 ? -1.042 0.884 -1.722 1.00 96.50 354 LEU A C 1
ATOM 2789 O O . LEU A 1 354 ? -0.755 1.769 -0.928 1.00 96.50 354 LEU A O 1
ATOM 2793 N N . SER A 1 355 ? -2.228 0.273 -1.718 1.00 97.69 355 SER A N 1
ATOM 2794 C CA . SER A 1 355 ? -3.251 0.562 -0.715 1.00 97.69 355 SER A CA 1
ATOM 2795 C C . SER A 1 355 ? -2.751 0.252 0.697 1.00 97.69 355 SER A C 1
ATOM 2797 O O . SER A 1 355 ? -2.936 1.071 1.590 1.00 97.69 355 SER A O 1
ATOM 2799 N N . GLU A 1 356 ? -2.066 -0.876 0.901 1.00 98.00 356 GLU A N 1
ATOM 2800 C CA . GLU A 1 356 ? -1.423 -1.222 2.175 1.00 98.00 356 GLU A CA 1
ATOM 2801 C C . GLU A 1 356 ? -0.416 -0.151 2.609 1.00 98.00 356 GLU A C 1
ATOM 2803 O O . GLU A 1 356 ? -0.445 0.285 3.758 1.00 98.00 356 GLU A O 1
ATOM 2808 N N . LEU A 1 357 ? 0.434 0.313 1.686 1.00 98.06 357 LEU A N 1
ATOM 2809 C CA . LEU A 1 357 ? 1.407 1.374 1.941 1.00 98.06 357 LEU A CA 1
ATOM 2810 C C . LEU A 1 357 ? 0.718 2.693 2.308 1.00 98.06 357 LEU A C 1
ATOM 2812 O O . LEU A 1 357 ? 1.089 3.311 3.300 1.00 98.06 357 LEU A O 1
ATOM 2816 N N . CYS A 1 358 ? -0.309 3.105 1.560 1.00 98.44 358 CYS A N 1
ATOM 2817 C CA . CYS A 1 358 ? -1.070 4.316 1.861 1.00 98.44 358 CYS A CA 1
ATOM 2818 C C . CYS A 1 358 ? -1.713 4.248 3.248 1.00 98.44 358 CYS A C 1
ATOM 2820 O O . CYS A 1 358 ? -1.623 5.211 3.999 1.00 98.44 358 CYS A O 1
ATOM 2822 N N . HIS A 1 359 ? -2.312 3.113 3.616 1.00 98.25 359 HIS A N 1
ATOM 2823 C CA . HIS A 1 359 ? -2.910 2.943 4.940 1.00 98.25 359 HIS A CA 1
ATOM 2824 C C . HIS A 1 359 ? -1.855 2.839 6.048 1.00 98.25 359 HIS A C 1
ATOM 2826 O O . HIS A 1 359 ? -2.078 3.371 7.129 1.00 98.25 359 HIS A O 1
ATOM 2832 N N . THR A 1 360 ? -0.693 2.237 5.777 1.00 97.56 360 THR A N 1
ATOM 2833 C CA . THR A 1 360 ? 0.459 2.238 6.695 1.00 97.56 360 THR A CA 1
ATOM 2834 C C . THR A 1 360 ? 0.936 3.669 6.958 1.00 97.56 360 THR A C 1
ATOM 2836 O O . THR A 1 360 ? 1.180 4.018 8.110 1.00 97.56 360 THR A O 1
ATOM 2839 N N . ILE A 1 361 ? 1.016 4.506 5.910 1.00 97.31 361 ILE A N 1
ATOM 2840 C CA . ILE A 1 361 ? 1.412 5.922 6.002 1.00 97.31 361 ILE A CA 1
ATOM 2841 C C . ILE A 1 361 ? 0.360 6.742 6.769 1.00 97.31 361 ILE A C 1
ATOM 2843 O O . ILE A 1 361 ? 0.669 7.460 7.714 1.00 97.31 361 ILE A O 1
ATOM 2847 N N . LEU A 1 362 ? -0.905 6.592 6.385 1.00 96.50 362 LEU A N 1
ATOM 2848 C CA . LEU A 1 362 ? -2.046 7.300 6.965 1.00 96.50 362 LEU A CA 1
ATOM 2849 C C . LEU A 1 362 ? -2.233 6.999 8.458 1.00 96.50 362 LEU A C 1
ATOM 2851 O O . LEU A 1 362 ? -2.538 7.897 9.234 1.00 96.50 362 LEU A O 1
ATOM 2855 N N . LEU A 1 363 ? -2.050 5.741 8.859 1.00 95.56 363 LEU A N 1
ATOM 2856 C CA . LEU A 1 363 ? -2.212 5.297 10.244 1.00 95.56 363 LEU A CA 1
ATOM 2857 C C . LEU A 1 363 ? -0.904 5.295 11.035 1.00 95.56 363 LEU A C 1
ATOM 2859 O O . LEU A 1 363 ? -0.913 4.931 12.201 1.00 95.56 363 LEU A O 1
ATOM 2863 N N . GLN A 1 364 ? 0.221 5.658 10.421 1.00 94.56 364 GLN A N 1
ATOM 2864 C CA . GLN A 1 364 ? 1.517 5.724 11.094 1.00 94.56 364 GLN A CA 1
ATOM 2865 C C . GLN A 1 364 ? 1.979 4.420 11.767 1.00 94.56 364 GLN A C 1
ATOM 2867 O O . GLN A 1 364 ? 2.690 4.432 12.771 1.00 94.56 364 GLN A O 1
ATOM 2872 N N . THR A 1 365 ? 1.633 3.267 11.178 1.00 94.62 365 THR A N 1
ATOM 2873 C CA . THR A 1 365 ? 1.881 1.943 11.780 1.00 94.62 365 THR A CA 1
ATOM 2874 C C . THR A 1 365 ? 3.275 1.363 11.536 1.00 94.62 365 THR A C 1
ATOM 2876 O O . THR A 1 365 ? 3.553 0.256 11.997 1.00 94.62 365 THR A O 1
ATOM 2879 N N . TRP A 1 366 ? 4.173 2.057 10.830 1.00 93.94 366 TRP A N 1
ATOM 2880 C CA . TRP A 1 366 ? 5.573 1.625 10.662 1.00 93.94 366 TRP A CA 1
ATOM 2881 C C . TRP A 1 366 ? 6.398 1.855 11.917 1.00 93.94 366 TRP A C 1
ATOM 2883 O O . TRP A 1 366 ? 6.094 2.766 12.661 1.00 93.94 366 TRP A O 1
ATOM 2893 N N . GLU A 1 367 ? 7.459 1.085 12.155 1.00 90.50 367 GLU A N 1
ATOM 2894 C CA . GLU A 1 367 ? 8.386 1.356 13.265 1.00 90.50 367 GLU A CA 1
ATOM 2895 C C . GLU A 1 367 ? 9.315 2.525 12.900 1.00 90.50 367 GLU A C 1
ATOM 2897 O O . GLU A 1 367 ? 9.948 2.500 11.851 1.00 90.50 367 GLU A O 1
ATOM 2902 N N . ASP A 1 368 ? 9.450 3.550 13.750 1.00 86.19 368 ASP A N 1
ATOM 2903 C CA . ASP A 1 368 ? 10.288 4.730 13.432 1.00 86.19 368 ASP A CA 1
ATOM 2904 C C . ASP A 1 368 ? 11.794 4.489 13.659 1.00 86.19 368 ASP A C 1
ATOM 2906 O O . ASP A 1 368 ? 12.588 5.406 13.853 1.00 86.19 368 ASP A O 1
ATOM 2910 N N . ARG A 1 369 ? 12.194 3.215 13.665 1.00 88.56 369 ARG A N 1
ATOM 2911 C CA . ARG A 1 369 ? 13.567 2.764 13.855 1.00 88.56 369 ARG A CA 1
ATOM 2912 C C . ARG A 1 369 ? 14.025 2.027 12.599 1.00 88.56 369 ARG A C 1
ATOM 2914 O O . ARG A 1 369 ? 13.328 1.108 12.164 1.00 88.56 369 ARG A O 1
ATOM 2921 N N . PRO A 1 370 ? 15.208 2.360 12.053 1.00 89.44 370 PRO A N 1
ATOM 2922 C CA . PRO A 1 370 ? 15.770 1.628 10.930 1.00 89.44 370 PRO A CA 1
ATOM 2923 C C . PRO A 1 370 ? 15.904 0.130 11.218 1.00 89.44 370 PRO A C 1
ATOM 2925 O O . PRO A 1 370 ? 16.279 -0.287 12.316 1.00 89.44 370 PRO A O 1
ATOM 2928 N N . GLY A 1 371 ? 15.637 -0.686 10.203 1.00 87.81 371 GLY A N 1
ATOM 2929 C CA . GLY A 1 371 ? 15.746 -2.137 10.271 1.00 87.81 371 GLY A CA 1
ATOM 2930 C C . GLY A 1 371 ? 16.027 -2.760 8.907 1.00 87.81 371 GLY A C 1
ATOM 2931 O O . GLY A 1 371 ? 16.023 -2.087 7.878 1.00 87.81 371 GLY A O 1
ATOM 2932 N N . GLN A 1 372 ? 16.236 -4.079 8.884 1.00 83.62 372 GLN A N 1
ATOM 2933 C CA . GLN A 1 372 ? 16.594 -4.821 7.665 1.00 83.62 372 GLN A CA 1
ATOM 2934 C C . GLN A 1 372 ? 15.622 -4.591 6.492 1.00 83.62 372 GLN A C 1
ATOM 2936 O O . GLN A 1 372 ? 16.029 -4.621 5.333 1.00 83.62 372 GLN A O 1
ATOM 2941 N N . HIS A 1 373 ? 14.337 -4.385 6.785 1.00 86.75 373 HIS A N 1
ATOM 2942 C CA . HIS A 1 373 ? 13.277 -4.215 5.788 1.00 86.75 373 HIS A CA 1
ATOM 2943 C C . HIS A 1 373 ? 12.658 -2.810 5.804 1.00 86.75 373 HIS A C 1
ATOM 2945 O O . HIS A 1 373 ? 11.612 -2.579 5.192 1.00 86.75 373 HIS A O 1
ATOM 2951 N N . LEU A 1 374 ? 13.310 -1.879 6.503 1.00 90.25 374 LEU A N 1
ATOM 2952 C CA . LEU A 1 374 ? 12.870 -0.506 6.678 1.00 90.25 374 LEU A CA 1
ATOM 2953 C C . LEU A 1 374 ? 14.102 0.402 6.810 1.00 90.25 374 LEU A C 1
ATOM 2955 O O . LEU A 1 374 ? 14.572 0.682 7.910 1.00 90.25 374 LEU A O 1
ATOM 2959 N N . SER A 1 375 ? 14.683 0.790 5.673 1.00 91.25 375 SER A N 1
ATOM 2960 C CA . SER A 1 375 ? 15.880 1.641 5.641 1.00 91.25 375 SER A CA 1
ATOM 2961 C C . SER A 1 375 ? 15.570 3.076 6.097 1.00 91.25 375 SER A C 1
ATOM 2963 O O . SER A 1 375 ? 14.419 3.499 5.973 1.00 91.25 375 SER A O 1
ATOM 2965 N N . PRO A 1 376 ? 16.573 3.856 6.549 1.00 93.00 376 PRO A N 1
ATOM 2966 C CA . PRO A 1 376 ? 16.384 5.271 6.888 1.00 93.00 376 PRO A CA 1
ATOM 2967 C C . PRO A 1 376 ? 15.702 6.059 5.762 1.00 93.00 376 PRO A C 1
ATOM 2969 O O . PRO A 1 376 ? 14.649 6.648 5.973 1.00 93.00 376 PRO A O 1
ATOM 2972 N N . ALA A 1 377 ? 16.190 5.917 4.525 1.00 92.00 377 ALA A N 1
ATOM 2973 C CA . ALA A 1 377 ? 15.584 6.554 3.357 1.00 92.00 377 ALA A CA 1
ATOM 2974 C C . ALA A 1 377 ? 14.117 6.143 3.126 1.00 92.00 377 ALA A C 1
ATOM 2976 O O . ALA A 1 377 ? 13.318 6.934 2.638 1.00 92.00 377 ALA A O 1
ATOM 2977 N N . CYS A 1 378 ? 13.732 4.906 3.459 1.00 93.19 378 CYS A N 1
ATOM 2978 C CA . CYS A 1 378 ? 12.335 4.484 3.371 1.00 93.19 378 CYS A CA 1
ATOM 2979 C C . CYS A 1 378 ? 11.470 5.162 4.440 1.00 93.19 378 CYS A C 1
ATOM 2981 O O . CYS A 1 378 ? 10.330 5.528 4.155 1.00 93.19 378 CYS A O 1
ATOM 2983 N N . ILE A 1 379 ? 11.996 5.310 5.657 1.00 94.38 379 ILE A N 1
ATOM 2984 C CA . ILE A 1 379 ? 11.323 6.023 6.746 1.00 94.38 379 ILE A CA 1
ATOM 2985 C C . ILE A 1 379 ? 11.119 7.485 6.345 1.00 94.38 379 ILE A C 1
ATOM 2987 O O . ILE A 1 379 ? 10.001 7.983 6.445 1.00 94.38 379 ILE A O 1
ATOM 2991 N N . ASP A 1 380 ? 12.148 8.135 5.803 1.00 94.50 380 ASP A N 1
ATOM 2992 C CA . ASP A 1 380 ? 12.072 9.533 5.373 1.00 94.50 380 ASP A CA 1
ATOM 2993 C C . ASP A 1 380 ? 11.046 9.741 4.255 1.00 94.50 380 ASP A C 1
ATOM 2995 O O . ASP A 1 380 ? 10.270 10.693 4.303 1.00 94.50 380 ASP A O 1
ATOM 2999 N N . LEU A 1 381 ? 10.955 8.810 3.296 1.00 95.12 381 LEU A N 1
ATOM 3000 C CA . LEU A 1 381 ? 9.909 8.836 2.269 1.00 95.12 381 LEU A CA 1
ATOM 3001 C C . LEU A 1 381 ? 8.500 8.727 2.861 1.00 95.12 381 LEU A C 1
ATOM 3003 O O . LEU A 1 381 ? 7.603 9.456 2.445 1.00 95.12 381 LEU A O 1
ATOM 3007 N N . MET A 1 382 ? 8.283 7.821 3.818 1.00 95.62 382 MET A N 1
ATOM 3008 C CA . MET A 1 382 ? 6.970 7.662 4.453 1.00 95.62 382 MET A CA 1
ATOM 3009 C C . MET A 1 382 ? 6.612 8.871 5.325 1.00 95.62 382 MET A C 1
ATOM 3011 O O . MET A 1 382 ? 5.470 9.325 5.280 1.00 95.62 382 MET A O 1
ATOM 3015 N N . ARG A 1 383 ? 7.581 9.442 6.054 1.00 95.19 383 ARG A N 1
ATOM 3016 C CA . ARG A 1 383 ? 7.408 10.693 6.811 1.00 95.19 383 ARG A CA 1
ATOM 3017 C C . ARG A 1 383 ? 7.049 11.851 5.883 1.00 95.19 383 ARG A C 1
ATOM 3019 O O . ARG A 1 383 ? 6.052 12.520 6.119 1.00 95.19 383 ARG A O 1
ATOM 3026 N N . ALA A 1 384 ? 7.794 12.037 4.794 1.00 95.19 384 ALA A N 1
ATOM 3027 C CA . ALA A 1 384 ? 7.517 13.075 3.801 1.00 95.19 384 ALA A CA 1
ATOM 3028 C C . ALA A 1 384 ? 6.146 12.898 3.127 1.00 95.19 384 ALA A C 1
ATOM 3030 O O . ALA A 1 384 ? 5.489 13.880 2.794 1.00 95.19 384 ALA A O 1
ATOM 3031 N N . ALA A 1 385 ? 5.700 11.652 2.944 1.00 97.25 385 ALA A N 1
ATOM 3032 C CA . ALA A 1 385 ? 4.389 11.345 2.386 1.00 97.25 385 ALA A CA 1
ATOM 3033 C C . ALA A 1 385 ? 3.238 11.438 3.401 1.00 97.25 385 ALA A C 1
ATOM 3035 O O . ALA A 1 385 ? 2.082 11.364 2.992 1.00 97.25 385 ALA A O 1
ATOM 3036 N N . THR A 1 386 ? 3.518 11.592 4.697 1.00 97.19 386 THR A N 1
ATOM 3037 C CA . THR A 1 386 ? 2.487 11.684 5.736 1.00 97.19 386 THR A CA 1
ATOM 3038 C C . THR A 1 386 ? 1.743 13.021 5.627 1.00 97.19 386 THR A C 1
ATOM 3040 O O . THR A 1 386 ? 2.381 14.075 5.672 1.00 97.19 386 THR A O 1
ATOM 3043 N N . PRO A 1 387 ? 0.403 13.021 5.494 1.00 96.62 387 PRO A N 1
ATOM 3044 C CA . PRO A 1 387 ? -0.381 14.253 5.472 1.00 96.62 387 PRO A CA 1
ATOM 3045 C C . PRO A 1 387 ? -0.156 15.114 6.723 1.00 96.62 387 PRO A C 1
ATOM 3047 O O . PRO A 1 387 ? -0.184 14.614 7.846 1.00 96.62 387 PRO A O 1
ATOM 3050 N N . LYS A 1 388 ? 0.044 16.423 6.524 1.00 94.38 388 LYS A N 1
ATOM 3051 C CA . LYS A 1 388 ? 0.400 17.384 7.587 1.00 94.38 388 LYS A CA 1
ATOM 3052 C C . LYS A 1 388 ? -0.690 17.584 8.644 1.00 94.38 388 LYS A C 1
ATOM 3054 O O . LYS A 1 388 ? -0.412 18.084 9.724 1.00 94.38 388 LYS A O 1
ATOM 3059 N N . ASP A 1 389 ? -1.929 17.247 8.312 1.00 94.19 389 ASP A N 1
ATOM 3060 C CA . ASP A 1 389 ? -3.105 17.393 9.169 1.00 94.19 389 ASP A CA 1
ATOM 3061 C C . ASP A 1 389 ? -3.351 16.170 10.075 1.00 94.19 389 ASP A C 1
ATOM 3063 O O . ASP A 1 389 ? -4.373 16.098 10.765 1.00 94.19 389 ASP A O 1
ATOM 3067 N N . ILE A 1 390 ? -2.459 15.178 10.026 1.00 91.88 390 ILE A N 1
ATOM 3068 C CA . ILE A 1 390 ? -2.446 14.029 10.928 1.00 91.88 390 ILE A CA 1
ATOM 3069 C C . ILE A 1 390 ? -1.509 14.356 12.084 1.00 91.88 390 ILE A C 1
ATOM 3071 O O . ILE A 1 390 ? -0.385 14.808 11.873 1.00 91.88 390 ILE A O 1
ATOM 3075 N N . ALA A 1 391 ? -1.980 14.118 13.309 1.00 85.94 391 ALA A N 1
ATOM 3076 C CA . ALA A 1 391 ? -1.179 14.322 14.505 1.00 85.94 391 ALA A CA 1
ATOM 3077 C C . ALA A 1 391 ? 0.116 13.494 14.467 1.00 85.94 391 ALA A C 1
ATOM 3079 O O . ALA A 1 391 ? 0.206 12.458 13.801 1.00 85.94 391 ALA A O 1
ATOM 3080 N N . VAL A 1 392 ? 1.123 13.957 15.207 1.00 79.56 392 VAL A N 1
ATOM 3081 C CA . VAL A 1 392 ? 2.369 13.211 15.375 1.00 79.56 392 VAL A CA 1
ATOM 3082 C C . VAL A 1 392 ? 2.070 11.854 16.013 1.00 79.56 392 VAL A C 1
ATOM 3084 O O . VAL A 1 392 ? 1.202 11.717 16.877 1.00 79.56 392 VAL A O 1
ATOM 3087 N N . LYS A 1 393 ? 2.803 10.855 15.539 1.00 77.00 393 LYS A N 1
ATOM 3088 C CA . LYS A 1 393 ? 2.699 9.447 15.895 1.00 77.00 393 LYS A CA 1
ATOM 3089 C C . LYS A 1 393 ? 2.727 9.211 17.407 1.00 77.00 393 LYS A C 1
ATOM 3091 O O . LYS A 1 393 ? 3.686 9.595 18.066 1.00 77.00 393 LYS A O 1
ATOM 3096 N N . LYS A 1 394 ? 1.704 8.518 17.923 1.00 71.94 394 LYS A N 1
ATOM 3097 C CA . LYS A 1 394 ? 1.500 8.243 19.363 1.00 71.94 394 LYS A CA 1
ATOM 3098 C C . LYS A 1 394 ? 1.830 6.816 19.818 1.00 71.94 394 LYS A C 1
ATOM 3100 O O . LYS A 1 394 ? 1.692 6.484 20.988 1.00 71.94 394 LYS A O 1
ATOM 3105 N N . PHE A 1 395 ? 2.211 5.935 18.900 1.00 82.75 395 PHE A N 1
ATOM 3106 C CA . PHE A 1 395 ? 2.521 4.535 19.202 1.00 82.75 395 PHE A CA 1
ATOM 3107 C C . PHE A 1 395 ? 3.691 4.055 18.353 1.00 82.75 395 PHE A C 1
ATOM 3109 O O . PHE A 1 395 ? 3.971 4.643 17.315 1.00 82.75 395 PHE A O 1
ATOM 3116 N N . LYS A 1 396 ? 4.397 2.999 18.764 1.00 85.75 396 LYS A N 1
ATOM 3117 C CA . LYS A 1 396 ? 5.647 2.563 18.118 1.00 85.75 396 LYS A CA 1
ATOM 3118 C C . LYS A 1 396 ? 5.458 2.131 16.668 1.00 85.75 396 LYS A C 1
ATOM 3120 O O . LYS A 1 396 ? 6.318 2.434 15.835 1.00 85.75 396 LYS A O 1
ATOM 3125 N N . GLY A 1 397 ? 4.353 1.446 16.380 1.00 89.38 397 GLY A N 1
ATOM 3126 C CA . GLY A 1 397 ? 4.046 0.850 15.086 1.00 89.38 397 GLY A CA 1
ATOM 3127 C C . GLY A 1 397 ? 4.662 -0.541 14.927 1.00 89.38 397 GLY A C 1
ATOM 3128 O O . GLY A 1 397 ? 5.822 -0.785 15.273 1.00 89.38 397 GLY A O 1
ATOM 3129 N N . LEU A 1 398 ? 3.881 -1.479 14.388 1.00 93.44 398 LEU A N 1
ATOM 3130 C CA . LEU A 1 398 ? 4.265 -2.889 14.258 1.00 93.44 398 LEU A CA 1
ATOM 3131 C C . LEU A 1 398 ? 4.751 -3.271 12.849 1.00 93.44 398 LEU A C 1
ATOM 3133 O O . LEU A 1 398 ? 5.280 -4.371 12.651 1.00 93.44 398 LEU A O 1
ATOM 3137 N N . ASN A 1 399 ? 4.617 -2.386 11.857 1.00 95.06 399 ASN A N 1
ATOM 3138 C CA . ASN A 1 399 ? 5.137 -2.599 10.507 1.00 95.06 399 ASN A CA 1
ATOM 3139 C C . ASN A 1 399 ? 6.661 -2.373 10.463 1.00 95.06 399 ASN A C 1
ATOM 3141 O O . ASN A 1 399 ? 7.149 -1.271 10.226 1.00 95.06 399 ASN A O 1
ATOM 3145 N N . ARG A 1 400 ? 7.430 -3.455 10.638 1.00 92.44 400 ARG A N 1
ATOM 3146 C CA . ARG A 1 400 ? 8.909 -3.463 10.531 1.00 92.44 400 ARG A CA 1
ATOM 3147 C C . ARG A 1 400 ? 9.459 -3.624 9.114 1.00 92.44 400 ARG A C 1
ATOM 3149 O O . ARG A 1 400 ? 10.669 -3.706 8.910 1.00 92.44 400 ARG A O 1
ATOM 3156 N N . ALA A 1 401 ? 8.567 -3.753 8.143 1.00 91.19 401 ALA A N 1
ATOM 3157 C CA . ALA A 1 401 ? 8.899 -3.895 6.741 1.00 91.19 401 ALA A CA 1
ATOM 3158 C C . ALA A 1 401 ? 7.993 -2.968 5.939 1.00 91.19 401 ALA A C 1
ATOM 3160 O O . ALA A 1 401 ? 6.774 -3.025 6.097 1.00 91.19 401 ALA A O 1
ATOM 3161 N N . SER A 1 402 ? 8.584 -2.146 5.076 1.00 92.38 402 SER A N 1
ATOM 3162 C CA . SER A 1 402 ? 7.809 -1.328 4.144 1.00 92.38 402 SER A CA 1
ATOM 3163 C C . SER A 1 402 ? 7.504 -2.105 2.874 1.00 92.38 402 SER A C 1
ATOM 3165 O O . SER A 1 402 ? 8.347 -2.844 2.353 1.00 9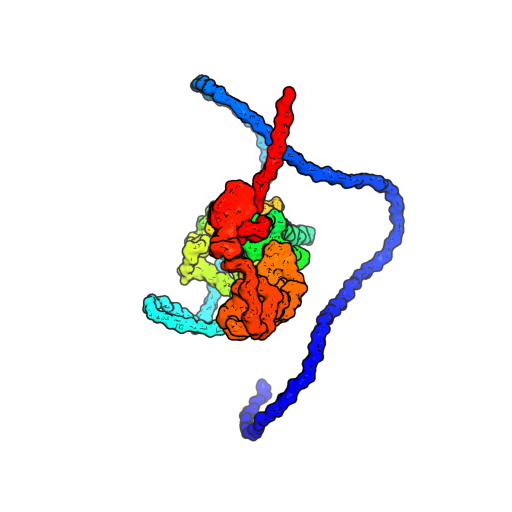2.38 402 SER A O 1
ATOM 3167 N N . GLN A 1 403 ? 6.314 -1.884 2.319 1.00 92.94 403 GLN A N 1
ATOM 3168 C CA . GLN A 1 403 ? 5.946 -2.407 1.011 1.00 92.94 403 GLN A CA 1
ATOM 3169 C C . GLN A 1 403 ? 6.909 -1.888 -0.060 1.00 92.94 403 GLN A C 1
ATOM 3171 O O . GLN A 1 403 ? 7.245 -2.667 -0.945 1.00 92.94 403 GLN A O 1
ATOM 3176 N N . LEU A 1 404 ? 7.454 -0.667 0.072 1.00 91.19 404 LEU A N 1
ATOM 3177 C CA . LEU A 1 404 ? 8.438 -0.077 -0.851 1.00 91.19 404 LEU A CA 1
ATOM 3178 C C . LEU A 1 404 ? 9.710 -0.919 -1.020 1.00 91.19 404 LEU A C 1
ATOM 3180 O O . LEU A 1 404 ? 10.350 -0.861 -2.070 1.00 91.19 404 LEU A O 1
ATOM 3184 N N . GLN A 1 405 ? 10.069 -1.716 -0.011 1.00 87.88 405 GLN A N 1
ATOM 3185 C CA . GLN A 1 405 ? 11.230 -2.614 -0.024 1.00 87.88 405 GLN A CA 1
ATOM 3186 C C . GLN A 1 405 ? 10.882 -4.027 -0.517 1.00 87.88 405 GLN A C 1
ATOM 3188 O O . GLN A 1 405 ? 11.764 -4.859 -0.735 1.00 87.88 405 GLN A O 1
ATOM 3193 N N . GLN A 1 406 ? 9.599 -4.312 -0.743 1.00 84.88 406 GLN A N 1
ATOM 3194 C CA . GLN A 1 406 ? 9.160 -5.577 -1.309 1.00 84.88 406 GLN A CA 1
ATOM 3195 C C . GLN A 1 406 ? 9.314 -5.563 -2.830 1.00 84.88 406 GLN A C 1
ATOM 3197 O O . GLN A 1 406 ? 9.102 -4.554 -3.510 1.00 84.88 406 GLN A O 1
ATOM 3202 N N . ALA A 1 407 ? 9.669 -6.719 -3.386 1.00 76.94 407 ALA A N 1
ATOM 3203 C CA . ALA A 1 407 ? 9.640 -6.900 -4.823 1.00 76.94 407 ALA A CA 1
ATOM 3204 C C . ALA A 1 407 ? 8.180 -6.894 -5.280 1.00 76.94 407 ALA A C 1
ATOM 3206 O O . ALA A 1 407 ? 7.436 -7.842 -5.020 1.00 76.94 407 ALA A O 1
ATOM 3207 N N . LEU A 1 408 ? 7.783 -5.869 -6.031 1.00 73.44 408 LEU A N 1
ATOM 3208 C CA . LEU A 1 408 ? 6.606 -5.999 -6.871 1.00 73.44 408 LEU A CA 1
ATOM 3209 C C . LEU A 1 408 ? 6.907 -7.180 -7.800 1.00 73.44 408 LEU A C 1
ATOM 3211 O O . LEU A 1 408 ? 7.895 -7.170 -8.521 1.00 73.44 408 LEU A O 1
ATOM 3215 N N . SER A 1 409 ? 6.112 -8.248 -7.786 1.00 52.69 409 SER A N 1
ATOM 3216 C CA . SER A 1 409 ? 6.193 -9.281 -8.826 1.00 52.69 409 SER A CA 1
ATOM 3217 C C . SER A 1 409 ? 4.791 -9.661 -9.294 1.00 52.69 409 SER A C 1
ATOM 3219 O O . SER A 1 409 ? 3.947 -10.102 -8.523 1.00 52.69 409 SER A O 1
ATOM 3221 N N . ALA A 1 410 ? 4.534 -9.467 -10.584 1.00 50.34 410 ALA A N 1
ATOM 3222 C CA . ALA A 1 410 ? 3.331 -9.928 -11.259 1.00 50.34 410 ALA A CA 1
ATOM 3223 C C . ALA A 1 410 ? 3.800 -10.605 -12.547 1.00 50.34 410 ALA A C 1
ATOM 3225 O O . ALA A 1 410 ? 4.045 -9.916 -13.533 1.00 50.34 410 ALA A O 1
ATOM 3226 N N . PRO A 1 411 ? 4.065 -11.919 -12.555 1.00 50.06 411 PRO A N 1
ATOM 3227 C CA . PRO A 1 411 ? 4.531 -12.584 -13.762 1.00 50.06 411 PRO A CA 1
ATOM 3228 C C . PRO A 1 411 ? 3.407 -12.590 -14.807 1.00 50.06 411 PRO A C 1
ATOM 3230 O O . PRO A 1 411 ? 2.569 -13.485 -14.813 1.00 50.06 411 PRO A O 1
ATOM 3233 N N . ARG A 1 412 ? 3.385 -11.606 -15.710 1.00 50.94 412 ARG A N 1
ATOM 3234 C CA . ARG A 1 412 ? 2.571 -11.670 -16.926 1.00 50.94 412 ARG A CA 1
ATOM 3235 C C . ARG A 1 412 ? 3.417 -12.334 -18.004 1.00 50.94 412 ARG A C 1
ATOM 3237 O O . ARG A 1 412 ? 4.508 -11.857 -18.307 1.00 50.94 412 ARG A O 1
ATOM 3244 N N . LYS A 1 413 ? 2.936 -13.457 -18.542 1.00 56.06 413 LYS A N 1
ATOM 3245 C CA . LYS A 1 413 ? 3.527 -14.117 -19.712 1.00 56.06 413 LYS A CA 1
ATOM 3246 C C . LYS A 1 413 ? 2.720 -13.722 -20.938 1.00 56.06 413 LYS A C 1
ATOM 3248 O O . LYS A 1 413 ? 1.541 -14.050 -21.024 1.00 56.06 413 LYS A O 1
ATOM 3253 N N . GLY A 1 414 ? 3.340 -13.006 -21.867 1.00 60.06 414 GLY A N 1
ATOM 3254 C CA . GLY A 1 414 ? 2.730 -12.681 -23.158 1.00 60.06 414 GLY A CA 1
ATOM 3255 C C . GLY A 1 414 ? 3.189 -13.637 -24.241 1.00 60.06 414 GLY A C 1
ATOM 3256 O O . GLY A 1 414 ? 4.247 -14.251 -24.121 1.00 60.06 414 GLY A O 1
ATOM 3257 N N . ARG A 1 415 ? 2.398 -13.750 -25.312 1.00 64.56 415 ARG A N 1
ATOM 3258 C CA . ARG A 1 415 ? 2.837 -14.402 -26.558 1.00 64.56 415 ARG A CA 1
ATOM 3259 C C . ARG A 1 415 ? 3.660 -13.465 -27.441 1.00 64.56 415 ARG A C 1
ATOM 3261 O O . ARG A 1 415 ? 4.467 -13.942 -28.229 1.00 64.56 415 ARG A O 1
ATOM 3268 N N . PHE A 1 416 ? 3.459 -12.156 -27.298 1.00 73.50 416 PHE A N 1
ATOM 3269 C CA . PHE A 1 416 ? 4.094 -11.135 -28.120 1.00 73.50 416 PHE A CA 1
ATOM 3270 C C . PHE A 1 416 ? 4.678 -10.024 -27.254 1.00 73.50 416 PHE A C 1
ATOM 3272 O O . PHE A 1 416 ? 4.154 -9.721 -26.183 1.00 73.50 416 PHE A O 1
ATOM 3279 N N . CYS A 1 417 ? 5.745 -9.404 -27.748 1.00 74.12 417 CYS A N 1
ATOM 3280 C CA . CYS A 1 417 ? 6.241 -8.144 -27.218 1.00 74.12 417 CYS A CA 1
ATOM 3281 C C . CYS A 1 417 ? 5.251 -7.013 -27.552 1.00 74.12 417 CYS A C 1
ATOM 3283 O O . CYS A 1 417 ? 5.048 -6.720 -28.720 1.00 74.12 417 CYS A O 1
ATOM 3285 N N . ASP A 1 418 ? 4.683 -6.310 -26.585 1.00 76.62 418 ASP A N 1
ATOM 3286 C CA . ASP A 1 418 ? 3.760 -5.200 -26.814 1.00 76.62 418 ASP A CA 1
ATOM 3287 C C . ASP A 1 418 ? 4.407 -4.027 -27.555 1.00 76.62 418 ASP A C 1
ATOM 3289 O O . ASP A 1 418 ? 3.722 -3.357 -28.326 1.00 76.62 418 ASP A O 1
ATOM 3293 N N . ASN A 1 419 ? 5.719 -3.826 -27.383 1.00 79.62 419 ASN A N 1
ATOM 3294 C CA . ASN A 1 419 ? 6.466 -2.781 -28.080 1.00 79.62 419 ASN A CA 1
ATOM 3295 C C . ASN A 1 419 ? 6.809 -3.186 -29.528 1.00 79.62 419 ASN A C 1
ATOM 3297 O O . ASN A 1 419 ? 6.407 -2.525 -30.474 1.00 79.62 419 ASN A O 1
ATOM 3301 N N . CYS A 1 420 ? 7.515 -4.305 -29.726 1.00 81.00 420 CYS A N 1
ATOM 3302 C CA . CYS A 1 420 ? 8.022 -4.689 -31.052 1.00 81.00 420 CYS A CA 1
ATOM 3303 C C . CYS A 1 420 ? 7.265 -5.837 -31.740 1.00 81.00 420 CYS A C 1
ATOM 3305 O O . CYS A 1 420 ? 7.718 -6.335 -32.765 1.00 81.00 420 CYS A O 1
ATOM 3307 N N . LYS A 1 421 ? 6.160 -6.309 -31.155 1.00 82.81 421 LYS A N 1
ATOM 3308 C CA . LYS A 1 421 ? 5.289 -7.405 -31.634 1.00 82.81 421 LYS A CA 1
ATOM 3309 C C . LYS A 1 421 ? 5.985 -8.751 -31.898 1.00 82.81 421 LYS A C 1
ATOM 3311 O O . LYS A 1 421 ? 5.380 -9.670 -32.435 1.00 82.81 421 LYS A O 1
ATOM 3316 N N . ARG A 1 422 ? 7.240 -8.913 -31.463 1.00 75.56 422 ARG A N 1
ATOM 3317 C CA . ARG A 1 422 ? 8.036 -10.148 -31.586 1.00 75.56 422 ARG A CA 1
ATOM 3318 C C . ARG A 1 422 ? 7.404 -11.326 -30.834 1.00 75.56 422 ARG A C 1
ATOM 3320 O O . ARG A 1 422 ? 6.971 -11.146 -29.701 1.00 75.56 422 ARG A O 1
ATOM 3327 N N . GLN A 1 423 ? 7.453 -12.517 -31.439 1.00 71.06 423 GLN A N 1
ATOM 3328 C CA . GLN A 1 423 ? 6.834 -13.758 -30.941 1.00 71.06 423 GLN A CA 1
ATOM 3329 C C . GLN A 1 423 ? 7.824 -14.814 -30.377 1.00 71.06 423 GLN A C 1
ATOM 3331 O O . GLN A 1 423 ? 7.391 -15.758 -29.728 1.00 71.06 423 GLN A O 1
ATOM 3336 N N . ASP A 1 424 ? 9.146 -14.678 -30.580 1.00 57.41 424 ASP A N 1
ATOM 3337 C CA . ASP A 1 424 ? 10.148 -15.715 -30.209 1.00 57.41 424 ASP A CA 1
ATOM 3338 C C . ASP A 1 424 ? 10.142 -16.113 -28.713 1.00 57.41 424 ASP A C 1
ATOM 3340 O O . ASP A 1 424 ? 9.959 -15.247 -27.866 1.00 57.41 424 ASP A O 1
ATOM 3344 N N . PRO A 1 425 ? 10.475 -17.357 -28.324 1.00 52.09 425 PRO A N 1
ATOM 3345 C CA . PRO A 1 425 ? 10.727 -17.676 -26.918 1.00 52.09 425 PRO A CA 1
ATOM 3346 C C . PRO A 1 425 ? 12.088 -17.074 -26.502 1.00 52.09 425 PRO A C 1
ATOM 3348 O O . PRO A 1 425 ? 13.065 -17.194 -27.245 1.00 52.09 425 PRO A O 1
ATOM 3351 N N . PRO A 1 426 ? 12.177 -16.371 -25.359 1.00 51.84 426 PRO A N 1
ATOM 3352 C CA . PRO A 1 426 ? 11.976 -16.951 -24.035 1.00 51.84 426 PRO A CA 1
ATOM 3353 C C . PRO A 1 426 ? 10.843 -16.253 -23.278 1.00 51.84 426 PRO A C 1
ATOM 3355 O O . PRO A 1 426 ? 10.398 -15.187 -23.680 1.00 51.84 426 PRO A O 1
ATOM 3358 N N . GLN A 1 427 ? 10.377 -16.865 -22.186 1.00 54.25 427 GLN A N 1
ATOM 3359 C CA . GLN A 1 427 ? 9.297 -16.367 -21.323 1.00 54.25 427 GLN A CA 1
ATOM 3360 C C . GLN A 1 427 ? 9.340 -14.834 -21.172 1.00 54.25 427 GLN A C 1
ATOM 3362 O O . GLN A 1 427 ? 10.152 -14.308 -20.412 1.00 54.25 427 GLN A O 1
ATOM 3367 N N . TYR A 1 428 ? 8.484 -14.121 -21.912 1.00 55.91 428 TYR A N 1
ATOM 3368 C CA . TYR A 1 428 ? 8.362 -12.677 -21.781 1.00 55.91 428 TYR A CA 1
ATOM 3369 C C . TYR A 1 428 ? 7.768 -12.397 -20.410 1.00 55.91 428 TYR A C 1
ATOM 3371 O O . TYR A 1 428 ? 6.641 -12.798 -20.138 1.00 55.91 428 TYR A O 1
ATOM 3379 N N . SER A 1 429 ? 8.546 -11.776 -19.535 1.00 51.56 429 SER A N 1
ATOM 3380 C CA . SER A 1 429 ? 8.053 -11.193 -18.295 1.00 51.56 429 SER A CA 1
ATOM 3381 C C . SER A 1 429 ? 7.888 -9.694 -18.496 1.00 51.56 429 SER A C 1
ATOM 3383 O O . SER A 1 429 ? 8.538 -9.126 -19.372 1.00 51.56 429 SER A O 1
ATOM 3385 N N . ASN A 1 430 ? 7.065 -9.050 -17.670 1.00 52.12 430 ASN A N 1
ATOM 3386 C CA . ASN A 1 430 ? 6.992 -7.590 -17.582 1.00 52.12 430 ASN A CA 1
ATOM 3387 C C . ASN A 1 430 ? 8.389 -6.958 -17.684 1.00 52.12 430 ASN A C 1
ATOM 3389 O O . ASN A 1 430 ? 9.347 -7.513 -17.128 1.00 52.12 430 ASN A O 1
ATOM 3393 N N . ALA A 1 431 ? 8.479 -5.794 -18.342 1.00 46.00 431 ALA A N 1
ATOM 3394 C CA . ALA A 1 431 ? 9.701 -4.982 -18.419 1.00 46.00 431 ALA A CA 1
ATOM 3395 C C . ALA A 1 431 ? 10.407 -4.888 -17.058 1.00 46.00 431 ALA A C 1
ATOM 3397 O O . ALA A 1 431 ? 11.633 -4.921 -16.966 1.00 46.00 431 ALA A O 1
ATOM 3398 N N . ILE A 1 432 ? 9.592 -4.845 -16.003 1.00 46.59 432 ILE A N 1
ATOM 3399 C CA . ILE A 1 432 ? 9.981 -4.923 -14.611 1.00 46.59 432 ILE A CA 1
ATOM 3400 C C . ILE A 1 432 ? 9.080 -5.960 -13.961 1.00 46.59 432 ILE A C 1
ATOM 3402 O O . ILE A 1 432 ? 7.852 -5.828 -13.997 1.00 46.59 432 ILE A O 1
ATOM 3406 N N . ARG A 1 433 ? 9.668 -7.007 -13.362 1.00 39.59 433 ARG A N 1
ATOM 3407 C CA . ARG A 1 433 ? 8.907 -7.919 -12.493 1.00 39.59 433 ARG A CA 1
ATOM 3408 C C . ARG A 1 433 ? 8.115 -7.032 -11.537 1.00 39.59 433 ARG A C 1
ATOM 3410 O O . ARG A 1 433 ? 8.731 -6.228 -10.853 1.00 39.59 433 ARG A O 1
ATOM 3417 N N . GLY A 1 434 ? 6.783 -7.114 -11.579 1.00 39.78 434 GLY A N 1
ATOM 3418 C CA . GLY A 1 434 ? 5.962 -6.391 -10.614 1.00 39.78 434 GLY A CA 1
ATOM 3419 C C . GLY A 1 434 ? 4.677 -5.782 -11.059 1.00 39.78 434 GLY A C 1
ATOM 3420 O O . GLY A 1 434 ? 3.739 -5.848 -10.288 1.00 39.78 434 GLY A O 1
ATOM 3421 N N . LEU A 1 435 ? 4.590 -5.234 -12.262 1.00 48.78 435 LEU A N 1
ATOM 3422 C CA . LEU A 1 435 ? 3.494 -4.313 -12.560 1.00 48.78 435 LEU A CA 1
ATOM 3423 C C . LEU A 1 435 ? 2.562 -4.869 -13.623 1.00 48.78 435 LEU A C 1
ATOM 3425 O O . LEU A 1 435 ? 2.972 -5.058 -14.762 1.00 48.78 435 LEU A O 1
ATOM 3429 N N . ALA A 1 436 ? 1.310 -5.146 -13.255 1.00 37.00 436 ALA A N 1
ATOM 3430 C CA . ALA A 1 436 ? 0.346 -5.837 -14.120 1.00 37.00 436 ALA A CA 1
ATOM 3431 C C . ALA A 1 436 ? -0.047 -5.059 -15.392 1.00 37.00 436 ALA A C 1
ATOM 3433 O O . ALA A 1 436 ? -0.537 -5.652 -16.355 1.00 37.00 436 ALA A O 1
ATOM 3434 N N . PHE A 1 437 ? 0.207 -3.754 -15.406 1.00 48.53 437 PHE A N 1
ATOM 3435 C CA . PHE A 1 437 ? -0.139 -2.819 -16.477 1.00 48.53 437 PHE A CA 1
ATOM 3436 C C . PHE A 1 437 ? 1.062 -2.392 -17.324 1.00 48.53 437 PHE A C 1
ATOM 3438 O O . PHE A 1 437 ? 0.905 -1.581 -18.232 1.00 48.53 437 PHE A O 1
ATOM 3445 N N . GLN A 1 438 ? 2.252 -2.953 -17.087 1.00 55.41 438 GLN A N 1
ATOM 3446 C CA . GLN A 1 438 ? 3.337 -2.770 -18.042 1.00 55.41 438 GLN A CA 1
ATOM 3447 C C . GLN A 1 438 ? 3.144 -3.663 -19.262 1.00 55.41 438 GLN A C 1
ATOM 3449 O O . GLN A 1 438 ? 2.828 -4.851 -19.159 1.00 55.41 438 GLN A O 1
ATOM 3454 N N . THR A 1 439 ? 3.388 -3.044 -20.412 1.00 57.94 439 THR A N 1
ATOM 3455 C CA . THR A 1 439 ? 3.575 -3.694 -21.698 1.00 57.94 439 THR A CA 1
ATOM 3456 C C . THR A 1 439 ? 4.529 -4.878 -21.543 1.00 57.94 439 THR A C 1
ATOM 3458 O O . THR A 1 439 ? 5.624 -4.775 -20.980 1.00 57.94 439 THR A O 1
ATOM 3461 N N . ILE A 1 440 ? 4.102 -6.040 -22.016 1.00 65.75 440 ILE A N 1
ATOM 3462 C CA . ILE A 1 440 ? 4.913 -7.245 -22.051 1.00 65.75 440 ILE A CA 1
ATOM 3463 C C . ILE A 1 440 ? 5.978 -7.004 -23.102 1.00 65.75 440 ILE A C 1
ATOM 3465 O O . ILE A 1 440 ? 5.710 -7.166 -24.278 1.00 65.75 440 ILE A O 1
ATOM 3469 N N . ILE A 1 441 ? 7.177 -6.573 -22.734 1.00 68.19 441 ILE A N 1
ATOM 3470 C CA . ILE A 1 441 ? 8.217 -6.276 -23.721 1.00 68.19 441 ILE A CA 1
ATOM 3471 C C . ILE A 1 441 ? 9.318 -7.330 -23.700 1.00 68.19 441 ILE A C 1
ATOM 3473 O O . ILE A 1 441 ? 9.668 -7.888 -22.664 1.00 68.19 441 ILE A O 1
ATOM 3477 N N . CYS A 1 442 ? 9.890 -7.619 -24.867 1.00 73.06 442 CYS A N 1
ATOM 3478 C CA . CYS A 1 442 ? 11.019 -8.531 -24.962 1.00 73.06 442 CYS A CA 1
ATOM 3479 C C . CYS A 1 442 ? 12.251 -7.952 -24.253 1.00 73.06 442 CYS A C 1
ATOM 3481 O O . CYS A 1 442 ? 12.416 -6.735 -24.178 1.00 73.06 442 CYS A O 1
ATOM 3483 N N . GLN A 1 443 ? 13.155 -8.820 -23.789 1.00 71.88 443 GLN A N 1
ATOM 3484 C CA . GLN A 1 443 ? 14.388 -8.406 -23.109 1.00 71.88 443 GLN A CA 1
ATOM 3485 C C . GLN A 1 443 ? 15.168 -7.306 -23.870 1.00 71.88 443 GLN A C 1
ATOM 3487 O O . GLN A 1 443 ? 15.561 -6.333 -23.232 1.00 71.88 443 GLN A O 1
ATOM 3492 N N . PRO A 1 444 ? 15.337 -7.359 -25.209 1.00 76.62 444 PRO A N 1
ATOM 3493 C CA . PRO A 1 444 ? 15.943 -6.253 -25.957 1.00 76.62 444 PRO A CA 1
ATOM 3494 C C . PRO A 1 444 ? 15.204 -4.912 -25.835 1.00 76.62 444 PRO A C 1
ATOM 3496 O O . PRO A 1 444 ? 15.844 -3.867 -25.745 1.00 76.62 444 PRO A O 1
ATOM 3499 N N . CYS A 1 445 ? 13.868 -4.922 -25.850 1.00 76.56 445 CYS A N 1
ATOM 3500 C CA . CYS A 1 445 ? 13.063 -3.717 -25.650 1.00 76.56 445 CYS A CA 1
ATOM 3501 C C . CYS A 1 445 ? 13.183 -3.199 -24.212 1.00 76.56 445 CYS A C 1
ATOM 3503 O O . CYS A 1 445 ? 13.332 -1.994 -24.040 1.00 76.56 445 CYS A O 1
ATOM 3505 N N . ALA A 1 446 ? 13.185 -4.089 -23.213 1.00 72.38 446 ALA A N 1
ATOM 3506 C CA . ALA A 1 446 ? 13.381 -3.723 -21.810 1.00 72.38 446 ALA A CA 1
ATOM 3507 C C . ALA A 1 446 ? 14.755 -3.092 -21.569 1.00 72.38 446 ALA A C 1
ATOM 3509 O O . ALA A 1 446 ? 14.846 -2.015 -20.992 1.00 72.38 446 ALA A O 1
ATOM 3510 N N . MET A 1 447 ? 15.824 -3.711 -22.078 1.00 70.06 447 MET A N 1
ATOM 3511 C CA . MET A 1 447 ? 17.176 -3.159 -21.969 1.00 70.06 447 MET A CA 1
ATOM 3512 C C . MET A 1 447 ? 17.271 -1.771 -22.604 1.00 70.06 447 MET A C 1
ATOM 3514 O O . MET A 1 447 ? 17.811 -0.859 -21.991 1.00 70.06 447 MET A O 1
ATOM 3518 N N . TYR A 1 448 ? 16.706 -1.590 -23.801 1.00 77.31 448 TYR A N 1
ATOM 3519 C CA . TYR A 1 448 ? 16.700 -0.289 -24.466 1.00 77.31 448 TYR A CA 1
ATOM 3520 C C . TYR A 1 448 ? 15.934 0.764 -23.656 1.00 77.31 448 TYR A C 1
ATOM 3522 O O . TYR A 1 448 ? 16.438 1.864 -23.451 1.00 77.31 448 TYR A O 1
ATOM 3530 N N . GLN A 1 449 ? 14.734 0.427 -23.179 1.00 72.50 449 GLN A N 1
ATOM 3531 C CA . GLN A 1 449 ? 13.908 1.347 -22.403 1.00 72.50 449 GLN A CA 1
ATOM 3532 C C . GLN A 1 449 ? 14.580 1.740 -21.085 1.00 72.50 449 GLN A C 1
ATOM 3534 O O . GLN A 1 449 ? 14.594 2.920 -20.754 1.00 72.50 449 GLN A O 1
ATOM 3539 N N . ASN A 1 450 ? 15.212 0.796 -20.387 1.00 59.53 450 ASN A N 1
ATOM 3540 C CA . ASN A 1 450 ? 15.946 1.076 -19.151 1.00 59.53 450 ASN A CA 1
ATOM 3541 C C . ASN A 1 450 ? 17.191 1.943 -19.391 1.00 59.53 450 ASN A C 1
ATOM 3543 O O . ASN A 1 450 ? 17.566 2.729 -18.531 1.00 59.53 450 ASN A O 1
ATOM 3547 N N . SER A 1 451 ? 17.850 1.812 -20.547 1.00 63.00 451 SER A N 1
ATOM 3548 C CA . SER A 1 451 ? 19.029 2.621 -20.882 1.00 63.00 451 SER A CA 1
ATOM 3549 C C . SER A 1 451 ? 18.694 4.010 -21.427 1.00 63.00 451 SER A C 1
ATOM 3551 O O . SER A 1 451 ? 19.509 4.917 -21.298 1.00 63.00 451 SER A O 1
ATOM 3553 N N . HIS A 1 452 ? 17.539 4.180 -22.071 1.00 70.94 452 HIS A N 1
ATOM 3554 C CA . HIS A 1 452 ? 17.213 5.404 -22.812 1.00 70.94 452 HIS A CA 1
ATOM 3555 C C . HIS A 1 452 ? 15.958 6.132 -22.319 1.00 70.94 452 HIS A C 1
ATOM 3557 O O . HIS A 1 452 ? 15.616 7.170 -22.879 1.00 70.94 452 HIS A O 1
ATOM 3563 N N . GLY A 1 453 ? 15.234 5.583 -21.341 1.00 58.69 453 GLY A N 1
ATOM 3564 C CA . GLY A 1 453 ? 13.993 6.158 -20.810 1.00 58.69 453 GLY A CA 1
ATOM 3565 C C . GLY A 1 453 ? 12.816 6.182 -21.794 1.00 58.69 453 GLY A C 1
ATOM 3566 O O . GLY A 1 453 ? 11.770 6.732 -21.473 1.00 58.69 453 GLY A O 1
ATOM 3567 N N . LYS A 1 454 ? 12.954 5.595 -22.993 1.00 74.19 454 LYS A N 1
ATOM 3568 C CA . LYS A 1 454 ? 11.936 5.623 -24.057 1.00 74.19 454 LYS A CA 1
ATOM 3569 C C . LYS A 1 454 ? 11.744 4.259 -24.729 1.00 74.19 454 LYS A C 1
ATOM 3571 O O . LYS A 1 454 ? 12.685 3.457 -24.737 1.00 74.19 454 LYS A O 1
ATOM 3576 N N . PRO A 1 455 ? 10.563 3.973 -25.316 1.00 75.31 455 PRO A N 1
ATOM 3577 C CA . PRO A 1 455 ? 10.325 2.723 -26.029 1.00 75.31 455 PRO A CA 1
ATOM 3578 C C . PRO A 1 455 ? 11.354 2.492 -27.139 1.00 75.31 455 PRO A C 1
ATOM 3580 O O . PRO A 1 455 ? 11.764 3.420 -27.837 1.00 75.31 455 PRO A O 1
ATOM 3583 N N . ARG A 1 456 ? 11.770 1.233 -27.316 1.00 79.75 456 ARG A N 1
ATOM 3584 C CA . ARG A 1 456 ? 12.650 0.837 -28.424 1.00 79.75 456 ARG A CA 1
ATOM 3585 C C . ARG A 1 456 ? 11.966 1.122 -29.771 1.00 79.75 456 ARG A C 1
ATOM 3587 O O . ARG A 1 456 ? 10.906 0.539 -29.984 1.00 79.75 456 ARG A O 1
ATOM 3594 N N . PRO A 1 457 ? 12.571 1.923 -30.670 1.00 86.94 457 PRO A N 1
ATOM 3595 C CA . PRO A 1 457 ? 11.994 2.230 -31.977 1.00 86.94 457 PRO A CA 1
ATOM 3596 C C . PRO A 1 457 ? 11.731 0.976 -32.820 1.00 86.94 457 PRO A C 1
ATOM 3598 O O . PRO A 1 457 ? 12.535 0.032 -32.807 1.00 86.94 457 PRO A O 1
ATOM 3601 N N . ALA A 1 458 ? 10.623 0.973 -33.565 1.00 81.19 458 ALA A N 1
ATOM 3602 C CA . ALA A 1 458 ? 10.190 -0.162 -34.382 1.00 81.19 458 ALA A CA 1
ATOM 3603 C C . ALA A 1 458 ? 11.203 -0.503 -35.489 1.00 81.19 458 ALA A C 1
ATOM 3605 O O . ALA A 1 458 ? 11.414 -1.679 -35.798 1.00 81.19 458 ALA A O 1
ATOM 3606 N N . GLU A 1 459 ? 11.920 0.495 -36.011 1.00 84.31 459 GLU A N 1
ATOM 3607 C CA . GLU A 1 459 ? 12.939 0.335 -37.052 1.00 84.31 459 GLU A CA 1
ATOM 3608 C C . GLU A 1 459 ? 14.089 -0.560 -36.576 1.00 84.31 459 GLU A C 1
ATOM 3610 O O . GLU A 1 459 ? 14.713 -1.262 -37.370 1.00 84.31 459 GLU A O 1
ATOM 3615 N N . LEU A 1 460 ? 14.387 -0.578 -35.270 1.00 83.38 460 LEU A N 1
ATOM 3616 C CA . LEU A 1 460 ? 15.420 -1.458 -34.720 1.00 83.38 460 LEU A CA 1
ATOM 3617 C C . LEU A 1 460 ? 14.993 -2.927 -34.708 1.00 83.38 460 LEU A C 1
ATOM 3619 O O . LEU A 1 460 ? 15.870 -3.796 -34.711 1.00 83.38 460 LEU A O 1
ATOM 3623 N N . GLU A 1 461 ? 13.692 -3.218 -34.655 1.00 80.81 461 GLU A N 1
ATOM 3624 C CA . GLU A 1 461 ? 13.184 -4.581 -34.816 1.00 80.81 461 GLU A CA 1
ATOM 3625 C C . GLU A 1 461 ? 13.044 -4.947 -36.293 1.00 80.81 461 GLU A C 1
ATOM 3627 O O . GLU A 1 461 ? 13.478 -6.035 -36.661 1.00 80.81 461 GLU A O 1
ATOM 3632 N N . GLN A 1 462 ? 12.573 -4.034 -37.151 1.00 79.94 462 GLN A N 1
ATOM 3633 C CA . GLN A 1 462 ? 12.560 -4.228 -38.610 1.00 79.94 462 GLN A CA 1
ATOM 3634 C C . GLN A 1 462 ? 13.962 -4.559 -39.135 1.00 79.94 462 GLN A C 1
ATOM 3636 O O . GLN A 1 462 ? 14.171 -5.616 -39.722 1.00 79.94 462 GLN A O 1
ATOM 3641 N N . ARG A 1 463 ? 14.974 -3.762 -38.761 1.00 81.75 463 ARG A N 1
ATOM 3642 C CA . ARG A 1 463 ? 16.391 -4.016 -39.082 1.00 81.75 463 ARG A CA 1
ATOM 3643 C C . ARG A 1 463 ? 16.940 -5.323 -38.531 1.00 81.75 463 ARG A C 1
ATOM 3645 O O . ARG A 1 463 ? 18.062 -5.681 -38.876 1.00 81.75 463 ARG A O 1
ATOM 3652 N N . ARG A 1 464 ? 16.262 -5.971 -37.584 1.00 79.25 464 ARG A N 1
ATOM 3653 C CA . ARG A 1 464 ? 16.630 -7.290 -37.054 1.00 79.25 464 ARG A CA 1
ATOM 3654 C C . ARG A 1 464 ? 15.851 -8.394 -37.766 1.00 79.25 464 ARG A C 1
ATOM 3656 O O . ARG A 1 464 ? 16.453 -9.426 -38.036 1.00 79.25 464 ARG A O 1
ATOM 3663 N N . ALA A 1 465 ? 14.582 -8.170 -38.096 1.00 76.88 465 ALA A N 1
ATOM 3664 C CA . ALA A 1 465 ? 13.782 -9.054 -38.938 1.00 76.88 465 ALA A CA 1
ATOM 3665 C C . ALA A 1 465 ? 14.407 -9.204 -40.338 1.00 76.88 465 ALA A C 1
ATOM 3667 O O . ALA A 1 465 ? 14.578 -10.325 -40.805 1.00 76.88 465 ALA A O 1
ATOM 3668 N N . GLU A 1 466 ? 14.885 -8.105 -40.931 1.00 80.88 466 GLU A N 1
ATOM 3669 C CA . GLU A 1 466 ? 15.630 -8.082 -42.203 1.00 80.88 466 GLU A CA 1
ATOM 3670 C C . GLU A 1 466 ? 16.908 -8.937 -42.186 1.00 80.88 466 GLU A C 1
ATOM 3672 O O . GLU A 1 466 ? 17.338 -9.429 -43.222 1.00 80.88 466 GLU A O 1
ATOM 3677 N N . ARG A 1 467 ? 17.528 -9.146 -41.014 1.00 81.75 467 ARG A N 1
ATOM 3678 C CA . ARG A 1 467 ? 18.751 -9.968 -40.887 1.00 81.75 467 ARG A CA 1
ATOM 3679 C C . ARG A 1 467 ? 18.471 -11.466 -40.979 1.00 81.75 467 ARG A C 1
ATOM 3681 O O . ARG A 1 467 ? 19.412 -12.255 -41.037 1.00 81.75 467 ARG A O 1
ATOM 3688 N N . GLY A 1 468 ? 17.200 -11.861 -40.917 1.00 73.88 468 GLY A N 1
ATOM 3689 C CA . GLY A 1 468 ? 16.787 -13.252 -40.814 1.00 73.88 468 GLY A CA 1
ATOM 3690 C C . GLY A 1 468 ? 17.191 -13.917 -39.487 1.00 73.88 468 GLY A C 1
ATOM 3691 O O . GLY A 1 468 ? 17.964 -13.367 -38.688 1.00 73.88 468 GLY A O 1
ATOM 3692 N N . PRO A 1 469 ? 16.654 -15.115 -39.207 1.00 77.38 469 PRO A N 1
ATOM 3693 C CA . PRO A 1 469 ? 17.056 -15.903 -38.048 1.00 77.38 469 PRO A CA 1
ATOM 3694 C C . PRO A 1 469 ? 18.539 -16.285 -38.135 1.00 77.38 469 PRO A C 1
ATOM 3696 O O . PRO A 1 469 ? 19.111 -16.392 -39.221 1.00 77.38 469 PRO A O 1
ATOM 3699 N N . LYS A 1 470 ? 19.170 -16.509 -36.974 1.00 79.88 470 LYS A N 1
ATOM 3700 C CA . LYS A 1 470 ? 20.482 -17.166 -36.957 1.00 79.88 470 LYS A CA 1
ATOM 3701 C C . LYS A 1 470 ? 20.344 -18.544 -37.627 1.00 79.88 470 LYS A C 1
ATOM 3703 O O . LYS A 1 470 ? 19.327 -19.197 -37.391 1.00 79.88 470 LYS A O 1
ATOM 3708 N N . PRO A 1 471 ? 21.342 -18.989 -38.409 1.00 80.75 471 PRO A N 1
ATOM 3709 C CA . PRO A 1 471 ? 21.378 -20.340 -38.953 1.00 80.75 471 PRO A CA 1
ATOM 3710 C C . PRO A 1 471 ? 21.127 -21.369 -37.848 1.00 80.75 471 PRO A C 1
ATOM 3712 O O . PRO A 1 471 ? 21.683 -21.238 -36.753 1.00 80.75 471 PRO A O 1
ATOM 3715 N N . ALA A 1 472 ? 20.271 -22.357 -38.115 1.00 81.38 472 ALA A N 1
ATOM 3716 C CA . ALA A 1 472 ? 19.881 -23.364 -37.124 1.00 81.38 472 ALA A CA 1
ATOM 3717 C C . ALA A 1 472 ? 21.070 -24.222 -36.658 1.00 81.38 472 ALA A C 1
ATOM 3719 O O . ALA A 1 472 ? 21.108 -24.664 -35.514 1.00 81.38 472 ALA A O 1
ATOM 3720 N N . ASP A 1 473 ? 22.065 -24.398 -37.525 1.00 84.12 473 ASP A N 1
ATOM 3721 C CA . ASP A 1 473 ? 23.330 -25.076 -37.236 1.00 84.12 473 ASP A CA 1
ATOM 3722 C C . ASP A 1 473 ? 24.308 -24.219 -36.406 1.00 84.12 473 ASP A C 1
ATOM 3724 O O . ASP A 1 473 ? 25.355 -24.702 -35.976 1.00 84.12 473 ASP A O 1
ATOM 3728 N N . GLY A 1 474 ? 23.990 -22.939 -36.185 1.00 85.81 474 GLY A N 1
ATOM 3729 C CA . GLY A 1 474 ? 24.847 -21.983 -35.496 1.00 85.81 474 GLY A CA 1
ATOM 3730 C C . GLY A 1 474 ? 26.145 -21.652 -36.238 1.00 85.81 474 GLY A C 1
ATOM 3731 O O . GLY A 1 474 ? 27.015 -21.010 -35.640 1.00 85.81 474 GLY A O 1
ATOM 3732 N N . LYS A 1 475 ? 26.299 -22.054 -37.507 1.00 89.56 475 LYS A N 1
ATOM 3733 C CA . LYS A 1 475 ? 27.540 -21.899 -38.278 1.00 89.56 475 LYS A CA 1
ATOM 3734 C C . LYS A 1 475 ? 27.567 -20.609 -39.080 1.00 89.56 475 LYS A C 1
ATOM 3736 O O . LYS A 1 475 ? 26.548 -20.039 -39.465 1.00 89.56 475 LYS A O 1
ATOM 3741 N N . CYS A 1 476 ? 28.776 -20.100 -39.291 1.00 88.06 476 CYS A N 1
ATOM 3742 C CA . CYS A 1 476 ? 29.022 -18.921 -40.106 1.00 88.06 476 CYS A CA 1
ATOM 3743 C C . CYS A 1 476 ? 28.442 -19.137 -41.510 1.00 88.06 476 CYS A C 1
ATOM 3745 O O . CYS A 1 476 ? 28.859 -20.042 -42.216 1.00 88.06 476 CYS A O 1
ATOM 3747 N N . GLY A 1 477 ? 27.564 -18.245 -41.967 1.00 83.81 477 GLY A N 1
ATOM 3748 C CA . GLY A 1 477 ? 26.941 -18.279 -43.295 1.00 83.81 477 GLY A CA 1
ATOM 3749 C C . GLY A 1 477 ? 27.893 -17.962 -44.452 1.00 83.81 477 GLY A C 1
ATOM 3750 O O . GLY A 1 477 ? 27.450 -17.572 -45.525 1.00 83.81 477 GLY A O 1
ATOM 3751 N N . ARG A 1 478 ? 29.208 -18.079 -44.236 1.00 85.75 478 ARG A N 1
ATOM 3752 C CA . ARG A 1 478 ? 30.193 -18.026 -45.313 1.00 85.75 478 ARG A CA 1
ATOM 3753 C C . ARG A 1 478 ? 30.439 -19.462 -45.755 1.00 85.75 478 ARG A C 1
ATOM 3755 O O . ARG A 1 478 ? 30.642 -20.312 -44.891 1.00 85.75 478 ARG A O 1
ATOM 3762 N N . GLN A 1 479 ? 30.477 -19.694 -47.065 1.00 81.50 479 GLN A N 1
ATOM 3763 C CA . GLN A 1 479 ? 30.922 -20.976 -47.609 1.00 81.50 479 GLN A CA 1
ATOM 3764 C C . GLN A 1 479 ? 32.276 -21.350 -46.981 1.00 81.50 479 GLN A C 1
ATOM 3766 O O . GLN A 1 479 ? 33.133 -20.483 -46.772 1.00 81.50 479 GLN A O 1
ATOM 3771 N N . ASP A 1 480 ? 32.397 -22.616 -46.584 1.00 84.75 480 ASP A N 1
ATOM 3772 C CA . ASP A 1 480 ? 33.589 -23.213 -45.970 1.00 84.75 480 ASP A CA 1
ATOM 3773 C C . ASP A 1 480 ? 33.977 -22.651 -44.587 1.00 84.75 480 ASP A C 1
ATOM 3775 O O . ASP A 1 480 ? 35.152 -22.624 -44.207 1.00 84.75 480 ASP A O 1
ATOM 3779 N N . CYS A 1 481 ? 33.007 -22.171 -43.799 1.00 84.62 481 CYS A N 1
ATOM 3780 C CA . CYS A 1 481 ? 33.264 -21.718 -42.433 1.00 84.62 481 CYS A CA 1
ATOM 3781 C C . CYS A 1 481 ? 32.362 -22.381 -41.383 1.00 84.62 481 CYS A C 1
ATOM 3783 O O . CYS A 1 481 ? 31.281 -21.895 -41.077 1.00 84.62 481 CYS A O 1
ATOM 3785 N N . ASP A 1 482 ? 32.889 -23.392 -40.691 1.00 88.31 482 ASP A N 1
ATOM 3786 C CA . ASP A 1 482 ? 32.188 -24.082 -39.592 1.00 88.31 482 ASP A CA 1
ATOM 3787 C C . ASP A 1 482 ? 32.258 -23.369 -38.233 1.00 88.31 482 ASP A C 1
ATOM 3789 O O . ASP A 1 482 ? 31.883 -23.918 -37.197 1.00 88.31 482 ASP A O 1
ATOM 3793 N N . ARG A 1 483 ? 32.775 -22.137 -38.190 1.00 89.31 483 ARG A N 1
ATOM 3794 C CA . ARG A 1 483 ? 32.923 -21.409 -36.925 1.00 89.31 483 ARG A CA 1
ATOM 3795 C C . ARG A 1 483 ? 31.564 -20.940 -36.405 1.00 89.31 483 ARG A C 1
ATOM 3797 O O . ARG A 1 483 ? 30.733 -20.519 -37.212 1.00 89.31 483 ARG A O 1
ATOM 3804 N N . PRO A 1 484 ? 31.378 -20.880 -35.075 1.00 86.94 484 PRO A N 1
ATOM 3805 C CA . PRO A 1 484 ? 30.133 -20.409 -34.492 1.00 86.94 484 PRO A CA 1
ATOM 3806 C C . PRO A 1 484 ? 29.846 -18.955 -34.883 1.00 86.94 484 PRO A C 1
ATOM 3808 O O . PRO A 1 484 ? 30.739 -18.095 -34.906 1.00 86.94 484 PRO A O 1
ATOM 3811 N N . VAL A 1 485 ? 28.582 -18.678 -35.191 1.00 87.00 485 VAL A N 1
ATOM 3812 C CA . VAL A 1 485 ? 28.075 -17.335 -35.479 1.00 87.00 485 VAL A CA 1
ATOM 3813 C C . VAL A 1 485 ? 28.176 -16.464 -34.242 1.00 87.00 485 VAL A C 1
ATOM 3815 O O . VAL A 1 485 ? 27.644 -16.792 -33.183 1.00 87.00 485 VAL A O 1
ATOM 3818 N N . VAL A 1 486 ? 28.751 -15.277 -34.419 1.00 84.38 486 VAL A N 1
ATOM 3819 C CA . VAL A 1 486 ? 28.843 -14.274 -33.353 1.00 84.38 486 VAL A CA 1
ATOM 3820 C C . VAL A 1 486 ? 28.029 -13.024 -33.698 1.00 84.38 486 VAL A C 1
ATOM 3822 O O . VAL A 1 486 ? 27.438 -12.415 -32.810 1.00 84.38 486 VAL A O 1
ATOM 3825 N N . SER A 1 487 ? 27.923 -12.650 -34.980 1.00 86.38 487 SER A N 1
ATOM 3826 C CA . SER A 1 487 ? 27.248 -11.407 -35.390 1.00 86.38 487 SER A CA 1
ATOM 3827 C C . SER A 1 487 ? 26.771 -11.415 -36.842 1.00 86.38 487 SER A C 1
ATOM 3829 O O . SER A 1 487 ? 27.410 -12.019 -37.696 1.00 86.38 487 SER A O 1
ATOM 3831 N N . PHE A 1 488 ? 25.703 -10.679 -37.150 1.00 86.69 488 PHE A N 1
ATOM 3832 C CA . PHE A 1 488 ? 25.267 -10.447 -38.531 1.00 86.69 488 PHE A CA 1
ATOM 3833 C C . PHE A 1 488 ? 26.176 -9.432 -39.237 1.00 86.69 488 PHE A C 1
ATOM 3835 O O . PHE A 1 488 ? 26.367 -8.323 -38.733 1.00 86.69 488 PHE A O 1
ATOM 3842 N N . ASN A 1 489 ? 26.739 -9.803 -40.388 1.00 84.56 489 ASN A N 1
ATOM 3843 C CA . ASN A 1 489 ? 27.541 -8.915 -41.223 1.00 84.56 489 ASN A CA 1
ATOM 3844 C C . ASN A 1 489 ? 26.632 -8.224 -42.248 1.00 84.56 489 ASN A C 1
ATOM 3846 O O . ASN A 1 489 ? 26.114 -8.864 -43.159 1.00 84.56 489 ASN A O 1
ATOM 3850 N N . ARG A 1 490 ? 26.467 -6.903 -42.107 1.00 80.19 490 ARG A N 1
ATOM 3851 C CA . ARG A 1 490 ? 25.557 -6.102 -42.942 1.00 80.19 490 ARG A CA 1
ATOM 3852 C C . ARG A 1 490 ? 25.995 -6.010 -44.407 1.00 80.19 490 ARG A C 1
ATOM 3854 O O . ARG A 1 490 ? 25.139 -5.905 -45.272 1.00 80.19 490 ARG A O 1
ATOM 3861 N N . HIS A 1 491 ? 27.298 -6.055 -44.690 1.00 81.12 491 HIS A N 1
ATOM 3862 C CA . HIS A 1 491 ? 27.804 -5.981 -46.066 1.00 81.12 491 HIS A CA 1
ATOM 3863 C C . HIS A 1 491 ? 27.549 -7.273 -46.835 1.00 81.12 491 HIS A C 1
ATOM 3865 O O . HIS A 1 491 ? 27.253 -7.236 -48.022 1.00 81.12 491 HIS A O 1
ATOM 3871 N N . LEU A 1 492 ? 27.660 -8.409 -46.146 1.00 82.31 492 LEU A N 1
ATOM 3872 C CA . LEU A 1 492 ? 27.485 -9.727 -46.749 1.00 82.31 492 LEU A CA 1
ATOM 3873 C C . LEU A 1 492 ? 26.048 -10.253 -46.630 1.00 82.31 492 LEU A C 1
ATOM 3875 O O . LEU A 1 492 ? 25.748 -11.285 -47.213 1.00 82.31 492 LEU A O 1
ATOM 3879 N N . GLN A 1 493 ? 25.193 -9.579 -45.851 1.00 84.94 493 GLN A N 1
ATOM 3880 C CA . GLN A 1 493 ? 23.834 -10.018 -45.509 1.00 84.94 493 GLN A CA 1
ATOM 3881 C C . GLN A 1 493 ? 23.784 -11.457 -44.952 1.00 84.94 493 GLN A C 1
ATOM 3883 O O . GLN A 1 493 ? 22.821 -12.187 -45.162 1.00 84.94 493 GLN A O 1
ATOM 3888 N N . VAL A 1 494 ? 24.827 -11.875 -44.220 1.00 86.25 494 VAL A N 1
ATOM 3889 C CA . VAL A 1 494 ? 24.920 -13.210 -43.603 1.00 86.25 494 VAL A CA 1
ATOM 3890 C C . VAL A 1 494 ? 25.402 -13.144 -42.158 1.00 86.25 494 VAL A C 1
ATOM 3892 O O . VAL A 1 494 ? 26.147 -12.251 -41.742 1.00 86.25 494 VAL A O 1
ATOM 3895 N N . TRP A 1 495 ? 25.004 -14.139 -41.371 1.00 86.62 495 TRP A N 1
ATOM 3896 C CA . TRP A 1 495 ? 25.503 -14.354 -40.017 1.00 86.62 495 TRP A CA 1
ATOM 3897 C C . TRP A 1 495 ? 26.948 -14.857 -40.050 1.00 86.62 495 TRP A C 1
ATOM 3899 O O . TRP A 1 495 ? 27.249 -15.853 -40.691 1.00 86.62 495 TRP A O 1
ATOM 3909 N N . THR A 1 496 ? 27.867 -14.179 -39.367 1.00 88.62 496 THR A N 1
ATOM 3910 C CA . THR A 1 496 ? 29.309 -14.453 -39.450 1.00 88.62 496 THR A CA 1
ATOM 3911 C C . THR A 1 496 ? 29.939 -14.734 -38.092 1.00 88.62 496 THR A C 1
ATOM 3913 O O . THR A 1 496 ? 29.496 -14.249 -37.045 1.00 88.62 496 THR A O 1
ATOM 3916 N N . CYS A 1 497 ? 31.013 -15.523 -38.109 1.00 90.12 497 CYS A N 1
ATOM 3917 C CA . CYS A 1 497 ? 31.906 -15.672 -36.965 1.00 90.12 497 CYS A CA 1
ATOM 3918 C C . CYS A 1 497 ? 32.750 -14.403 -36.738 1.00 90.12 497 CYS A C 1
ATOM 3920 O O . CYS A 1 497 ? 32.856 -13.546 -37.618 1.00 90.12 497 CYS A O 1
ATOM 3922 N N . ILE A 1 498 ? 33.439 -14.312 -35.596 1.00 88.81 498 ILE A N 1
ATOM 3923 C CA . ILE A 1 498 ? 34.268 -13.142 -35.248 1.00 88.81 498 ILE A CA 1
ATOM 3924 C C . ILE A 1 498 ? 35.337 -12.814 -36.307 1.00 88.81 498 ILE A C 1
ATOM 3926 O O . ILE A 1 498 ? 35.591 -11.646 -36.582 1.00 88.81 498 ILE A O 1
ATOM 3930 N N . LYS A 1 499 ? 35.899 -13.838 -36.969 1.00 86.88 499 LYS A N 1
ATOM 3931 C CA . LYS A 1 499 ? 36.914 -13.684 -38.027 1.00 86.88 499 LYS A CA 1
ATOM 3932 C C . LYS A 1 499 ? 36.341 -13.043 -39.296 1.00 86.88 499 LYS A C 1
ATOM 3934 O O . LYS A 1 499 ? 37.044 -12.312 -39.982 1.00 86.88 499 LYS A O 1
ATOM 3939 N N . HIS A 1 500 ? 35.076 -13.313 -39.609 1.00 85.88 500 HIS A N 1
ATOM 3940 C CA . HIS A 1 500 ? 34.412 -12.826 -40.823 1.00 85.88 500 HIS A CA 1
ATOM 3941 C C . HIS A 1 500 ? 33.513 -11.605 -40.570 1.00 85.88 500 HIS A C 1
ATOM 3943 O O . HIS A 1 500 ? 32.958 -11.050 -41.518 1.00 85.88 500 HIS A O 1
ATOM 3949 N N . ARG A 1 501 ? 33.417 -11.137 -39.317 1.00 82.06 501 ARG A N 1
ATOM 3950 C CA . ARG A 1 501 ? 32.604 -9.978 -38.918 1.00 82.06 501 ARG A CA 1
ATOM 3951 C C . ARG A 1 501 ? 32.970 -8.693 -39.664 1.00 82.06 501 ARG A C 1
ATOM 3953 O O . ARG A 1 501 ? 32.077 -7.925 -39.994 1.00 82.06 501 ARG A O 1
ATOM 3960 N N . MET A 1 502 ? 34.259 -8.474 -39.926 1.00 79.81 502 MET A N 1
ATOM 3961 C CA . MET A 1 502 ? 34.770 -7.270 -40.602 1.00 79.81 502 MET A CA 1
ATOM 3962 C C . MET A 1 502 ? 35.002 -7.477 -42.108 1.00 79.81 502 MET A C 1
ATOM 3964 O O . MET A 1 502 ? 35.564 -6.613 -42.772 1.00 79.81 502 MET A O 1
ATOM 3968 N N . SER A 1 503 ? 34.628 -8.636 -42.660 1.00 77.56 503 SER A N 1
ATOM 3969 C CA . SER A 1 503 ? 34.850 -8.921 -44.078 1.00 77.56 503 SER A CA 1
ATOM 3970 C C . SER A 1 503 ? 33.820 -8.184 -44.934 1.00 77.56 503 SER A C 1
ATOM 3972 O O . SER A 1 503 ? 32.622 -8.353 -44.737 1.00 77.56 503 SER A O 1
ATOM 3974 N N . THR A 1 504 ? 34.277 -7.381 -45.891 1.00 75.19 504 THR A N 1
ATOM 3975 C CA . THR A 1 504 ? 33.415 -6.682 -46.862 1.00 75.19 504 THR A CA 1
ATOM 3976 C C . THR A 1 504 ? 33.297 -7.426 -48.191 1.00 75.19 504 THR A C 1
ATOM 3978 O O . THR A 1 504 ? 32.478 -7.071 -49.030 1.00 75.19 504 THR A O 1
ATOM 3981 N N . THR A 1 505 ? 34.104 -8.470 -48.393 1.00 70.81 505 THR A N 1
ATOM 3982 C CA . THR A 1 505 ? 34.193 -9.212 -49.653 1.00 70.81 505 THR A CA 1
ATOM 3983 C C . THR A 1 505 ? 33.480 -10.557 -49.534 1.00 70.81 505 THR A C 1
ATOM 3985 O O . THR A 1 505 ? 33.898 -11.437 -48.767 1.00 70.81 505 THR A O 1
ATOM 3988 N N . ILE A 1 506 ? 32.423 -10.736 -50.333 1.00 57.81 506 ILE A N 1
ATOM 3989 C CA . ILE A 1 506 ? 31.911 -12.065 -50.675 1.00 57.81 506 ILE A CA 1
ATOM 3990 C C . ILE A 1 506 ? 33.061 -12.741 -51.415 1.00 57.81 506 ILE A C 1
ATOM 3992 O O . ILE A 1 506 ? 33.501 -12.243 -52.453 1.00 57.81 506 ILE A O 1
ATOM 3996 N N . VAL A 1 507 ? 33.599 -13.829 -50.864 1.00 54.12 507 VAL A N 1
ATOM 3997 C CA . VAL A 1 507 ? 34.523 -14.673 -51.626 1.00 54.12 507 VAL A CA 1
ATOM 3998 C C . VAL A 1 507 ? 33.659 -15.335 -52.685 1.00 54.12 507 VAL A C 1
ATOM 4000 O O . VAL A 1 507 ? 33.059 -16.373 -52.449 1.00 54.12 507 VAL A O 1
ATOM 4003 N N . ARG A 1 508 ? 33.509 -14.658 -53.828 1.00 43.56 508 ARG A N 1
ATOM 4004 C CA . ARG A 1 508 ? 33.217 -15.344 -55.081 1.00 43.56 508 ARG A CA 1
ATOM 4005 C C . ARG A 1 508 ? 34.376 -16.309 -55.302 1.00 43.56 508 ARG A C 1
ATOM 4007 O O . ARG A 1 508 ? 35.509 -15.921 -55.014 1.00 43.56 508 ARG A O 1
ATOM 4014 N N . GLU A 1 509 ? 34.023 -17.525 -55.713 1.00 38.34 509 GLU A N 1
ATOM 4015 C CA . GLU A 1 509 ? 34.844 -18.707 -56.012 1.00 38.34 509 GLU A CA 1
ATOM 4016 C C . GLU A 1 509 ? 36.350 -18.475 -56.176 1.00 38.34 509 GLU A C 1
ATOM 4018 O O . GLU A 1 509 ? 36.759 -17.443 -56.712 1.00 38.34 509 GLU A O 1
ATOM 4023 N N . PRO A 1 510 ? 37.193 -19.459 -55.806 1.00 42.03 510 PRO A N 1
ATOM 4024 C CA . PRO A 1 510 ? 38.640 -19.328 -55.859 1.00 42.03 510 PRO A CA 1
ATOM 4025 C C . PRO A 1 510 ? 39.106 -19.035 -57.289 1.00 42.03 510 PRO A C 1
ATOM 4027 O O . PRO A 1 510 ? 39.434 -19.922 -58.075 1.00 42.03 510 PRO A O 1
ATOM 4030 N N . ARG A 1 511 ? 39.208 -17.743 -57.621 1.00 38.12 511 ARG A N 1
ATOM 4031 C CA . ARG A 1 511 ? 40.039 -17.262 -58.711 1.00 38.12 511 ARG A CA 1
ATOM 4032 C C . ARG A 1 511 ? 41.439 -17.723 -58.354 1.00 38.12 511 ARG A C 1
ATOM 4034 O O . ARG A 1 511 ? 42.042 -17.205 -57.413 1.00 38.12 511 ARG A O 1
ATOM 4041 N N . LYS A 1 512 ? 41.884 -18.749 -59.088 1.00 42.00 512 LYS A N 1
ATOM 4042 C CA . LYS A 1 512 ? 43.255 -19.252 -59.177 1.00 42.00 512 LYS A CA 1
ATOM 4043 C C . LYS A 1 512 ? 44.232 -18.183 -58.712 1.00 42.00 512 LYS A C 1
ATOM 4045 O O . LYS A 1 512 ? 44.264 -17.106 -59.307 1.00 42.00 512 LYS A O 1
ATOM 4050 N N . GLN A 1 513 ? 44.965 -18.516 -57.649 1.00 47.53 513 GLN A N 1
ATOM 4051 C CA . GLN A 1 513 ? 46.115 -17.803 -57.099 1.00 47.53 513 GLN A CA 1
ATOM 4052 C C . GLN A 1 513 ? 46.737 -16.845 -58.124 1.00 47.53 513 GLN A C 1
ATOM 4054 O O . GLN A 1 513 ? 47.597 -17.224 -58.915 1.00 47.53 513 GLN A O 1
ATOM 4059 N N . ARG A 1 514 ? 46.290 -15.589 -58.126 1.00 40.59 514 ARG A N 1
ATOM 4060 C CA . ARG A 1 514 ? 46.973 -14.514 -58.833 1.00 40.59 514 ARG A CA 1
ATOM 4061 C C . ARG A 1 514 ? 47.524 -13.569 -57.786 1.00 40.59 514 ARG A C 1
ATOM 4063 O O . ARG A 1 514 ? 46.785 -12.950 -57.028 1.00 40.59 514 ARG A O 1
ATOM 4070 N N . SER A 1 515 ? 48.853 -13.540 -57.779 1.00 46.78 515 SER A N 1
ATOM 4071 C CA . SER A 1 515 ? 49.736 -12.573 -57.140 1.00 46.78 515 SER A CA 1
ATOM 4072 C C . SER A 1 515 ? 49.594 -12.421 -55.626 1.00 46.78 515 SER A C 1
ATOM 4074 O O . SER A 1 515 ? 48.872 -11.565 -55.123 1.00 46.78 515 SER A O 1
ATOM 4076 N N . LYS A 1 516 ? 50.449 -13.158 -54.909 1.00 43.50 516 LYS A N 1
ATOM 4077 C CA . LYS A 1 516 ? 51.181 -12.624 -53.752 1.00 43.50 516 LYS A CA 1
ATOM 4078 C C . LYS A 1 516 ? 51.917 -11.363 -54.244 1.00 43.50 516 LYS A C 1
ATOM 4080 O O . LYS A 1 516 ? 52.993 -11.434 -54.825 1.00 43.50 516 LYS A O 1
ATOM 4085 N N . THR A 1 517 ? 51.239 -10.224 -54.188 1.00 50.22 517 THR A N 1
ATOM 4086 C CA . THR A 1 517 ? 51.703 -8.938 -54.718 1.00 50.22 517 THR A CA 1
ATOM 4087 C C . THR A 1 517 ? 52.823 -8.380 -53.851 1.00 50.22 517 THR A C 1
ATOM 4089 O O . THR A 1 517 ? 52.557 -8.101 -52.688 1.00 50.22 517 THR A O 1
ATOM 4092 N N . LEU A 1 518 ? 54.010 -8.192 -54.447 1.00 52.06 518 LEU A N 1
ATOM 4093 C CA . LEU A 1 518 ? 55.090 -7.200 -54.222 1.00 52.06 518 LEU A CA 1
ATOM 4094 C C . LEU A 1 518 ? 55.543 -6.764 -52.805 1.00 52.06 518 LEU A C 1
ATOM 4096 O O . LEU A 1 518 ? 56.626 -6.201 -52.686 1.00 52.06 518 LEU A O 1
ATOM 4100 N N . ARG A 1 519 ? 54.769 -6.969 -51.739 1.00 53.53 519 ARG A N 1
ATOM 4101 C CA . ARG A 1 519 ? 55.031 -6.450 -50.386 1.00 53.53 519 ARG A CA 1
ATOM 4102 C C . ARG A 1 519 ? 55.794 -7.422 -49.490 1.00 53.53 519 ARG A C 1
ATOM 4104 O O . ARG A 1 519 ? 56.317 -6.992 -48.470 1.00 53.53 519 ARG A O 1
ATOM 4111 N N . ASP A 1 520 ? 55.895 -8.688 -49.888 1.00 57.84 520 ASP A N 1
ATOM 4112 C CA . ASP A 1 520 ? 56.524 -9.738 -49.074 1.00 57.84 520 ASP A CA 1
ATOM 4113 C C . ASP A 1 520 ? 57.979 -10.034 -49.478 1.00 57.84 520 ASP A C 1
ATOM 4115 O O . ASP A 1 520 ? 58.675 -10.780 -48.792 1.00 57.84 520 ASP A O 1
ATOM 4119 N N . THR A 1 521 ? 58.470 -9.447 -50.572 1.00 70.00 521 THR A N 1
ATOM 4120 C CA . THR A 1 521 ? 59.845 -9.637 -51.055 1.00 70.00 521 THR A CA 1
ATOM 4121 C C . THR A 1 521 ? 60.585 -8.310 -51.082 1.00 70.00 521 THR A C 1
ATOM 4123 O O . THR A 1 521 ? 60.263 -7.440 -51.889 1.00 70.00 521 THR A O 1
ATOM 4126 N N . VAL A 1 522 ? 61.591 -8.171 -50.209 1.00 76.38 522 VAL A N 1
ATOM 4127 C CA . VAL A 1 522 ? 62.524 -7.035 -50.215 1.00 76.38 522 VAL A CA 1
ATOM 4128 C C . VAL A 1 522 ? 63.170 -6.951 -51.608 1.00 76.38 522 VAL A C 1
ATOM 4130 O O . VAL A 1 522 ? 63.741 -7.954 -52.050 1.00 76.38 522 VAL A O 1
ATOM 4133 N N . PRO A 1 523 ? 63.101 -5.802 -52.308 1.00 78.00 523 PRO A N 1
ATOM 4134 C CA . PRO A 1 523 ? 63.765 -5.619 -53.591 1.00 78.00 523 PRO A CA 1
ATOM 4135 C C . PRO A 1 523 ? 65.258 -5.914 -53.450 1.00 78.00 523 PRO A C 1
ATOM 4137 O O . PRO A 1 523 ? 65.875 -5.508 -52.464 1.00 78.00 523 PRO A O 1
ATOM 4140 N N . LYS A 1 524 ? 65.838 -6.622 -54.417 1.00 82.94 524 LYS A N 1
ATOM 4141 C CA . LYS A 1 524 ? 67.286 -6.838 -54.490 1.00 82.94 524 LYS A CA 1
ATOM 4142 C C . LYS A 1 524 ? 67.893 -5.855 -55.497 1.00 82.94 524 LYS A C 1
ATOM 4144 O O . LYS A 1 524 ? 67.238 -5.538 -56.487 1.00 82.94 524 LYS A O 1
ATOM 4149 N N . SER A 1 525 ? 69.104 -5.362 -55.240 1.00 75.31 525 SER A N 1
ATOM 4150 C CA . SER A 1 525 ? 69.918 -4.658 -56.238 1.00 75.31 525 SER A CA 1
ATOM 4151 C C . SER A 1 525 ? 70.263 -5.596 -57.402 1.00 75.31 525 SER A C 1
ATOM 4153 O O . SER A 1 525 ? 70.063 -6.811 -57.307 1.00 75.31 525 SER A O 1
ATOM 4155 N N . ALA A 1 526 ? 70.788 -5.043 -58.499 1.00 71.75 526 ALA A N 1
ATOM 4156 C CA . ALA A 1 526 ? 71.231 -5.819 -59.663 1.00 71.75 526 ALA A CA 1
ATOM 4157 C C . ALA A 1 526 ? 72.267 -6.905 -59.290 1.00 71.75 526 ALA A C 1
ATOM 4159 O O . ALA A 1 526 ? 72.279 -7.992 -59.854 1.00 71.75 526 ALA A O 1
ATOM 4160 N N . ASP A 1 527 ? 73.061 -6.634 -58.260 1.00 75.00 527 ASP A N 1
ATOM 4161 C CA . ASP A 1 527 ? 74.088 -7.479 -57.638 1.00 75.00 527 ASP A CA 1
ATOM 4162 C C . ASP A 1 527 ? 73.524 -8.443 -56.562 1.00 75.00 527 ASP A C 1
ATOM 4164 O O . ASP A 1 527 ? 74.263 -9.089 -55.818 1.00 75.00 527 ASP A O 1
ATOM 4168 N N . GLY A 1 528 ? 72.196 -8.577 -56.470 1.00 79.50 528 GLY A N 1
ATOM 4169 C CA . GLY A 1 528 ? 71.512 -9.575 -55.640 1.00 79.50 528 GLY A CA 1
ATOM 4170 C C . GLY A 1 528 ? 71.447 -9.253 -54.142 1.00 79.50 528 GLY A C 1
ATOM 4171 O O . GLY A 1 528 ? 70.884 -10.041 -53.373 1.00 79.50 528 GLY A O 1
ATOM 4172 N N . GLN A 1 529 ? 71.971 -8.102 -53.709 1.00 79.62 529 GLN A N 1
ATOM 4173 C CA . GLN A 1 529 ? 71.925 -7.662 -52.313 1.00 79.62 529 GLN A CA 1
ATOM 4174 C C . GLN A 1 529 ? 70.555 -7.054 -51.967 1.00 79.62 529 GLN A C 1
ATOM 4176 O O . GLN A 1 529 ? 69.948 -6.400 -52.809 1.00 79.62 529 GLN A O 1
ATOM 4181 N N . PRO A 1 530 ? 70.032 -7.221 -50.738 1.00 79.12 530 PRO A N 1
ATOM 4182 C CA . PRO A 1 530 ? 68.787 -6.569 -50.326 1.00 79.12 530 PRO A CA 1
ATOM 4183 C C . PRO A 1 530 ? 68.920 -5.044 -50.402 1.00 79.12 530 PRO A C 1
ATOM 4185 O O . PRO A 1 530 ? 69.944 -4.498 -49.985 1.00 79.12 530 PRO A O 1
ATOM 4188 N N . ALA A 1 531 ? 67.881 -4.356 -50.877 1.00 84.25 531 ALA A N 1
ATOM 4189 C CA . ALA A 1 531 ? 67.848 -2.901 -50.972 1.00 84.25 531 ALA A CA 1
ATOM 4190 C C . ALA A 1 531 ? 68.214 -2.230 -49.637 1.00 84.25 531 ALA A C 1
ATOM 4192 O O . ALA A 1 531 ? 67.869 -2.713 -48.551 1.00 84.25 531 ALA A O 1
ATOM 4193 N N . LYS A 1 532 ? 68.912 -1.091 -49.712 1.00 90.19 532 LYS A N 1
ATOM 4194 C CA . LYS A 1 532 ? 69.202 -0.261 -48.537 1.00 90.19 532 LYS A CA 1
ATOM 4195 C C . LYS A 1 532 ? 67.910 0.317 -47.951 1.00 90.19 532 LYS A C 1
ATOM 4197 O O . LYS A 1 532 ? 66.899 0.474 -48.633 1.00 90.19 532 LYS A O 1
ATOM 4202 N N . CYS A 1 533 ? 67.947 0.628 -46.661 1.00 90.69 533 CYS A N 1
ATOM 4203 C CA . CYS A 1 533 ? 66.878 1.321 -45.956 1.00 90.69 533 CYS A CA 1
ATOM 4204 C C . CYS A 1 533 ? 66.599 2.667 -46.640 1.00 90.69 533 CYS A C 1
ATOM 4206 O O . CYS A 1 533 ? 67.477 3.516 -46.703 1.00 90.69 533 CYS A O 1
ATOM 4208 N N . GLY A 1 534 ? 65.359 2.912 -47.063 1.00 86.75 534 GLY A N 1
ATOM 4209 C CA . GLY A 1 534 ? 64.928 4.160 -47.706 1.00 86.75 534 GLY A CA 1
ATOM 4210 C C . GLY A 1 534 ? 64.876 5.379 -46.776 1.00 86.75 534 GLY A C 1
ATOM 4211 O O . GLY A 1 534 ? 64.186 6.345 -47.079 1.00 86.75 534 GLY A O 1
ATOM 4212 N N . ARG A 1 535 ? 65.558 5.337 -45.623 1.00 85.38 535 ARG A N 1
ATOM 4213 C CA . ARG A 1 535 ? 65.680 6.485 -44.717 1.00 85.38 535 ARG A CA 1
ATOM 4214 C C . ARG A 1 535 ? 66.980 7.219 -45.071 1.00 85.38 535 ARG A C 1
ATOM 4216 O O . ARG A 1 535 ? 68.019 6.556 -45.063 1.00 85.38 535 ARG A O 1
ATOM 4223 N N . PRO A 1 536 ? 66.956 8.538 -45.344 1.00 84.81 536 PRO A N 1
ATOM 4224 C CA . PRO A 1 536 ? 68.165 9.304 -45.635 1.00 84.81 536 PRO A CA 1
ATOM 4225 C C . PRO A 1 536 ? 69.217 9.105 -44.537 1.00 84.81 536 PRO A C 1
ATOM 4227 O O . PRO A 1 536 ? 68.884 9.136 -43.351 1.00 84.81 536 PRO A O 1
ATOM 4230 N N . GLY A 1 537 ? 70.463 8.834 -44.934 1.00 87.12 537 GLY A N 1
ATOM 4231 C CA . GLY A 1 537 ? 71.578 8.581 -44.012 1.00 87.12 537 GLY A CA 1
ATOM 4232 C C . GLY A 1 537 ? 71.602 7.193 -43.354 1.00 87.12 537 GLY A C 1
ATOM 4233 O O . GLY A 1 537 ? 72.355 6.991 -42.406 1.00 87.12 537 GLY A O 1
ATOM 4234 N N . CYS A 1 538 ? 70.789 6.226 -43.803 1.00 86.38 538 CYS A N 1
ATOM 4235 C CA . CYS A 1 538 ? 70.814 4.859 -43.273 1.00 86.38 538 CYS A CA 1
ATOM 4236 C C . CYS A 1 538 ? 71.325 3.835 -44.296 1.00 86.38 538 CYS A C 1
ATOM 4238 O O . CYS A 1 538 ? 70.585 3.401 -45.173 1.00 86.38 538 CYS A O 1
ATOM 4240 N N . ASP A 1 539 ? 72.544 3.332 -44.096 1.00 87.75 539 ASP A N 1
ATOM 4241 C CA . ASP A 1 539 ? 73.154 2.318 -44.975 1.00 87.75 539 ASP A CA 1
ATOM 4242 C C . ASP A 1 539 ? 72.774 0.863 -44.659 1.00 87.75 539 ASP A C 1
ATOM 4244 O O . ASP A 1 539 ? 73.288 -0.081 -45.261 1.00 87.75 539 ASP A O 1
ATOM 4248 N N . ARG A 1 540 ? 71.860 0.640 -43.709 1.00 91.06 540 ARG A N 1
ATOM 4249 C CA . ARG A 1 540 ? 71.458 -0.716 -43.311 1.00 91.06 540 ARG A CA 1
ATOM 4250 C C . ARG A 1 540 ? 70.544 -1.354 -44.352 1.00 91.06 540 ARG A C 1
ATOM 4252 O O . ARG A 1 540 ? 69.735 -0.676 -44.977 1.00 91.06 540 ARG A O 1
ATOM 4259 N N . ARG A 1 541 ? 70.598 -2.683 -44.462 1.00 89.94 541 ARG A N 1
ATOM 4260 C CA . ARG A 1 541 ? 69.706 -3.468 -45.331 1.00 89.94 541 ARG A CA 1
ATOM 4261 C C . ARG A 1 541 ? 68.255 -3.354 -44.870 1.00 89.94 541 ARG A C 1
ATOM 4263 O O . ARG A 1 541 ? 67.967 -3.429 -43.670 1.00 89.94 541 ARG A O 1
ATOM 4270 N N . ALA A 1 542 ? 67.346 -3.167 -45.816 1.00 89.94 542 ALA A N 1
ATOM 4271 C CA . ALA A 1 542 ? 65.929 -3.146 -45.526 1.00 89.94 542 ALA A CA 1
ATOM 4272 C C . ALA A 1 542 ? 65.409 -4.560 -45.254 1.00 89.94 542 ALA A C 1
ATOM 4274 O O . ALA A 1 542 ? 65.811 -5.529 -45.892 1.00 89.94 542 ALA A O 1
ATOM 4275 N N . THR A 1 543 ? 64.509 -4.668 -44.284 1.00 88.94 543 THR A N 1
ATOM 4276 C CA . THR A 1 543 ? 63.912 -5.945 -43.870 1.00 88.94 543 THR A CA 1
ATOM 4277 C C . THR A 1 543 ? 62.392 -5.894 -43.873 1.00 88.94 543 THR A C 1
ATOM 4279 O O . THR A 1 543 ? 61.762 -6.933 -43.992 1.00 88.94 543 THR A O 1
ATOM 4282 N N . ASN A 1 544 ? 61.799 -4.701 -43.745 1.00 87.69 544 ASN A N 1
ATOM 4283 C CA . ASN A 1 544 ? 60.355 -4.513 -43.623 1.00 87.69 544 ASN A CA 1
ATOM 4284 C C . ASN A 1 544 ? 59.891 -3.340 -44.488 1.00 87.69 544 ASN A C 1
ATOM 4286 O O . ASN A 1 544 ? 60.549 -2.299 -44.521 1.00 87.69 544 ASN A O 1
ATOM 4290 N N . PHE A 1 545 ? 58.726 -3.455 -45.117 1.00 88.19 545 PHE A N 1
ATOM 4291 C CA . PHE A 1 545 ? 58.084 -2.326 -45.783 1.00 88.19 545 PHE A CA 1
ATOM 4292 C C . PHE A 1 545 ? 57.310 -1.479 -44.761 1.00 88.19 545 PHE A C 1
ATOM 4294 O O . PHE A 1 545 ? 56.440 -1.989 -44.054 1.00 88.19 545 PHE A O 1
ATOM 4301 N N . ASN A 1 546 ? 57.632 -0.188 -44.647 1.00 83.62 546 ASN A N 1
ATOM 4302 C CA . ASN A 1 546 ? 56.903 0.732 -43.777 1.00 83.62 546 ASN A CA 1
ATOM 4303 C C . ASN A 1 546 ? 55.742 1.358 -44.564 1.00 83.62 546 ASN A C 1
ATOM 4305 O O . ASN A 1 546 ? 55.951 2.242 -45.393 1.00 83.62 546 ASN A O 1
ATOM 4309 N N . ASN A 1 547 ? 54.512 0.920 -44.273 1.00 78.25 547 ASN A N 1
ATOM 4310 C CA . ASN A 1 547 ? 53.302 1.376 -44.968 1.00 78.25 547 ASN A CA 1
ATOM 4311 C C . ASN A 1 547 ? 53.028 2.882 -44.823 1.00 78.25 547 ASN A C 1
ATOM 4313 O O . ASN A 1 547 ? 52.397 3.462 -45.703 1.00 78.25 547 ASN A O 1
ATOM 4317 N N . HIS A 1 548 ? 53.481 3.518 -43.739 1.00 77.44 548 HIS A N 1
ATOM 4318 C CA . HIS A 1 548 ? 53.247 4.948 -43.520 1.00 77.44 548 HIS A CA 1
ATOM 4319 C C . HIS A 1 548 ? 54.148 5.821 -44.391 1.00 77.44 548 HIS A C 1
ATOM 4321 O O . HIS A 1 548 ? 53.711 6.865 -44.857 1.00 77.44 548 HIS A O 1
ATOM 4327 N N . MET A 1 549 ? 55.385 5.385 -44.637 1.00 78.56 549 MET A N 1
ATOM 4328 C CA . MET A 1 549 ? 56.345 6.127 -45.463 1.00 78.56 549 MET A CA 1
ATOM 4329 C C . MET A 1 549 ? 56.442 5.592 -46.900 1.00 78.56 549 MET A C 1
ATOM 4331 O O . MET A 1 549 ? 57.166 6.164 -47.702 1.00 78.56 549 MET A O 1
ATOM 4335 N N . GLN A 1 550 ? 55.751 4.488 -47.214 1.00 85.31 550 GLN A N 1
ATOM 4336 C CA . GLN A 1 550 ? 55.814 3.783 -48.504 1.00 85.31 550 GLN A CA 1
ATOM 4337 C C . GLN A 1 550 ? 57.252 3.421 -48.939 1.00 85.31 550 GLN A C 1
ATOM 4339 O O . GLN A 1 550 ? 57.558 3.367 -50.127 1.00 85.31 550 GLN A O 1
ATOM 4344 N N . VAL A 1 551 ? 58.143 3.141 -47.979 1.00 88.12 551 VAL A N 1
ATOM 4345 C CA . VAL A 1 551 ? 59.547 2.766 -48.235 1.00 88.12 551 VAL A CA 1
ATOM 4346 C C . VAL A 1 551 ? 59.959 1.513 -47.466 1.00 88.12 551 VAL A C 1
ATOM 4348 O O . VAL A 1 551 ? 59.445 1.206 -46.387 1.00 88.12 551 VAL A O 1
ATOM 4351 N N . TRP A 1 552 ? 60.941 0.793 -48.005 1.00 89.94 552 TRP A N 1
ATOM 4352 C CA . TRP A 1 552 ? 61.586 -0.333 -47.336 1.00 89.94 552 TRP A CA 1
ATOM 4353 C C . TRP A 1 552 ? 62.551 0.170 -46.257 1.00 89.94 552 TRP A C 1
ATOM 4355 O O . TRP A 1 552 ? 63.426 0.987 -46.518 1.00 89.94 552 TRP A O 1
ATOM 4365 N N . THR A 1 553 ? 62.398 -0.305 -45.023 1.00 89.94 553 THR A N 1
ATOM 4366 C CA . THR A 1 553 ? 63.170 0.139 -43.853 1.00 89.94 553 THR A CA 1
ATOM 4367 C C . THR A 1 553 ? 63.893 -1.025 -43.184 1.00 89.94 553 THR A C 1
ATOM 4369 O O . THR A 1 553 ? 63.457 -2.178 -43.243 1.00 89.94 553 THR A O 1
ATOM 4372 N N . CYS A 1 554 ? 65.020 -0.740 -42.532 1.00 92.06 554 CYS A N 1
ATOM 4373 C CA . CYS A 1 554 ? 65.673 -1.713 -41.660 1.00 92.06 554 CYS A CA 1
ATOM 4374 C C . CYS A 1 554 ? 64.869 -1.903 -40.362 1.00 92.06 554 CYS A C 1
ATOM 4376 O O . CYS A 1 554 ? 64.034 -1.070 -39.992 1.00 92.06 554 CYS A O 1
ATOM 4378 N N . ARG A 1 555 ? 65.161 -2.976 -39.620 1.00 88.56 555 ARG A N 1
ATOM 4379 C CA . ARG A 1 555 ? 64.479 -3.314 -38.358 1.00 88.56 555 ARG A CA 1
ATOM 4380 C C . ARG A 1 555 ? 64.383 -2.132 -37.383 1.00 88.56 555 ARG A C 1
ATOM 4382 O O . ARG A 1 555 ? 63.313 -1.908 -36.822 1.00 88.56 555 ARG A O 1
ATOM 4389 N N . ASN A 1 556 ? 65.438 -1.324 -37.263 1.00 85.81 556 ASN A N 1
ATOM 4390 C CA . ASN A 1 556 ? 65.477 -0.181 -36.341 1.00 85.81 556 ASN A CA 1
ATOM 4391 C C . ASN A 1 556 ? 64.590 0.998 -36.774 1.00 85.81 556 ASN A C 1
ATOM 4393 O O . ASN A 1 556 ? 64.162 1.776 -35.929 1.00 85.81 556 ASN A O 1
ATOM 4397 N N . HIS A 1 557 ? 64.273 1.123 -38.063 1.00 88.31 557 HIS A N 1
ATOM 4398 C CA . HIS A 1 557 ? 63.452 2.216 -38.597 1.00 88.31 557 HIS A CA 1
ATOM 4399 C C . HIS A 1 557 ? 62.001 1.816 -38.884 1.00 88.31 557 HIS A C 1
ATOM 4401 O O . HIS A 1 557 ? 61.167 2.675 -39.160 1.00 88.31 557 HIS A O 1
ATOM 4407 N N . SER A 1 558 ? 61.671 0.532 -38.744 1.00 82.00 558 SER A N 1
ATOM 4408 C CA . SER A 1 558 ? 60.321 0.013 -38.991 1.00 82.00 558 SER A CA 1
ATOM 4409 C C . SER A 1 558 ? 59.241 0.535 -38.029 1.00 82.00 558 SER A C 1
ATOM 4411 O O . SER A 1 558 ? 58.058 0.432 -38.337 1.00 82.00 558 SER A O 1
ATOM 4413 N N . ARG A 1 559 ? 59.624 1.111 -36.878 1.00 77.94 559 ARG A N 1
ATOM 4414 C CA . ARG A 1 559 ? 58.694 1.592 -35.836 1.00 77.94 559 ARG A CA 1
ATOM 4415 C C . ARG A 1 559 ? 58.460 3.107 -35.829 1.00 77.94 559 ARG A C 1
ATOM 4417 O O . ARG A 1 559 ? 57.647 3.584 -35.042 1.00 77.94 559 ARG A O 1
ATOM 4424 N N . VAL A 1 560 ? 59.156 3.868 -36.675 1.00 74.75 560 VAL A N 1
ATOM 4425 C CA . VAL A 1 560 ? 59.026 5.332 -36.715 1.00 74.75 560 VAL A CA 1
ATOM 4426 C C . VAL A 1 560 ? 57.849 5.713 -37.618 1.00 74.75 560 VAL A C 1
ATOM 4428 O O . VAL A 1 560 ? 57.767 5.250 -38.757 1.00 74.75 560 VAL A O 1
ATOM 4431 N N . LYS A 1 561 ? 56.921 6.525 -37.092 1.00 71.81 561 LYS A N 1
ATOM 4432 C CA . LYS A 1 561 ? 55.659 6.885 -37.765 1.00 71.81 561 LYS A CA 1
ATOM 4433 C C . LYS A 1 561 ? 55.765 8.100 -38.702 1.00 71.81 561 LYS A C 1
ATOM 4435 O O . LYS A 1 561 ? 54.886 8.268 -39.539 1.00 71.81 561 LYS A O 1
ATOM 4440 N N . SER A 1 562 ? 56.812 8.921 -38.593 1.00 70.81 562 SER A N 1
ATOM 4441 C CA . SER A 1 562 ? 57.010 10.123 -39.420 1.00 70.81 562 SER A CA 1
ATOM 4442 C C . SER A 1 562 ? 58.477 10.579 -39.448 1.00 70.81 562 SER A C 1
ATOM 4444 O O . SER A 1 562 ? 59.265 10.247 -38.557 1.00 70.81 562 SER A O 1
ATOM 4446 N N . PHE A 1 563 ? 58.862 11.343 -40.475 1.00 64.12 563 PHE A N 1
ATOM 4447 C CA . PHE A 1 563 ? 60.150 12.041 -40.494 1.00 64.12 563 PHE A CA 1
ATOM 4448 C C . PHE A 1 563 ? 60.115 13.216 -39.503 1.00 64.12 563 PHE A C 1
ATOM 4450 O O . PHE A 1 563 ? 59.145 13.976 -39.522 1.00 64.12 563 PHE A O 1
ATOM 4457 N N . PRO A 1 564 ? 61.142 13.411 -38.656 1.00 55.19 564 PRO A N 1
ATOM 4458 C CA . PRO A 1 564 ? 61.303 14.684 -37.969 1.00 55.19 564 PRO A CA 1
ATOM 4459 C C . PRO A 1 564 ? 61.524 15.767 -39.032 1.00 55.19 564 PRO A C 1
ATOM 4461 O O . PRO A 1 564 ? 62.433 15.652 -39.855 1.00 55.19 564 PRO A O 1
ATOM 4464 N N . SER A 1 565 ? 60.662 16.783 -39.058 1.00 45.41 565 SER A N 1
ATOM 4465 C CA . SER A 1 565 ? 60.807 17.924 -39.962 1.00 45.41 565 SER A CA 1
ATOM 4466 C C . SER A 1 565 ? 62.153 18.597 -39.699 1.00 45.41 565 SER A C 1
ATOM 4468 O O . SER A 1 565 ? 62.427 18.980 -38.558 1.00 45.41 565 SER A O 1
ATOM 4470 N N . HIS A 1 566 ? 62.983 18.755 -40.732 1.00 44.31 566 HIS A N 1
ATOM 4471 C CA . HIS A 1 566 ? 64.168 19.606 -40.660 1.00 44.31 566 HIS A CA 1
ATOM 4472 C C . HIS A 1 566 ? 63.741 21.002 -40.181 1.00 44.31 566 HIS A C 1
ATOM 4474 O O . HIS A 1 566 ? 63.051 21.720 -40.900 1.00 44.31 566 HIS A O 1
ATOM 4480 N N . LYS A 1 567 ? 64.126 21.383 -38.958 1.00 42.28 567 LYS A N 1
ATOM 4481 C CA . LYS A 1 567 ? 64.137 22.792 -38.560 1.00 42.28 567 LYS A CA 1
ATOM 4482 C C . LYS A 1 567 ? 65.304 23.442 -39.302 1.00 42.28 567 LYS A C 1
ATOM 4484 O O . LYS A 1 567 ? 66.443 23.010 -39.131 1.00 42.28 567 LYS A O 1
ATOM 4489 N N . SER A 1 568 ? 65.008 24.430 -40.143 1.00 34.69 568 SER A N 1
ATOM 4490 C CA . SER A 1 568 ? 66.020 25.284 -40.771 1.00 34.69 568 SER A CA 1
ATOM 4491 C C . SER A 1 568 ? 66.911 25.934 -39.702 1.00 34.69 568 SER A C 1
ATOM 4493 O O . SER A 1 568 ? 66.402 26.263 -38.625 1.00 34.69 568 SER A O 1
ATOM 4495 N N . PRO A 1 569 ? 68.213 26.150 -39.961 1.00 46.81 569 PRO A N 1
ATOM 4496 C CA . PRO A 1 569 ? 69.064 26.893 -39.043 1.00 46.81 569 PRO A CA 1
ATOM 4497 C C . PRO A 1 569 ? 68.586 28.347 -39.015 1.00 46.81 569 PRO A C 1
ATOM 4499 O O . PRO A 1 569 ? 68.562 29.016 -40.047 1.00 46.81 569 PRO A O 1
ATOM 4502 N N . ALA A 1 570 ? 68.181 28.828 -37.842 1.00 44.84 570 ALA A N 1
ATOM 4503 C CA . ALA A 1 570 ? 67.947 30.246 -37.629 1.00 44.84 570 ALA A CA 1
ATOM 4504 C C . ALA A 1 570 ? 69.283 30.992 -37.751 1.00 44.84 570 ALA A C 1
ATOM 4506 O O . ALA A 1 570 ? 70.278 30.615 -37.125 1.00 44.84 570 ALA A O 1
ATOM 4507 N N . ASN A 1 571 ? 69.282 32.035 -38.581 1.00 42.59 571 ASN A N 1
ATOM 4508 C CA . ASN A 1 571 ? 70.365 32.998 -38.711 1.00 42.59 571 ASN A CA 1
ATOM 4509 C C . ASN A 1 571 ? 70.763 33.541 -37.334 1.00 42.59 571 ASN A C 1
ATOM 4511 O O . ASN A 1 571 ? 69.928 34.081 -36.613 1.00 42.59 571 ASN A O 1
ATOM 4515 N N . LYS A 1 572 ? 72.055 33.439 -37.012 1.00 45.47 572 LYS A N 1
ATOM 4516 C CA . LYS A 1 572 ? 72.698 34.298 -36.019 1.00 45.47 572 LYS A CA 1
ATOM 4517 C C . LYS A 1 572 ? 72.933 35.669 -36.658 1.00 45.47 572 LYS A C 1
ATOM 4519 O O . LYS A 1 572 ? 73.689 35.760 -37.626 1.00 45.47 572 LYS A O 1
ATOM 4524 N N . LYS A 1 573 ? 72.310 36.701 -36.100 1.00 46.50 573 LYS A N 1
ATOM 4525 C CA . LYS A 1 573 ? 72.839 38.063 -36.016 1.00 46.50 573 LYS A CA 1
ATOM 4526 C C . LYS A 1 573 ? 72.525 38.590 -34.631 1.00 46.50 573 LYS A C 1
ATOM 4528 O O . LYS A 1 573 ? 71.388 38.325 -34.180 1.00 46.50 573 LYS A O 1
#

Secondary structure (DSSP, 8-state):
----------------------------------PPP--------------------PPPPPPPPP-----------------------------------------S----PPPPP-----------------S-----------------HHHHHHHHHT-PPPHHHHTS-HHHHHHHHHHHHHHHHHHHHHHHHHHHHS-HHHHHH-S--SS-HHHHHHHHH--HHHHHHHHHHHS-HHHHHHHTTT--HHHHTTS----TT--SEEEEEEEEEETT--STTSEEEEEEEE-STTHHHHHHHHHHHHHTTSSPPPTT-HHHHHHTSTTEE--EEEEEEE-TTT--HHHHHHHHHHHHHHTT-B-SS-BTBB-HHHHHHHHHHS-TTSPPP-S--SB-B-GGGS-------BSS-TTT----SS-B--SSTT-TTS----HHHHHHHHHHSSPPPHHHHHHHHTT-PPPTT-B-SSTT--SBP-EEETTTTEEE-TTTTT------S--------SSSSPPBPTTSPBPBPSSTT--SBP-EEETTTTEEE-TTTTT--SPPP-PPPPPP-

Organism: NCBI:txid1690605